Protein AF-0000000085021730 (afdb_homodimer)

Nearest PDB structures (foldseek):
  1s4d-assembly3_F  TM=9.368E-01  e=5.624E-22  Pseudomonas denitrificans (nom. rej.)
  6pr2-assembly1_A  TM=9.419E-01  e=3.718E-21  Salmonella enterica subsp. enterica serovar Typhimurium
  1s4d-assembly6_L  TM=8.995E-01  e=7.705E-22  Pseudomonas denitrificans (nom. rej.)
  2ybq-assembly1_A-2  TM=9.389E-01  e=2.167E-20  Pseudomonas aeruginosa PAO1
  3nei-assembly1_B  TM=9.062E-01  e=4.612E-20  Rhodobacter capsulatus SB 1003

Radius of gyration: 21.39 Å; Cα contacts (8 Å, |Δi|>4): 1195; chains: 2; bounding box: 52×66×51 Å

InterPro domains:
  IPR000878 Tetrapyrrole methylase [PF00590] (2-212)
  IPR006366 Uroporphyrin-III C-methyltransferase [TIGR01469] (1-234)
  IPR006366 Uroporphyrin-III C-methyltransferase [cd11642] (6-224)
  IPR014776 Tetrapyrrole methylase, subdomain 2 [G3DSA:3.30.950.10] (120-235)
  IPR014777 Tetrapyrrole methylase, subdomain 1 [G3DSA:3.40.1010.10] (1-119)
  IPR035996 Tetrapyrrole methylase superfamily [SSF53790] (1-234)
  IPR050161 Siroheme/cobalamin biosynthesis enzyme [PTHR45790] (1-235)

Sequence (470 aa):
GKVFLIGAGPGGIDHVTVRALRLLRACDVVVHDDLGASDAALLDEAPPSAERVHVGKRGGDARSWTQPDIDNLLVSLCAKGKIVARLKGGCPSVFSRARSEMNALRANGFSYELVPGISSALAAPLRAGFPLTDVEIGKHFLVCSAHDPSSIDFPAFKGVDTCVFLMAGKSMDALCEGLAHGAGKDGSTPVALVRDACGANEAIWRGTLDSIRASIPKSEKLSPCVVVVGGVCALGKVFLIGAGPGGIDHVTVRALRLLRACDVVVHDDLGASDAALLDEAPPSAERVHVGKRGGDARSWTQPDIDNLLVSLCAKGKIVARLKGGCPSVFSRARSEMNALRANGFSYELVPGISSALAAPLRAGFPLTDVEIGKHFLVCSAHDPSSIDFPAFKGVDTCVFLMAGKSMDALCEGLAHGAGKDGSTPVALVRDACGANEAIWRGTLDSIRASIPKSEKLSPCVVVVGGVCAL

Solvent-accessible surface area (backbone atoms only — not comparable to full-atom values): 22950 Å² total; per-residue (Å²): 63,35,38,35,40,28,10,25,1,45,21,43,55,53,36,19,21,43,42,48,51,54,50,38,45,68,25,45,29,39,39,22,31,48,71,17,27,54,29,62,76,44,60,64,52,31,40,89,83,31,46,80,43,80,53,36,70,82,74,72,59,85,82,63,57,44,70,69,54,52,28,50,47,54,42,54,43,25,73,71,53,32,39,32,28,36,29,33,41,12,13,45,25,56,80,48,67,48,63,62,44,52,50,47,28,50,77,70,72,40,54,69,45,68,37,66,25,30,34,50,84,52,37,28,42,33,74,73,62,25,38,57,32,37,96,84,58,12,67,28,35,33,45,33,65,23,75,54,57,88,74,55,66,35,52,33,48,24,81,54,42,20,42,34,28,37,51,26,47,92,27,51,68,60,48,41,50,32,37,40,67,45,23,58,44,60,53,78,36,22,26,32,38,29,23,33,43,78,38,97,69,51,45,76,46,66,38,20,55,71,42,36,71,78,62,45,65,85,83,61,78,40,67,56,22,37,37,38,40,18,55,37,59,71,92,64,34,38,35,43,27,9,25,1,45,22,44,55,52,36,18,20,42,41,48,52,54,48,37,43,68,24,46,30,38,39,23,31,49,70,18,27,53,28,62,76,43,61,63,52,32,39,90,84,32,47,80,45,79,54,35,69,81,73,73,60,86,83,62,57,46,71,69,53,51,30,50,48,55,42,52,42,25,73,72,54,33,37,32,28,35,29,33,41,11,14,45,26,55,80,49,67,46,63,62,44,50,50,46,28,51,77,69,72,41,53,70,44,69,36,67,24,30,34,50,86,49,38,27,43,32,76,74,61,24,39,57,32,37,96,84,58,12,67,28,36,33,44,33,65,24,72,54,56,89,76,55,66,35,51,34,46,26,80,53,42,20,42,34,28,37,51,26,46,90,27,51,67,57,49,40,50,33,36,39,68,46,23,58,45,59,53,78,37,23,25,33,39,28,22,33,42,78,38,96,68,50,44,76,46,67,39,19,55,70,42,36,71,77,63,46,64,85,85,60,79,41,69,57,22,39,37,36,39,17,56,36,59,71,93

Foldseek 3Di:
DEEEAAALEQADPVFGDPVLLVLQQPWQEEEAEDGRRPHPVSNVSHDPNHHYHYQYQPPPDDPRRDLVNVLVVVCVCVVVVTYYYYYFYAFCVPPGPVVSNVVSCVVSPHYYHGHTTHHCQQQQLVLLPFGQADPPWAPDEEEEEVCPLVPDQLCVCAPHAKYKYWQCQVPLVVVLVSNCPRNVDDQQWKKKKWASRVHPPTDIFIGGSNCRVVRDDPPDRRPGMMMMTHPRSVD/DEEEAAALEQADPVFGDPVLLVLQQPWQEEEAEDGRRPHPVSNVSHDPNHHYHYQYQPPPDDPRRDLVNVLVVVCVCVVVVTYYYYYFYAFCVPPGVVVSNVVSCVVSPHYYHGHTTHHCQQQQLVLLPFGQADPPQAPDEEEEEVCPLVPDQLCVCAPHAKYKYWQCQVPLVVVLCSNCPRNVDDQQWKKKKWASRVDPPTDIFIGGSNCRVVRDDPPDRRPGMMMMTHPRSVD

Structure (mmCIF, N/CA/C/O backbone):
data_AF-0000000085021730-model_v1
#
loop_
_entity.id
_entity.type
_entity.pdbx_description
1 polymer 'uroporphyrinogen-III C-methyltransferase'
#
loop_
_atom_site.group_PDB
_atom_site.id
_atom_site.type_symbol
_atom_site.label_atom_id
_atom_site.label_alt_id
_atom_site.label_comp_id
_atom_site.label_asym_id
_atom_site.label_entity_id
_atom_site.label_seq_id
_atom_site.pdbx_PDB_ins_code
_atom_site.Cartn_x
_atom_site.Cartn_y
_atom_site.Cartn_z
_atom_site.occupancy
_atom_site.B_iso_or_equiv
_atom_site.auth_seq_id
_atom_site.auth_comp_id
_atom_site.auth_asym_id
_atom_site.auth_atom_id
_atom_site.pdbx_PDB_model_num
ATOM 1 N N . GLY A 1 1 ? -11.359 16.609 21.5 1 97.88 1 GLY A N 1
ATOM 2 C CA . GLY A 1 1 ? -11.539 16.125 20.141 1 97.88 1 GLY A CA 1
ATOM 3 C C . GLY A 1 1 ? -10.492 15.117 19.719 1 97.88 1 GLY A C 1
ATOM 4 O O . GLY A 1 1 ? -9.656 14.711 20.531 1 97.88 1 GLY A O 1
ATOM 5 N N . LYS A 1 2 ? -10.648 14.602 18.469 1 98.44 2 LYS A N 1
ATOM 6 C CA . LYS A 1 2 ? -9.75 13.57 17.938 1 98.44 2 LYS A CA 1
ATOM 7 C C . LYS A 1 2 ? -9.617 13.664 16.422 1 98.44 2 LYS A C 1
ATOM 9 O O . LYS A 1 2 ? -10.57 14.039 15.742 1 98.44 2 LYS A O 1
ATOM 14 N N . VAL A 1 3 ? -8.406 13.391 16 1 98.81 3 VAL A N 1
ATOM 15 C CA . VAL A 1 3 ? -8.172 13.422 14.562 1 98.81 3 VAL A CA 1
ATOM 16 C C . VAL A 1 3 ? -7.863 12.008 14.062 1 98.81 3 VAL A C 1
ATOM 18 O O . VAL A 1 3 ? -7.051 11.297 14.656 1 98.81 3 VAL A O 1
ATOM 21 N N . PHE A 1 4 ? -8.516 11.625 13.008 1 98.81 4 PHE A N 1
ATOM 22 C CA . PHE A 1 4 ? -8.141 10.438 12.258 1 98.81 4 PHE A CA 1
ATOM 23 C C . PHE A 1 4 ? -7.438 10.82 10.961 1 98.81 4 PHE A C 1
ATOM 25 O O . PHE A 1 4 ? -8.031 11.461 10.086 1 98.81 4 PHE A O 1
ATOM 32 N N . LEU A 1 5 ? -6.172 10.539 10.867 1 98.62 5 LEU A N 1
ATOM 33 C CA . LEU A 1 5 ? -5.43 10.703 9.617 1 98.62 5 LEU A CA 1
ATOM 34 C C . LEU A 1 5 ? -5.672 9.523 8.68 1 98.62 5 LEU A C 1
ATOM 36 O O . LEU A 1 5 ? -5.055 8.469 8.836 1 98.62 5 LEU A O 1
ATOM 40 N N . ILE A 1 6 ? -6.527 9.766 7.668 1 98.19 6 ILE A N 1
ATOM 41 C CA . ILE A 1 6 ? -7.133 8.664 6.926 1 98.19 6 ILE A CA 1
ATOM 42 C C . ILE A 1 6 ? -6.566 8.625 5.508 1 98.19 6 ILE A C 1
ATOM 44 O O . ILE A 1 6 ? -6.555 9.641 4.809 1 98.19 6 ILE A O 1
ATOM 48 N N . GLY A 1 7 ? -6.082 7.43 5.117 1 97.94 7 GLY A N 1
ATOM 49 C CA . GLY A 1 7 ? -5.773 7.227 3.709 1 97.94 7 GLY A CA 1
ATOM 50 C C . GLY A 1 7 ? -7.008 7.074 2.842 1 97.94 7 GLY A C 1
ATOM 51 O O . GLY A 1 7 ? -7.762 6.109 2.99 1 97.94 7 GLY A O 1
ATOM 52 N N . ALA A 1 8 ? -7.156 7.965 1.87 1 96.75 8 ALA A N 1
ATOM 53 C CA . ALA A 1 8 ? -8.336 7.988 1.01 1 96.75 8 ALA A CA 1
ATOM 54 C C . ALA A 1 8 ? -8.125 7.141 -0.242 1 96.75 8 ALA A C 1
ATOM 56 O O . ALA A 1 8 ? -9.047 6.934 -1.026 1 96.75 8 ALA A O 1
ATOM 57 N N . GLY A 1 9 ? -6.91 6.621 -0.423 1 96.31 9 GLY A N 1
ATOM 58 C CA . GLY A 1 9 ? -6.602 5.898 -1.646 1 96.31 9 GLY A CA 1
ATOM 59 C C . GLY A 1 9 ? -6.383 6.809 -2.84 1 96.31 9 GLY A C 1
ATOM 60 O O . GLY A 1 9 ? -6.301 8.031 -2.689 1 96.31 9 GLY A O 1
ATOM 61 N N . PRO A 1 10 ? -6.211 6.223 -3.977 1 94 10 PRO A N 1
ATOM 62 C CA . PRO A 1 10 ? -5.875 7.016 -5.164 1 94 10 PRO A CA 1
ATOM 63 C C . PRO A 1 10 ? -7.094 7.715 -5.766 1 94 10 PRO A C 1
ATOM 65 O O . PRO A 1 10 ? -6.941 8.648 -6.559 1 94 10 PRO A O 1
ATOM 68 N N . GLY A 1 11 ? -8.305 7.223 -5.453 1 84.94 11 GLY A N 1
ATOM 69 C CA . GLY A 1 11 ? -9.484 7.891 -5.98 1 84.94 11 GLY A CA 1
ATOM 70 C C . GLY A 1 11 ? -10.742 7.051 -5.871 1 84.94 11 GLY A C 1
ATOM 71 O O . GLY A 1 11 ? -10.688 5.824 -5.961 1 84.94 11 GLY A O 1
ATOM 72 N N . GLY A 1 12 ? -11.797 7.766 -5.59 1 88.31 12 GLY A N 1
ATOM 73 C CA . GLY A 1 12 ? -13.102 7.129 -5.625 1 88.31 12 GLY A CA 1
ATOM 74 C C . GLY A 1 12 ? -13.414 6.34 -4.367 1 88.31 12 GLY A C 1
ATOM 75 O O . GLY A 1 12 ? -12.508 5.922 -3.646 1 88.31 12 GLY A O 1
ATOM 76 N N . ILE A 1 13 ? -14.633 6.039 -4.184 1 93.38 13 ILE A N 1
ATOM 77 C CA . ILE A 1 13 ? -15.125 5.336 -3.004 1 93.38 13 ILE A CA 1
ATOM 78 C C . ILE A 1 13 ? -14.672 3.879 -3.043 1 93.38 13 ILE A C 1
ATOM 80 O O . ILE A 1 13 ? -14.438 3.266 -1.998 1 93.38 13 ILE A O 1
ATOM 84 N N . ASP A 1 14 ? -14.398 3.434 -4.23 1 94.81 14 ASP A N 1
ATOM 85 C CA . ASP A 1 14 ? -14.031 2.033 -4.418 1 94.81 14 ASP A CA 1
ATOM 86 C C . ASP A 1 14 ? -12.719 1.709 -3.709 1 94.81 14 ASP A C 1
ATOM 88 O O . ASP A 1 14 ? -12.484 0.563 -3.322 1 94.81 14 ASP A O 1
ATOM 92 N N . HIS A 1 15 ? -11.898 2.703 -3.457 1 95.75 15 HIS A N 1
ATOM 93 C CA . HIS A 1 15 ? -10.539 2.426 -3.012 1 95.75 15 HIS A CA 1
ATOM 94 C C . HIS A 1 15 ? -10.32 2.896 -1.578 1 95.75 15 HIS A C 1
ATOM 96 O O . HIS A 1 15 ? -9.18 2.945 -1.103 1 95.75 15 HIS A O 1
ATOM 102 N N . VAL A 1 16 ? -11.398 3.273 -0.889 1 97.19 16 VAL A N 1
ATOM 103 C CA . VAL A 1 16 ? -11.297 3.561 0.538 1 97.19 16 VAL A CA 1
ATOM 104 C C . VAL A 1 16 ? -11.617 2.303 1.343 1 97.19 16 VAL A C 1
ATOM 106 O O . VAL A 1 16 ? -12.359 1.434 0.879 1 97.19 16 VAL A O 1
ATOM 109 N N . THR A 1 17 ? -11.047 2.168 2.512 1 97.94 17 THR A N 1
ATOM 110 C CA . THR A 1 17 ? -11.312 1.012 3.361 1 97.94 17 THR A CA 1
ATOM 111 C C . THR A 1 17 ? -12.672 1.142 4.043 1 97.94 17 THR A C 1
ATOM 113 O O . THR A 1 17 ? -13.211 2.242 4.152 1 97.94 17 THR A O 1
ATOM 116 N N . VAL A 1 18 ? -13.156 0.056 4.5 1 97.75 18 VAL A N 1
ATOM 117 C CA . VAL A 1 18 ? -14.406 0.036 5.25 1 97.75 18 VAL A CA 1
ATOM 118 C C . VAL A 1 18 ? -14.273 0.906 6.496 1 97.75 18 VAL A C 1
ATOM 120 O O . VAL A 1 18 ? -15.172 1.687 6.816 1 97.75 18 VAL A O 1
ATOM 123 N N . ARG A 1 19 ? -13.148 0.813 7.129 1 97.69 19 ARG A N 1
ATOM 124 C CA . ARG A 1 19 ? -12.93 1.626 8.32 1 97.69 19 ARG A CA 1
ATOM 125 C C . ARG A 1 19 ? -12.891 3.109 7.973 1 97.69 19 ARG A C 1
ATOM 127 O O . ARG A 1 19 ? -13.469 3.936 8.688 1 97.69 19 ARG A O 1
ATOM 134 N N . ALA A 1 20 ? -12.164 3.436 6.934 1 98.06 20 ALA A N 1
ATOM 135 C CA . ALA A 1 20 ? -12.094 4.828 6.508 1 98.06 20 ALA A CA 1
ATOM 136 C C . ALA A 1 20 ? -13.484 5.395 6.25 1 98.06 20 ALA A C 1
ATOM 138 O O . ALA A 1 20 ? -13.797 6.516 6.672 1 98.06 20 ALA A O 1
ATOM 139 N N . LEU A 1 21 ? -14.289 4.633 5.566 1 97.94 21 LEU A N 1
ATOM 140 C CA . LEU A 1 21 ? -15.641 5.066 5.25 1 97.94 21 LEU A CA 1
ATOM 141 C C . LEU A 1 21 ? -16.469 5.258 6.523 1 97.94 21 LEU A C 1
ATOM 143 O O . LEU A 1 21 ? -17.188 6.242 6.656 1 97.94 21 LEU A O 1
ATOM 147 N N . ARG A 1 22 ? -16.359 4.332 7.469 1 98.12 22 ARG A N 1
ATOM 148 C CA . ARG A 1 22 ? -17.062 4.434 8.742 1 98.12 22 ARG A CA 1
ATOM 149 C C . ARG A 1 22 ? -16.672 5.699 9.492 1 98.12 22 ARG A C 1
ATOM 151 O O . ARG A 1 22 ? -17.516 6.41 10.016 1 98.12 22 ARG A O 1
ATOM 158 N N . LEU A 1 23 ? -15.375 5.973 9.57 1 98.56 23 LEU A N 1
ATOM 159 C CA . LEU A 1 23 ? -14.867 7.152 10.266 1 98.56 23 LEU A CA 1
ATOM 160 C C . LEU A 1 23 ? -15.344 8.43 9.578 1 98.56 23 LEU A C 1
ATOM 162 O O . LEU A 1 23 ? -15.688 9.406 10.25 1 98.56 23 LEU A O 1
ATOM 166 N N . LEU A 1 24 ? -15.32 8.391 8.227 1 98.12 24 LEU A N 1
ATOM 167 C CA . LEU A 1 24 ? -15.781 9.547 7.457 1 98.12 24 LEU A CA 1
ATOM 168 C C . LEU A 1 24 ? -17.25 9.836 7.746 1 98.12 24 LEU A C 1
ATOM 170 O O . LEU A 1 24 ? -17.641 10.992 7.945 1 98.12 24 LEU A O 1
ATOM 174 N N . ARG A 1 25 ? -18.047 8.852 7.855 1 98.38 25 ARG A N 1
ATOM 175 C CA . ARG A 1 25 ? -19.484 8.984 8.047 1 98.38 25 ARG A CA 1
ATOM 176 C C . ARG A 1 25 ? -19.812 9.453 9.453 1 98.38 25 ARG A C 1
ATOM 178 O O . ARG A 1 25 ? -20.938 9.875 9.727 1 98.38 25 ARG A O 1
ATOM 185 N N . ALA A 1 26 ? -18.891 9.414 10.336 1 98.38 26 ALA A N 1
ATOM 186 C CA . ALA A 1 26 ? -19.156 9.719 11.742 1 98.38 26 ALA A CA 1
ATOM 187 C C . ALA A 1 26 ? -18.484 11.031 12.148 1 98.38 26 ALA A C 1
ATOM 189 O O . ALA A 1 26 ? -18.625 11.477 13.289 1 98.38 26 ALA A O 1
ATOM 190 N N . CYS A 1 27 ? -17.812 11.711 11.25 1 98.56 27 CYS A N 1
ATOM 191 C CA . CYS A 1 27 ? -16.984 12.844 11.633 1 98.56 27 CYS A CA 1
ATOM 192 C C . CYS A 1 27 ? -17.812 14.125 11.711 1 98.56 27 CYS A C 1
ATOM 194 O O . CYS A 1 27 ? -18.906 14.195 11.141 1 98.56 27 CYS A O 1
ATOM 196 N N . ASP A 1 28 ? -17.25 15.078 12.477 1 98.62 28 ASP A N 1
ATOM 197 C CA . ASP A 1 28 ? -17.828 16.422 12.547 1 98.62 28 ASP A CA 1
ATOM 198 C C . ASP A 1 28 ? -17.266 17.312 11.445 1 98.62 28 ASP A C 1
ATOM 200 O O . ASP A 1 28 ? -17.938 18.25 11 1 98.62 28 ASP A O 1
ATOM 204 N N . VAL A 1 29 ? -15.984 17.094 11.07 1 98.69 29 VAL A N 1
ATOM 205 C CA . VAL A 1 29 ? -15.281 17.906 10.086 1 98.69 29 VAL A CA 1
ATOM 206 C C . VAL A 1 29 ? -14.453 17 9.172 1 98.69 29 VAL A C 1
ATOM 208 O O . VAL A 1 29 ? -13.797 16.078 9.633 1 98.69 29 VAL A O 1
ATOM 211 N N . VAL A 1 30 ? -14.547 17.297 7.891 1 98.12 30 VAL A N 1
ATOM 212 C CA . VAL A 1 30 ? -13.664 16.672 6.91 1 98.12 30 VAL A CA 1
ATOM 213 C C . VAL A 1 30 ? -12.625 17.688 6.434 1 98.12 30 VAL A C 1
ATOM 215 O O . VAL A 1 30 ? -12.977 18.75 5.91 1 98.12 30 VAL A O 1
ATOM 218 N N . VAL A 1 31 ? -11.383 17.391 6.727 1 97.62 31 VAL A N 1
ATOM 219 C CA . VAL A 1 31 ? -10.266 18.141 6.172 1 97.62 31 VAL A CA 1
ATOM 220 C C . VAL A 1 31 ? -9.578 17.328 5.082 1 97.62 31 VAL A C 1
ATOM 222 O O . VAL A 1 31 ? -9.047 16.25 5.348 1 97.62 31 VAL A O 1
ATOM 225 N N . HIS A 1 32 ? -9.609 17.781 3.797 1 95.44 32 HIS A N 1
ATOM 226 C CA . HIS A 1 32 ? -9.133 16.922 2.711 1 95.44 32 HIS A CA 1
ATOM 227 C C . HIS A 1 32 ? -8.188 17.688 1.79 1 95.44 32 HIS A C 1
ATOM 229 O O . HIS A 1 32 ? -8.305 18.906 1.633 1 95.44 32 HIS A O 1
ATOM 235 N N . ASP A 1 33 ? -7.273 16.859 1.247 1 89.62 33 ASP A N 1
ATOM 236 C CA . ASP A 1 33 ? -6.309 17.359 0.274 1 89.62 33 ASP A CA 1
ATOM 237 C C . ASP A 1 33 ? -6.844 17.219 -1.149 1 89.62 33 ASP A C 1
ATOM 239 O O . ASP A 1 33 ? -8.055 17.156 -1.358 1 89.62 33 ASP A O 1
ATOM 243 N N . ASP A 1 34 ? -5.871 17.344 -2.016 1 83.75 34 ASP A N 1
ATOM 244 C CA . ASP A 1 34 ? -6.168 17.125 -3.43 1 83.75 34 ASP A CA 1
ATOM 245 C C . ASP A 1 34 ? -6.145 15.648 -3.787 1 83.75 34 ASP A C 1
ATOM 247 O O . ASP A 1 34 ? -6.164 14.789 -2.902 1 83.75 34 ASP A O 1
ATOM 251 N N . LEU A 1 35 ? -6.363 15.398 -5.047 1 77.94 35 LEU A N 1
ATOM 252 C CA . LEU A 1 35 ? -6.266 14.062 -5.629 1 77.94 35 LEU A CA 1
ATOM 253 C C . LEU A 1 35 ? -7.309 13.133 -5.023 1 77.94 35 LEU A C 1
ATOM 255 O O . LEU A 1 35 ? -8.508 13.43 -5.055 1 77.94 35 LEU A O 1
ATOM 259 N N . GLY A 1 36 ? -6.988 11.984 -4.684 1 74.44 36 GLY A N 1
ATOM 260 C CA . GLY A 1 36 ? -7.926 10.977 -4.238 1 74.44 36 GLY A CA 1
ATOM 261 C C . GLY A 1 36 ? -8.781 11.43 -3.07 1 74.44 36 GLY A C 1
ATOM 262 O O . GLY A 1 36 ? -9.906 10.945 -2.895 1 74.44 36 GLY A O 1
ATOM 263 N N . ALA A 1 37 ? -8.336 12.398 -2.342 1 82.38 37 ALA A N 1
ATOM 264 C CA . ALA A 1 37 ? -9.039 12.875 -1.151 1 82.38 37 ALA A CA 1
ATOM 265 C C . ALA A 1 37 ? -10.102 13.906 -1.517 1 82.38 37 ALA A C 1
ATOM 267 O O . ALA A 1 37 ? -10.906 14.297 -0.671 1 82.38 37 ALA A O 1
ATOM 268 N N . SER A 1 38 ? -10.156 14.242 -2.764 1 82.81 38 SER A N 1
ATOM 269 C CA . SER A 1 38 ? -11.094 15.289 -3.158 1 82.81 38 SER A CA 1
ATOM 270 C C . SER A 1 38 ? -12.227 14.727 -4.008 1 82.81 38 SER A C 1
ATOM 272 O O . SER A 1 38 ? -13 15.484 -4.598 1 82.81 38 SER A O 1
ATOM 274 N N . ASP A 1 39 ? -12.344 13.438 -4.047 1 88.31 39 ASP A N 1
ATOM 275 C CA . ASP A 1 39 ? -13.43 12.812 -4.797 1 88.31 39 ASP A CA 1
ATOM 276 C C . ASP A 1 39 ? -14.789 13.211 -4.227 1 88.31 39 ASP A C 1
ATOM 278 O O . ASP A 1 39 ? -15.047 13.008 -3.037 1 88.31 39 ASP A O 1
ATOM 282 N N . ALA A 1 40 ? -15.633 13.688 -5.07 1 89.62 40 ALA A N 1
ATOM 283 C CA . ALA A 1 40 ? -16.906 14.242 -4.613 1 89.62 40 ALA A CA 1
ATOM 284 C C . ALA A 1 40 ? -17.781 13.164 -3.982 1 89.62 40 ALA A C 1
ATOM 286 O O . ALA A 1 40 ? -18.391 13.391 -2.938 1 89.62 40 ALA A O 1
ATOM 287 N N . ALA A 1 41 ? -17.797 12.055 -4.633 1 91.12 41 ALA A N 1
ATOM 288 C CA . ALA A 1 41 ? -18.625 10.969 -4.125 1 91.12 41 ALA A CA 1
ATOM 289 C C . ALA A 1 41 ? -18.141 10.508 -2.748 1 91.12 41 ALA A C 1
ATOM 291 O O . ALA A 1 41 ? -18.953 10.141 -1.896 1 91.12 41 ALA A O 1
ATOM 292 N N . LEU A 1 42 ? -16.875 10.562 -2.586 1 93.31 42 LEU A N 1
ATOM 293 C CA . LEU A 1 42 ? -16.297 10.203 -1.292 1 93.31 42 LEU A CA 1
ATOM 294 C C . LEU A 1 42 ? -16.641 11.25 -0.236 1 93.31 42 LEU A C 1
ATOM 296 O O . LEU A 1 42 ? -17.094 10.906 0.859 1 93.31 42 LEU A O 1
ATOM 300 N N . LEU A 1 43 ? -16.484 12.477 -0.564 1 94.88 43 LEU A N 1
ATOM 301 C CA . LEU A 1 43 ? -16.734 13.562 0.379 1 94.88 43 LEU A CA 1
ATOM 302 C C . LEU A 1 43 ? -18.203 13.609 0.777 1 94.88 43 LEU A C 1
ATOM 304 O O . LEU A 1 43 ? -18.547 13.961 1.912 1 94.88 43 LEU A O 1
ATOM 308 N N . ASP A 1 44 ? -19.047 13.164 -0.128 1 95.56 44 ASP A N 1
ATOM 309 C CA . ASP A 1 44 ? -20.5 13.188 0.103 1 95.56 44 ASP A CA 1
ATOM 310 C C . ASP A 1 44 ? -20.906 12.109 1.107 1 95.56 44 ASP A C 1
ATOM 312 O O . ASP A 1 44 ? -22.031 12.102 1.59 1 95.56 44 ASP A O 1
ATOM 316 N N . GLU A 1 45 ? -20 11.242 1.431 1 96.62 45 GLU A N 1
ATOM 317 C CA . GLU A 1 45 ? -20.281 10.219 2.432 1 96.62 45 GLU A CA 1
ATOM 318 C C . GLU A 1 45 ? -20.25 10.797 3.842 1 96.62 45 GLU A C 1
ATOM 320 O O . GLU A 1 45 ? -20.734 10.18 4.785 1 96.62 45 GLU A O 1
ATOM 325 N N . ALA A 1 46 ? -19.641 11.977 4.004 1 97.44 46 ALA A N 1
ATOM 326 C CA . ALA A 1 46 ? -19.672 12.641 5.301 1 97.44 46 ALA A CA 1
ATOM 327 C C . ALA A 1 46 ? -21.078 13.141 5.633 1 97.44 46 ALA A C 1
ATOM 329 O O . ALA A 1 46 ? -21.859 13.43 4.73 1 97.44 46 ALA A O 1
ATOM 330 N N . PRO A 1 47 ? -21.391 13.234 6.91 1 98.06 47 PRO A N 1
ATOM 331 C CA . PRO A 1 47 ? -22.703 13.781 7.27 1 98.06 47 PRO A CA 1
ATOM 332 C C . PRO A 1 47 ? -22.953 15.156 6.66 1 98.06 47 PRO A C 1
ATOM 334 O O . PRO A 1 47 ? -22.031 15.969 6.555 1 98.06 47 PRO A O 1
ATOM 337 N N . PRO A 1 48 ? -24.188 15.359 6.32 1 97.12 48 PRO A N 1
ATOM 338 C CA . PRO A 1 48 ? -24.516 16.672 5.773 1 97.12 48 PRO A CA 1
ATOM 339 C C . PRO A 1 48 ? -24.141 17.812 6.707 1 97.12 48 PRO A C 1
ATOM 341 O O . PRO A 1 48 ? -23.812 18.922 6.246 1 97.12 48 PRO A O 1
ATOM 344 N N . SER A 1 49 ? -24.125 17.578 7.918 1 97.75 49 SER A N 1
ATOM 345 C CA . SER A 1 49 ? -23.844 18.594 8.914 1 97.75 49 SER A CA 1
ATOM 346 C C . SER A 1 49 ? -22.328 18.781 9.094 1 97.75 49 SER A C 1
ATOM 348 O O . SER A 1 49 ? -21.891 19.75 9.727 1 97.75 49 SER A O 1
ATOM 350 N N . ALA A 1 50 ? -21.578 17.859 8.531 1 98 50 ALA A N 1
ATOM 351 C CA . ALA A 1 50 ? -20.125 17.938 8.703 1 98 50 ALA A CA 1
ATOM 352 C C . ALA A 1 50 ? -19.547 19.125 7.938 1 98 50 ALA A C 1
ATOM 354 O O . ALA A 1 50 ? -19.922 19.375 6.789 1 98 50 ALA A O 1
ATOM 355 N N . GLU A 1 51 ? -18.641 19.844 8.602 1 97.69 51 GLU A N 1
ATOM 356 C CA . GLU A 1 51 ? -17.891 20.891 7.914 1 97.69 51 GLU A CA 1
ATOM 357 C C . GLU A 1 51 ? -16.875 20.281 6.938 1 97.69 51 GLU A C 1
ATOM 359 O O . GLU A 1 51 ? -16.219 19.297 7.246 1 97.69 51 GLU A O 1
ATOM 364 N N . ARG A 1 52 ? -16.781 20.891 5.746 1 96.5 52 ARG A N 1
ATOM 365 C CA . ARG A 1 52 ? -15.805 20.469 4.738 1 96.5 52 ARG A CA 1
ATOM 366 C C . ARG A 1 52 ? -14.75 21.547 4.508 1 96.5 52 ARG A C 1
ATOM 368 O O . ARG A 1 52 ? -15.078 22.672 4.141 1 96.5 52 ARG A O 1
ATOM 375 N N . VAL A 1 53 ? -13.477 21.156 4.723 1 95.69 53 VAL A N 1
ATOM 376 C CA . VAL A 1 53 ? -12.375 22.094 4.559 1 95.69 53 VAL A CA 1
ATOM 377 C C . VAL A 1 53 ? -11.367 21.547 3.549 1 95.69 53 VAL A C 1
ATOM 379 O O . VAL A 1 53 ? -10.75 20.516 3.785 1 95.69 53 VAL A O 1
ATOM 382 N N . HIS A 1 54 ? -11.195 22.234 2.461 1 93.81 54 HIS A N 1
ATOM 383 C CA . HIS A 1 54 ? -10.219 21.875 1.439 1 93.81 54 HIS A CA 1
ATOM 384 C C . HIS A 1 54 ? -8.875 22.531 1.706 1 93.81 54 HIS A C 1
ATOM 386 O O . HIS A 1 54 ? -8.773 23.766 1.72 1 93.81 54 HIS A O 1
ATOM 392 N N . VAL A 1 55 ? -7.844 21.75 1.845 1 90.88 55 VAL A N 1
ATOM 393 C CA . VAL A 1 55 ? -6.547 22.312 2.189 1 90.88 55 VAL A CA 1
ATOM 394 C C . VAL A 1 55 ? -5.535 22 1.092 1 90.88 55 VAL A C 1
ATOM 396 O O . VAL A 1 55 ? -4.324 22.125 1.305 1 90.88 55 VAL A O 1
ATOM 399 N N . GLY A 1 56 ? -6.023 21.562 -0.044 1 79.75 56 GLY A N 1
ATOM 400 C CA . GLY A 1 56 ? -5.129 21.281 -1.155 1 79.75 56 GLY A CA 1
ATOM 401 C C . GLY A 1 56 ? -4.578 22.531 -1.813 1 79.75 56 GLY A C 1
ATOM 402 O O . GLY A 1 56 ? -5.094 23.625 -1.595 1 79.75 56 GLY A O 1
ATOM 403 N N . LYS A 1 57 ? -3.373 22.422 -2.371 1 64.88 57 LYS A N 1
ATOM 404 C CA . LYS A 1 57 ? -2.697 23.531 -3.029 1 64.88 57 LYS A CA 1
ATOM 405 C C . LYS A 1 57 ? -3.24 23.75 -4.438 1 64.88 57 LYS A C 1
ATOM 407 O O . LYS A 1 57 ? -3.072 24.828 -5.016 1 64.88 57 LYS A O 1
ATOM 412 N N . ARG A 1 58 ? -3.807 22.719 -5.062 1 54.75 58 ARG A N 1
ATOM 413 C CA . ARG A 1 58 ? -4.121 22.75 -6.488 1 54.75 58 ARG A CA 1
ATOM 414 C C . ARG A 1 58 ? -5.379 23.578 -6.754 1 54.75 58 ARG A C 1
ATOM 416 O O . ARG A 1 58 ? -5.723 23.844 -7.906 1 54.75 58 ARG A O 1
ATOM 423 N N . GLY A 1 59 ? -6.258 23.906 -5.836 1 45.34 59 GLY A N 1
ATOM 424 C CA . GLY A 1 59 ? -7.559 24.484 -6.113 1 45.34 59 GLY A CA 1
ATOM 425 C C . GLY A 1 59 ? -7.492 25.984 -6.379 1 45.34 59 GLY A C 1
ATOM 426 O O . GLY A 1 59 ? -8.523 26.656 -6.422 1 45.34 59 GLY A O 1
ATOM 427 N N . GLY A 1 60 ? -6.383 26.5 -6.836 1 44.88 60 GLY A N 1
ATOM 428 C CA . GLY A 1 60 ? -6.375 27.875 -7.324 1 44.88 60 GLY A CA 1
ATOM 429 C C . GLY A 1 60 ? -6.621 28.891 -6.23 1 44.88 60 GLY A C 1
ATOM 430 O O . GLY A 1 60 ? -6.723 30.094 -6.504 1 44.88 60 GLY A O 1
ATOM 431 N N . ASP A 1 61 ? -7.262 28.547 -5.176 1 48.03 61 ASP A N 1
ATOM 432 C CA . ASP A 1 61 ? -7.629 29.609 -4.242 1 48.03 61 ASP A CA 1
ATOM 433 C C . ASP A 1 61 ? -6.391 30.312 -3.691 1 48.03 61 ASP A C 1
ATOM 435 O O . ASP A 1 61 ? -5.316 29.703 -3.607 1 48.03 61 ASP A O 1
ATOM 439 N N . ALA A 1 62 ? -6.445 31.641 -3.594 1 49.88 62 ALA A N 1
ATOM 440 C CA . ALA A 1 62 ? -5.48 32.688 -3.232 1 49.88 62 ALA A CA 1
ATOM 441 C C . ALA A 1 62 ? -4.609 32.219 -2.062 1 49.88 62 ALA A C 1
ATOM 443 O O . ALA A 1 62 ? -3.418 32.531 -2.008 1 49.88 62 ALA A O 1
ATOM 444 N N . ARG A 1 63 ? -5.188 31.969 -0.841 1 55.88 63 ARG A N 1
ATOM 445 C CA . ARG A 1 63 ? -4.344 31.766 0.329 1 55.88 63 ARG A CA 1
ATOM 446 C C . ARG A 1 63 ? -3.879 30.312 0.409 1 55.88 63 ARG A C 1
ATOM 448 O O . ARG A 1 63 ? -4.699 29.391 0.483 1 55.88 63 ARG A O 1
ATOM 455 N N . SER A 1 64 ? -2.832 29.719 -0.244 1 70.5 64 SER A N 1
ATOM 456 C CA . SER A 1 64 ? -2.217 28.391 -0.27 1 70.5 64 SER A CA 1
ATOM 457 C C . SER A 1 64 ? -1.897 27.906 1.14 1 70.5 64 SER A C 1
ATOM 459 O O . SER A 1 64 ? -1.249 28.609 1.914 1 70.5 64 SER A O 1
ATOM 461 N N . TRP A 1 65 ? -2.707 26.891 1.647 1 86.06 65 TRP A N 1
ATOM 462 C CA . TRP A 1 65 ? -2.461 26.266 2.938 1 86.06 65 TRP A CA 1
ATOM 463 C C . TRP A 1 65 ? -1.03 25.734 3.025 1 86.06 65 TRP A C 1
ATOM 465 O O . TRP A 1 65 ? -0.566 25.031 2.129 1 86.06 65 TRP A O 1
ATOM 475 N N . THR A 1 66 ? -0.336 26.359 3.986 1 90.88 66 THR A N 1
ATOM 476 C CA . THR A 1 66 ? 0.955 25.75 4.301 1 90.88 66 THR A CA 1
ATOM 477 C C . THR A 1 66 ? 0.792 24.625 5.309 1 90.88 66 THR A C 1
ATOM 479 O O . THR A 1 66 ? -0.276 24.453 5.902 1 90.88 66 THR A O 1
ATOM 482 N N . GLN A 1 67 ? 1.746 23.828 5.469 1 92.44 67 GLN A N 1
ATOM 483 C CA . GLN A 1 67 ? 1.68 22.734 6.43 1 92.44 67 GLN A CA 1
ATOM 484 C C . GLN A 1 67 ? 1.406 23.25 7.84 1 92.44 67 GLN A C 1
ATOM 486 O O . GLN A 1 67 ? 0.551 22.719 8.547 1 92.44 67 GLN A O 1
ATOM 491 N N . PRO A 1 68 ? 2.072 24.359 8.281 1 94.44 68 PRO A N 1
ATOM 492 C CA . PRO A 1 68 ? 1.754 24.906 9.602 1 94.44 68 PRO A CA 1
ATOM 493 C C . PRO A 1 68 ? 0.301 25.375 9.719 1 94.44 68 PRO A C 1
ATOM 495 O O . PRO A 1 68 ? -0.316 25.219 10.781 1 94.44 68 PRO A O 1
ATOM 498 N N . ASP A 1 69 ? -0.201 25.797 8.641 1 95.38 69 ASP A N 1
ATOM 499 C CA . ASP A 1 69 ? -1.609 26.188 8.633 1 95.38 69 ASP A CA 1
ATOM 500 C C . ASP A 1 69 ? -2.51 24.984 8.891 1 95.38 69 ASP A C 1
ATOM 502 O O . ASP A 1 69 ? -3.451 25.062 9.68 1 95.38 69 ASP A O 1
ATOM 506 N N . ILE A 1 70 ? -2.182 23.953 8.227 1 96.44 70 ILE A N 1
ATOM 507 C CA . ILE A 1 70 ? -2.975 22.734 8.359 1 96.44 70 ILE A CA 1
ATOM 508 C C . ILE A 1 70 ? -2.848 22.172 9.773 1 96.44 70 ILE A C 1
ATOM 510 O O . ILE A 1 70 ? -3.844 21.781 10.391 1 96.44 70 ILE A O 1
ATOM 514 N N . ASP A 1 71 ? -1.651 22.234 10.281 1 97.75 71 ASP A N 1
ATOM 515 C CA . ASP A 1 71 ? -1.404 21.766 11.648 1 97.75 71 ASP A CA 1
ATOM 516 C C . ASP A 1 71 ? -2.252 22.547 12.648 1 97.75 71 ASP A C 1
ATOM 518 O O . ASP A 1 71 ? -2.926 21.953 13.492 1 97.75 71 ASP A O 1
ATOM 522 N N . ASN A 1 72 ? -2.227 23.844 12.492 1 97.94 72 ASN A N 1
ATOM 523 C CA . ASN A 1 72 ? -2.977 24.703 13.398 1 97.94 72 ASN A CA 1
ATOM 524 C C . ASN A 1 72 ? -4.48 24.469 13.273 1 97.94 72 ASN A C 1
ATOM 526 O O . ASN A 1 72 ? -5.199 24.516 14.273 1 97.94 72 ASN A O 1
ATOM 530 N N . LEU A 1 73 ? -4.879 24.266 12.078 1 98.06 73 LEU A N 1
ATOM 531 C CA . LEU A 1 73 ? -6.289 23.984 11.852 1 98.06 73 LEU A CA 1
ATOM 532 C C . LEU A 1 73 ? -6.727 22.734 12.609 1 98.06 73 LEU A C 1
ATOM 534 O O . LEU A 1 73 ? -7.734 22.75 13.312 1 98.06 73 LEU A O 1
ATOM 538 N N . LEU A 1 74 ? -5.996 21.641 12.508 1 98.56 74 LEU A N 1
ATOM 539 C CA . LEU A 1 74 ? -6.332 20.375 13.156 1 98.56 74 LEU A CA 1
ATOM 540 C C . LEU A 1 74 ? -6.371 20.547 14.672 1 98.56 74 LEU A C 1
ATOM 542 O O . LEU A 1 74 ? -7.289 20.047 15.336 1 98.56 74 LEU A O 1
ATOM 546 N N . VAL A 1 75 ? -5.406 21.297 15.195 1 98.75 75 VAL A N 1
ATOM 547 C CA . VAL A 1 75 ? -5.344 21.547 16.641 1 98.75 75 VAL A CA 1
ATOM 548 C C . VAL A 1 75 ? -6.566 22.344 17.078 1 98.75 75 VAL A C 1
ATOM 550 O O . VAL A 1 75 ? -7.211 22 18.078 1 98.75 75 VAL A O 1
ATOM 553 N N . SER A 1 76 ? -6.848 23.344 16.312 1 98.69 76 SER A N 1
ATOM 554 C CA . SER A 1 76 ? -7.977 24.203 16.641 1 98.69 76 SER A CA 1
ATOM 555 C C . SER A 1 76 ? -9.289 23.438 16.641 1 98.69 76 SER A C 1
ATOM 557 O O . SER A 1 76 ? -10.141 23.641 17.5 1 98.69 76 SER A O 1
ATOM 559 N N . LEU A 1 77 ? -9.445 22.562 15.68 1 98.69 77 LEU A N 1
ATOM 560 C CA . LEU A 1 77 ? -10.664 21.766 15.578 1 98.69 77 LEU A CA 1
ATOM 561 C C . LEU A 1 77 ? -10.773 20.812 16.75 1 98.69 77 LEU A C 1
ATOM 563 O O . LEU A 1 77 ? -11.852 20.641 17.328 1 98.69 77 LEU A O 1
ATOM 567 N N . CYS A 1 78 ? -9.727 20.234 17.125 1 98.38 78 CYS A N 1
ATOM 568 C CA . CYS A 1 78 ? -9.711 19.328 18.266 1 98.38 78 CYS A CA 1
ATOM 569 C C . CYS A 1 78 ? -10.031 20.078 19.562 1 98.38 78 CYS A C 1
ATOM 571 O O . CYS A 1 78 ? -10.75 19.562 20.422 1 98.38 78 CYS A O 1
ATOM 573 N N . ALA A 1 79 ? -9.469 21.266 19.656 1 98.5 79 ALA A N 1
ATOM 574 C CA . ALA A 1 79 ? -9.703 22.094 20.828 1 98.5 79 ALA A CA 1
ATOM 575 C C . ALA A 1 79 ? -11.195 22.406 21 1 98.5 79 ALA A C 1
ATOM 577 O O . ALA A 1 79 ? -11.672 22.578 22.109 1 98.5 79 ALA A O 1
ATOM 578 N N . LYS A 1 80 ? -11.875 22.391 19.953 1 98.5 80 LYS A N 1
ATOM 579 C CA . LYS A 1 80 ? -13.312 22.641 19.969 1 98.5 80 LYS A CA 1
ATOM 580 C C . LYS A 1 80 ? -14.094 21.359 20.219 1 98.5 80 LYS A C 1
ATOM 582 O O . LYS A 1 80 ? -15.328 21.344 20.141 1 98.5 80 LYS A O 1
ATOM 587 N N . GLY A 1 81 ? -13.406 20.266 20.359 1 98.5 81 GLY A N 1
ATOM 588 C CA . GLY A 1 81 ? -14.031 19 20.703 1 98.5 81 GLY A CA 1
ATOM 589 C C . GLY A 1 81 ? -14.531 18.234 19.484 1 98.5 81 GLY A C 1
ATOM 590 O O . GLY A 1 81 ? -15.352 17.328 19.609 1 98.5 81 GLY A O 1
ATOM 591 N N . LYS A 1 82 ? -14.039 18.531 18.328 1 98.75 82 LYS A N 1
ATOM 592 C CA . LYS A 1 82 ? -14.547 17.953 17.094 1 98.75 82 LYS A CA 1
ATOM 593 C C . LYS A 1 82 ? -13.867 16.609 16.797 1 98.75 82 LYS A C 1
ATOM 595 O O . LYS A 1 82 ? -12.703 16.406 17.156 1 98.75 82 LYS A O 1
ATOM 600 N N . ILE A 1 83 ? -14.625 15.719 16.156 1 98.75 83 ILE A N 1
ATOM 601 C CA . ILE A 1 83 ? -14.07 14.531 15.516 1 98.75 83 ILE A CA 1
ATOM 602 C C . ILE A 1 83 ? -13.734 14.844 14.055 1 98.75 83 ILE A C 1
ATOM 604 O O . ILE A 1 83 ? -14.625 15.133 13.258 1 98.75 83 ILE A O 1
ATOM 608 N N . VAL A 1 84 ? -12.422 14.75 13.766 1 98.88 84 VAL A N 1
ATOM 609 C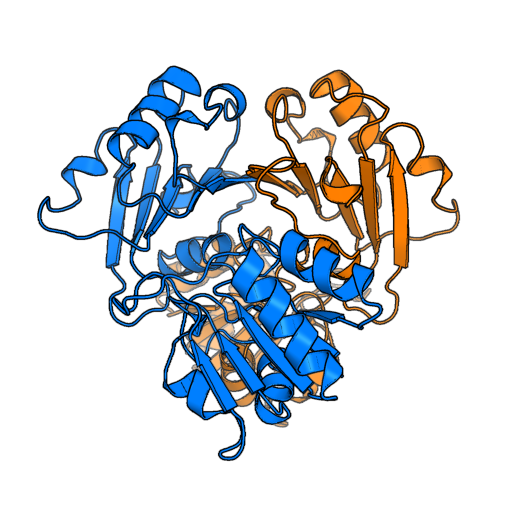 CA . VAL A 1 84 ? -11.945 15.234 12.469 1 98.88 84 VAL A CA 1
ATOM 610 C C . VAL A 1 84 ? -11.492 14.055 11.609 1 98.88 84 VAL A C 1
ATOM 612 O O . VAL A 1 84 ? -10.664 13.25 12.047 1 98.88 84 VAL A O 1
ATOM 615 N N . ALA A 1 85 ? -12.055 13.953 10.414 1 98.69 85 ALA A N 1
ATOM 616 C CA . ALA A 1 85 ? -11.508 13.094 9.367 1 98.69 85 ALA A CA 1
ATOM 617 C C . ALA A 1 85 ? -10.531 13.867 8.477 1 98.69 85 ALA A C 1
ATOM 619 O O . ALA A 1 85 ? -10.945 14.688 7.66 1 98.69 85 ALA A O 1
ATOM 620 N N . ARG A 1 86 ? -9.266 13.688 8.688 1 98.44 86 ARG A N 1
ATOM 621 C CA . ARG A 1 86 ? -8.219 14.266 7.844 1 98.44 86 ARG A CA 1
ATOM 622 C C . ARG A 1 86 ? -7.879 13.336 6.684 1 98.44 86 ARG A C 1
ATOM 624 O O . ARG A 1 86 ? -7.027 12.453 6.82 1 98.44 86 ARG A O 1
ATOM 631 N N . LEU A 1 87 ? -8.508 13.602 5.477 1 97.19 87 LEU A N 1
ATOM 632 C CA . LEU A 1 87 ? -8.352 12.734 4.312 1 97.19 87 LEU A CA 1
ATOM 633 C C . LEU A 1 87 ? -7.09 13.094 3.537 1 97.19 87 LEU A C 1
ATOM 635 O O . LEU A 1 87 ? -6.93 14.234 3.096 1 97.19 87 LEU A O 1
ATOM 639 N N . LYS A 1 88 ? -6.277 12.117 3.467 1 95.94 88 LYS A N 1
ATOM 640 C CA . LYS A 1 88 ? -5.055 12.258 2.682 1 95.94 88 LYS A CA 1
ATOM 641 C C . LYS A 1 88 ? -5.059 11.305 1.487 1 95.94 88 LYS A C 1
ATOM 643 O O . LYS A 1 88 ? -5.434 10.141 1.616 1 95.94 88 LYS A O 1
ATOM 648 N N . GLY A 1 89 ? -4.684 11.789 0.331 1 94.44 89 GLY A N 1
ATOM 649 C CA . GLY A 1 89 ? -4.582 10.922 -0.829 1 94.44 89 GLY A CA 1
ATOM 650 C C . GLY A 1 89 ? -3.625 9.758 -0.623 1 94.44 89 GLY A C 1
ATOM 651 O O . GLY A 1 89 ? -2.549 9.93 -0.047 1 94.44 89 GLY A O 1
ATOM 652 N N . GLY A 1 90 ? -4.09 8.633 -1.084 1 96.19 90 GLY A N 1
ATOM 653 C CA . GLY A 1 90 ? -3.252 7.449 -0.964 1 96.19 90 GLY A CA 1
ATOM 654 C C . GLY A 1 90 ? -3.232 6.867 0.438 1 96.19 90 GLY A C 1
ATOM 655 O O . GLY A 1 90 ? -4.285 6.578 1.01 1 96.19 90 GLY A O 1
ATOM 656 N N . CYS A 1 91 ? -2.059 6.695 0.949 1 97.81 91 CYS A N 1
ATOM 657 C CA . CYS A 1 91 ? -1.82 6.148 2.279 1 97.81 91 CYS A CA 1
ATOM 658 C C . CYS A 1 91 ? -0.946 7.082 3.105 1 97.81 91 CYS A C 1
ATOM 660 O O . CYS A 1 91 ? 0.089 7.555 2.631 1 97.81 91 CYS A O 1
ATOM 662 N N . PRO A 1 92 ? -1.323 7.281 4.418 1 97.88 92 PRO A N 1
ATOM 663 C CA . PRO A 1 92 ? -0.53 8.164 5.273 1 97.88 92 PRO A CA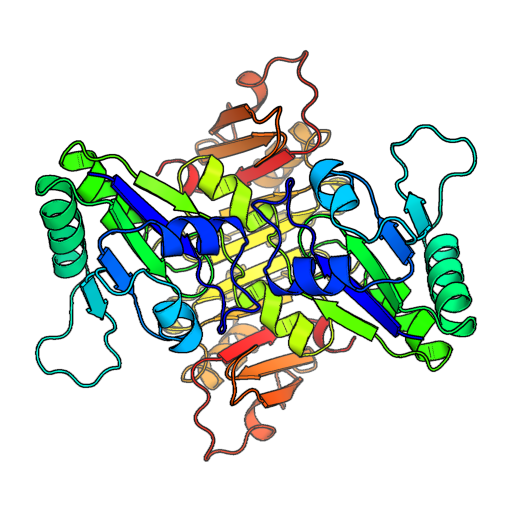 1
ATOM 664 C C . PRO A 1 92 ? 0.907 7.684 5.453 1 97.88 92 PRO A C 1
ATOM 666 O O . PRO A 1 92 ? 1.775 8.453 5.867 1 97.88 92 PRO A O 1
ATOM 669 N N . SER A 1 93 ? 1.198 6.477 5.133 1 98.06 93 SER A N 1
ATOM 670 C CA . SER A 1 93 ? 2.537 5.914 5.277 1 98.06 93 SER A CA 1
ATOM 671 C C . SER A 1 93 ? 3.473 6.422 4.188 1 98.06 93 SER A C 1
ATOM 673 O O . SER A 1 93 ? 4.695 6.316 4.309 1 98.06 93 SER A O 1
ATOM 675 N N . VAL A 1 94 ? 2.934 6.93 3.076 1 97.75 94 VAL A N 1
ATOM 676 C CA . VAL A 1 94 ? 3.727 7.152 1.871 1 97.75 94 VAL A CA 1
ATOM 677 C C . VAL A 1 94 ? 3.605 8.609 1.435 1 97.75 94 VAL A C 1
ATOM 679 O O . VAL A 1 94 ? 2.57 9.023 0.906 1 97.75 94 VAL A O 1
ATOM 682 N N . PHE A 1 95 ? 4.59 9.414 1.667 1 94.94 95 PHE A N 1
ATOM 683 C CA . PHE A 1 95 ? 4.734 10.797 1.231 1 94.94 95 PHE A CA 1
ATOM 684 C C . PHE A 1 95 ? 3.516 11.625 1.626 1 94.94 95 PHE A C 1
ATOM 686 O O . PHE A 1 95 ? 2.961 12.352 0.803 1 94.94 95 PHE A O 1
ATOM 693 N N . SER A 1 96 ? 3.113 11.523 2.859 1 92.44 96 SER A N 1
ATOM 694 C CA . SER A 1 96 ? 1.857 12.117 3.307 1 92.44 96 SER A CA 1
ATOM 695 C C . SER A 1 96 ? 2.104 13.367 4.145 1 92.44 96 SER A C 1
ATOM 697 O O . SER A 1 96 ? 1.165 14.102 4.465 1 92.44 96 SER A O 1
ATOM 699 N N . ARG A 1 97 ? 3.301 13.617 4.621 1 91.75 97 ARG A N 1
ATOM 700 C CA . ARG A 1 97 ? 3.635 14.688 5.551 1 91.75 97 ARG A CA 1
ATOM 701 C C . ARG A 1 97 ? 2.865 14.539 6.859 1 91.75 97 ARG A C 1
ATOM 703 O O . ARG A 1 97 ? 2.504 15.531 7.488 1 91.75 97 ARG A O 1
ATOM 710 N N . ALA A 1 98 ? 2.561 13.328 7.219 1 95.56 98 ALA A N 1
ATOM 711 C CA . ALA A 1 98 ? 1.751 13.031 8.398 1 95.56 98 ALA A CA 1
ATOM 712 C C . ALA A 1 98 ? 2.482 13.43 9.68 1 95.56 98 ALA A C 1
ATOM 714 O O . ALA A 1 98 ? 1.851 13.781 10.68 1 95.56 98 ALA A O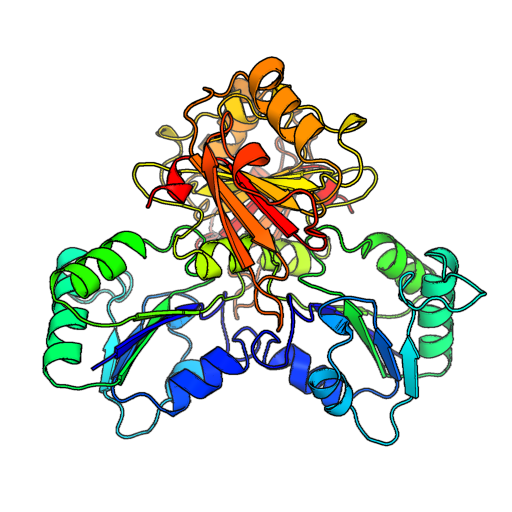 1
ATOM 715 N N . ARG A 1 99 ? 3.816 13.445 9.617 1 96.19 99 ARG A N 1
ATOM 716 C CA . ARG A 1 99 ? 4.598 13.68 10.828 1 96.19 99 ARG A CA 1
ATOM 717 C C . ARG A 1 99 ? 4.285 15.055 11.414 1 96.19 99 ARG A C 1
ATOM 719 O O . ARG A 1 99 ? 4.133 15.188 12.633 1 96.19 99 ARG A O 1
ATOM 726 N N . SER A 1 100 ? 4.23 16.031 10.547 1 96.75 100 SER A N 1
ATOM 727 C CA . SER A 1 100 ? 3.967 17.391 11.016 1 96.75 100 SER A CA 1
ATOM 728 C C . SER A 1 100 ? 2.637 17.484 11.75 1 96.75 100 SER A C 1
ATOM 730 O O . SER A 1 100 ? 2.561 18.062 12.836 1 96.75 100 SER A O 1
ATOM 732 N N . GLU A 1 101 ? 1.648 16.875 11.227 1 97.88 101 GLU A N 1
ATOM 733 C CA . GLU A 1 101 ? 0.318 16.859 11.828 1 97.88 101 GLU A CA 1
ATOM 734 C C . GLU A 1 101 ? 0.306 16.094 13.141 1 97.88 101 GLU A C 1
ATOM 736 O O . GLU A 1 101 ? -0.275 16.547 14.125 1 97.88 101 GLU A O 1
ATOM 741 N N . MET A 1 102 ? 0.964 14.961 13.164 1 98 102 MET A N 1
ATOM 742 C CA . MET A 1 102 ? 1.097 14.141 14.367 1 98 102 MET A CA 1
ATOM 743 C C . MET A 1 102 ? 1.741 14.938 15.5 1 98 102 MET A C 1
ATOM 745 O O . MET A 1 102 ? 1.222 14.969 16.609 1 98 102 MET A O 1
ATOM 749 N N . ASN A 1 103 ? 2.85 15.578 15.156 1 97.5 103 ASN A N 1
ATOM 750 C CA . ASN A 1 103 ? 3.605 16.344 16.156 1 97.5 103 ASN A CA 1
ATOM 751 C C . ASN A 1 103 ? 2.779 17.484 16.734 1 97.5 103 ASN A C 1
ATOM 753 O O . ASN A 1 103 ? 2.795 17.719 17.938 1 97.5 103 ASN A O 1
ATOM 757 N N . ALA A 1 104 ? 2.092 18.172 15.844 1 98.31 104 ALA A N 1
ATOM 758 C CA . ALA A 1 104 ? 1.276 19.297 16.281 1 98.31 104 ALA A CA 1
ATOM 759 C C . ALA A 1 104 ? 0.183 18.844 17.25 1 98.31 104 ALA A C 1
ATOM 761 O O . ALA A 1 104 ? -0.033 19.469 18.281 1 98.31 104 ALA A O 1
ATOM 762 N N . LEU A 1 105 ? -0.481 17.75 16.922 1 98.62 105 LEU A N 1
ATOM 763 C CA . LEU A 1 105 ? -1.552 17.234 17.766 1 98.62 105 LEU A CA 1
ATOM 764 C C . LEU A 1 105 ? -1.002 16.734 19.109 1 98.62 105 LEU A C 1
ATOM 766 O O . LEU A 1 105 ? -1.534 17.078 20.172 1 98.62 105 LEU A O 1
ATOM 770 N N . ARG A 1 106 ? 0.075 16 19.047 1 97.88 106 ARG A N 1
ATOM 771 C CA . ARG A 1 106 ? 0.701 15.477 20.25 1 97.88 106 ARG A CA 1
ATOM 772 C C . ARG A 1 106 ? 1.151 16.609 21.172 1 97.88 106 ARG A C 1
ATOM 774 O O . ARG A 1 106 ? 0.915 16.562 22.375 1 97.88 106 ARG A O 1
ATOM 781 N N . ALA A 1 107 ? 1.812 17.594 20.609 1 98.12 107 ALA A N 1
ATOM 782 C CA . ALA A 1 107 ? 2.348 18.719 21.375 1 98.12 107 ALA A CA 1
ATOM 783 C C . ALA A 1 107 ? 1.233 19.469 22.094 1 98.12 107 ALA A C 1
ATOM 785 O O . ALA A 1 107 ? 1.479 20.125 23.109 1 98.12 107 ALA A O 1
ATOM 786 N N . ASN A 1 108 ? 0.076 19.328 21.625 1 98.38 108 ASN A N 1
ATOM 787 C CA . ASN A 1 108 ? -1.044 20.047 22.219 1 98.38 108 ASN A CA 1
ATOM 788 C C . ASN A 1 108 ? -1.959 19.109 23.016 1 98.38 108 ASN A C 1
ATOM 790 O O . ASN A 1 108 ? -3.059 19.5 23.406 1 98.38 108 ASN A O 1
ATOM 794 N N . GLY A 1 109 ? -1.553 17.828 23.109 1 98.19 109 GLY A N 1
ATOM 795 C CA . GLY A 1 109 ? -2.23 16.875 23.969 1 98.19 109 GLY A CA 1
ATOM 796 C C . GLY A 1 109 ? -3.459 16.266 23.328 1 98.19 109 GLY A C 1
ATOM 797 O O . GLY A 1 109 ? -4.352 15.773 24.031 1 98.19 109 GLY A O 1
ATOM 798 N N . PHE A 1 110 ? -3.578 16.328 22.047 1 98.44 110 PHE A N 1
ATOM 799 C CA . PHE A 1 110 ? -4.738 15.758 21.375 1 98.44 110 PHE A CA 1
ATOM 800 C C . PHE A 1 110 ? -4.414 14.375 20.812 1 98.44 110 PHE A C 1
ATOM 802 O O . PHE A 1 110 ? -3.283 14.117 20.391 1 98.44 110 PHE A O 1
ATOM 809 N N . SER A 1 111 ? -5.41 13.562 20.781 1 97.44 111 SER A N 1
ATOM 810 C CA . SER A 1 111 ? -5.262 12.203 20.281 1 97.44 111 SER A CA 1
ATOM 811 C C . SER A 1 111 ? -5.461 12.148 18.766 1 97.44 111 SER A C 1
ATOM 813 O O . SER A 1 111 ? -6.184 12.969 18.203 1 97.44 111 SER A O 1
ATOM 815 N N . TYR A 1 112 ? -4.773 11.188 18.172 1 98.5 112 TYR A N 1
ATOM 816 C CA . TYR A 1 112 ? -4.961 10.898 16.766 1 98.5 112 TYR A CA 1
ATOM 817 C C . TYR A 1 112 ? -4.758 9.414 16.469 1 98.5 112 TYR A C 1
ATOM 819 O O . TYR A 1 112 ? -4.223 8.688 17.312 1 98.5 112 TYR A O 1
ATOM 827 N N . GLU A 1 113 ? -5.227 9.023 15.328 1 98.12 113 GLU A N 1
ATOM 828 C CA . GLU A 1 113 ? -5.02 7.676 14.82 1 98.12 113 GLU A CA 1
ATOM 829 C C . GLU A 1 113 ? -4.629 7.691 13.344 1 98.12 113 GLU A C 1
ATOM 831 O O . GLU A 1 113 ? -5.125 8.516 12.578 1 98.12 113 GLU A O 1
ATOM 836 N N . LEU A 1 114 ? -3.727 6.84 13.031 1 98.31 114 LEU A N 1
ATOM 837 C CA . LEU A 1 114 ? -3.332 6.656 11.641 1 98.31 114 LEU A CA 1
ATOM 838 C C . LEU A 1 114 ? -4.117 5.516 11 1 98.31 114 LEU A C 1
ATOM 840 O O . LEU A 1 114 ? -4.109 4.391 11.508 1 98.31 114 LEU A O 1
ATOM 844 N N . VAL A 1 115 ? -4.789 5.789 9.898 1 98.19 115 VAL A N 1
ATOM 845 C CA . VAL A 1 115 ? -5.621 4.812 9.211 1 98.19 115 VAL A CA 1
ATOM 846 C C . VAL A 1 115 ? -5.047 4.535 7.82 1 98.19 115 VAL A C 1
ATOM 848 O O . VAL A 1 115 ? -5.012 5.426 6.969 1 98.19 115 VAL A O 1
ATOM 851 N N . PRO A 1 116 ? -4.609 3.322 7.543 1 98.25 116 PRO A N 1
ATOM 852 C CA . PRO A 1 116 ? -3.977 3.016 6.258 1 98.25 116 PRO A CA 1
ATOM 853 C C . PRO A 1 116 ? -4.93 3.176 5.074 1 98.25 116 PRO A C 1
ATOM 855 O O . PRO A 1 116 ? -6.152 3.115 5.25 1 98.25 116 PRO A O 1
ATOM 858 N N . GLY A 1 117 ? -4.406 3.463 3.922 1 97.94 117 GLY A N 1
ATOM 859 C CA . GLY A 1 117 ? -5.113 3.52 2.654 1 97.94 117 GLY A CA 1
ATOM 860 C C . GLY A 1 117 ? -4.355 2.863 1.517 1 97.94 117 GLY A C 1
ATOM 861 O O . GLY A 1 117 ? -3.213 2.434 1.692 1 97.94 117 GLY A O 1
ATOM 862 N N . ILE A 1 118 ? -4.996 2.799 0.369 1 98.06 118 ILE A N 1
ATOM 863 C CA . ILE A 1 118 ? -4.383 2.232 -0.827 1 98.06 118 ILE A CA 1
ATOM 864 C C . ILE A 1 118 ? -3.436 3.252 -1.453 1 98.06 118 ILE A C 1
ATOM 866 O O . ILE A 1 118 ? -3.867 4.324 -1.888 1 98.06 118 ILE A O 1
ATOM 870 N N . SER A 1 119 ? -2.184 2.955 -1.451 1 97.94 119 SER A N 1
ATOM 871 C CA . SER A 1 119 ? -1.227 3.814 -2.139 1 97.94 119 SER A CA 1
ATOM 872 C C . SER A 1 119 ? -1.23 3.559 -3.641 1 97.94 119 SER A C 1
ATOM 874 O O . SER A 1 119 ? -1.311 2.408 -4.078 1 97.94 119 SER A O 1
ATOM 876 N N . SER A 1 120 ? -1.06 4.637 -4.41 1 97.31 120 SER A N 1
ATOM 877 C CA . SER A 1 120 ? -0.936 4.473 -5.855 1 97.31 120 SER A CA 1
ATOM 878 C C . SER A 1 120 ? 0.322 3.689 -6.219 1 97.31 120 SER A C 1
ATOM 880 O O . SER A 1 120 ? 0.39 3.07 -7.281 1 97.31 120 SER A O 1
ATOM 882 N N . ALA A 1 121 ? 1.312 3.664 -5.332 1 98.25 121 ALA A N 1
ATOM 883 C CA . ALA A 1 121 ? 2.527 2.889 -5.57 1 98.25 121 ALA A CA 1
ATOM 884 C C . ALA A 1 121 ? 2.203 1.408 -5.762 1 98.25 121 ALA A C 1
ATOM 886 O O . ALA A 1 121 ? 2.902 0.704 -6.492 1 98.25 121 ALA A O 1
ATOM 887 N N . LEU A 1 122 ? 1.171 0.966 -5.102 1 98.5 122 LEU A N 1
ATOM 888 C CA . LEU A 1 122 ? 0.82 -0.448 -5.16 1 98.5 122 LEU A CA 1
ATOM 889 C C . LEU A 1 122 ? -0.341 -0.681 -6.121 1 98.5 122 LEU A C 1
ATOM 891 O O . LEU A 1 122 ? -0.415 -1.728 -6.77 1 98.5 122 LEU A O 1
ATOM 895 N N . ALA A 1 123 ? -1.232 0.315 -6.254 1 98.19 123 ALA A N 1
ATOM 896 C CA . ALA A 1 123 ? -2.443 0.156 -7.055 1 98.19 123 ALA A CA 1
ATOM 897 C C . ALA A 1 123 ? -2.154 0.366 -8.539 1 98.19 123 ALA A C 1
ATOM 899 O O . ALA A 1 123 ? -2.732 -0.311 -9.391 1 98.19 123 ALA A O 1
ATOM 900 N N . ALA A 1 124 ? -1.264 1.302 -8.859 1 98.12 124 ALA A N 1
ATOM 901 C CA . ALA A 1 124 ? -1.012 1.673 -10.25 1 98.12 124 ALA A CA 1
ATOM 902 C C . ALA A 1 124 ? -0.482 0.484 -11.047 1 98.12 124 ALA A C 1
ATOM 904 O O . ALA A 1 124 ? -0.976 0.19 -12.141 1 98.12 124 ALA A O 1
ATOM 905 N N . PRO A 1 125 ? 0.479 -0.268 -10.523 1 98.56 125 PRO A N 1
ATOM 906 C CA . PRO A 1 125 ? 0.937 -1.44 -11.273 1 98.56 125 PRO A CA 1
ATOM 907 C C . PRO A 1 125 ? -0.185 -2.438 -11.547 1 98.56 125 PRO A C 1
ATOM 909 O O . PRO A 1 125 ? -0.236 -3.031 -12.633 1 98.56 125 PRO A O 1
ATOM 912 N N . LEU A 1 126 ? -1.062 -2.631 -10.609 1 98.38 126 LEU A N 1
ATOM 913 C CA . LEU A 1 126 ? -2.18 -3.545 -10.812 1 98.38 126 LEU A CA 1
ATOM 914 C C . LEU A 1 126 ? -3.088 -3.053 -11.938 1 98.38 126 LEU A C 1
ATOM 916 O O . LEU A 1 126 ? -3.57 -3.85 -12.742 1 98.38 126 LEU A O 1
ATOM 920 N N . ARG A 1 127 ? -3.326 -1.716 -11.969 1 97.38 127 ARG A N 1
ATOM 921 C CA . ARG A 1 127 ? -4.109 -1.132 -13.047 1 97.38 127 ARG A CA 1
ATOM 922 C C . ARG A 1 127 ? -3.445 -1.374 -14.398 1 97.38 127 ARG A C 1
ATOM 924 O O . ARG A 1 127 ? -4.129 -1.518 -15.414 1 97.38 127 ARG A O 1
ATOM 931 N N . ALA A 1 128 ? -2.166 -1.43 -14.375 1 98 128 ALA A N 1
ATOM 932 C CA . ALA A 1 128 ? -1.402 -1.683 -15.594 1 98 128 ALA A CA 1
ATOM 933 C C . ALA A 1 128 ? -1.344 -3.176 -15.906 1 98 128 ALA A C 1
ATOM 935 O O . ALA A 1 128 ? -0.786 -3.582 -16.922 1 98 128 ALA A O 1
ATOM 936 N N . GLY A 1 129 ? -1.769 -3.992 -14.977 1 97.62 129 GLY A N 1
ATOM 937 C CA . GLY A 1 129 ? -1.971 -5.398 -15.297 1 97.62 129 GLY A CA 1
ATOM 938 C C . GLY A 1 129 ? -0.898 -6.301 -14.719 1 97.62 129 GLY A C 1
ATOM 939 O O . GLY A 1 129 ? -0.769 -7.457 -15.117 1 97.62 129 GLY A O 1
ATOM 940 N N . PHE A 1 130 ? -0.063 -5.793 -13.812 1 97.44 130 PHE A N 1
ATOM 941 C CA . PHE A 1 130 ? 0.987 -6.641 -13.258 1 97.44 130 PHE A CA 1
ATOM 942 C C . PHE A 1 130 ? 1.213 -6.328 -11.781 1 97.44 130 PHE A C 1
ATOM 944 O O . PHE A 1 130 ? 0.973 -5.207 -11.336 1 97.44 130 PHE A O 1
ATOM 951 N N . PRO A 1 131 ? 1.657 -7.352 -10.977 1 98 131 PRO A N 1
ATOM 952 C CA . PRO A 1 131 ? 2.105 -7.109 -9.602 1 98 131 PRO A CA 1
ATOM 953 C C . PRO A 1 131 ? 3.502 -6.496 -9.539 1 98 131 PRO A C 1
ATOM 955 O O . PRO A 1 131 ? 4.273 -6.602 -10.492 1 98 131 PRO A O 1
ATOM 958 N N . LEU A 1 132 ? 3.857 -5.926 -8.406 1 97.88 132 LEU A N 1
ATOM 959 C CA . LEU A 1 132 ? 5.164 -5.305 -8.219 1 97.88 132 LEU A CA 1
ATOM 960 C C . LEU A 1 132 ? 6.234 -6.355 -7.941 1 97.88 132 LEU A C 1
ATOM 962 O O . LEU A 1 132 ? 7.426 -6.102 -8.133 1 97.88 132 LEU A O 1
ATOM 966 N N . THR A 1 133 ? 5.762 -7.465 -7.375 1 96.69 133 THR A N 1
ATOM 967 C CA . THR A 1 133 ? 6.723 -8.508 -7.031 1 96.69 133 THR A CA 1
ATOM 968 C C . THR A 1 133 ? 6.375 -9.812 -7.738 1 96.69 133 THR A C 1
ATOM 970 O O . THR A 1 133 ? 5.215 -10.047 -8.086 1 96.69 133 THR A O 1
ATOM 973 N N . ASP A 1 134 ? 7.344 -10.562 -7.98 1 95 134 ASP A N 1
ATOM 974 C CA . ASP A 1 134 ? 7.289 -11.867 -8.625 1 95 134 ASP A CA 1
ATOM 975 C C . ASP A 1 134 ? 8.422 -12.766 -8.141 1 95 134 ASP A C 1
ATOM 977 O O . ASP A 1 134 ? 9.516 -12.289 -7.828 1 95 134 ASP A O 1
ATOM 981 N N . VAL A 1 135 ? 8.125 -13.961 -8.109 1 88.62 135 VAL A N 1
ATOM 982 C CA . VAL A 1 135 ? 9.055 -14.922 -7.527 1 88.62 135 VAL A CA 1
ATOM 983 C C . VAL A 1 135 ? 10.336 -14.961 -8.359 1 88.62 135 VAL A C 1
ATOM 985 O O . VAL A 1 135 ? 11.422 -15.219 -7.828 1 88.62 135 VAL A O 1
ATOM 988 N N . GLU A 1 136 ? 10.266 -14.656 -9.609 1 89.06 136 GLU A N 1
ATOM 989 C CA . GLU A 1 136 ? 11.414 -14.812 -10.5 1 89.06 136 GLU A CA 1
ATOM 990 C C . GLU A 1 136 ? 11.992 -13.461 -10.898 1 89.06 136 GLU A C 1
ATOM 992 O O . GLU A 1 136 ? 13.211 -13.273 -10.914 1 89.06 136 GLU A O 1
ATOM 997 N N . ILE A 1 137 ? 11.219 -12.477 -11.133 1 90.25 137 ILE A N 1
ATOM 998 C CA . ILE A 1 137 ? 11.695 -11.32 -11.891 1 90.25 137 ILE A CA 1
ATOM 999 C C . ILE A 1 137 ? 11.609 -10.062 -11.031 1 90.25 137 ILE A C 1
ATOM 1001 O O . ILE A 1 137 ? 12.078 -9 -11.43 1 90.25 137 ILE A O 1
ATOM 1005 N N . GLY A 1 138 ? 11.125 -10.094 -9.852 1 92.19 138 GLY A N 1
ATOM 1006 C CA . GLY A 1 138 ? 10.953 -8.945 -8.969 1 92.19 138 GLY A CA 1
ATOM 1007 C C . GLY A 1 138 ? 10.883 -9.328 -7.5 1 92.19 138 GLY A C 1
ATOM 1008 O O . GLY A 1 138 ? 9.797 -9.414 -6.93 1 92.19 138 GLY A O 1
ATOM 1009 N N . LYS A 1 139 ? 12.008 -9.359 -6.91 1 92.94 139 LYS A N 1
ATOM 1010 C CA . LYS A 1 139 ? 12.078 -9.875 -5.547 1 92.94 139 LYS A CA 1
ATOM 1011 C C . LYS A 1 139 ? 11.945 -8.75 -4.523 1 92.94 139 LYS A C 1
ATOM 1013 O O . LYS A 1 139 ? 11.75 -9.008 -3.334 1 92.94 139 LYS A O 1
ATOM 1018 N N . HIS A 1 140 ? 12.125 -7.559 -4.93 1 95.94 140 HIS A N 1
ATOM 1019 C CA . HIS A 1 140 ? 11.906 -6.395 -4.078 1 95.94 140 HIS A CA 1
ATOM 1020 C C . HIS A 1 140 ? 11.602 -5.152 -4.914 1 95.94 140 HIS A C 1
ATOM 1022 O O . HIS A 1 140 ? 11.805 -5.152 -6.129 1 95.94 140 HIS A O 1
ATOM 1028 N N . PHE A 1 141 ? 11 -4.141 -4.309 1 97.94 141 PHE A N 1
ATOM 1029 C CA . PHE A 1 141 ? 10.734 -2.875 -4.984 1 97.94 141 PHE A CA 1
ATOM 1030 C C . PHE A 1 141 ? 11.023 -1.699 -4.059 1 97.94 141 PHE A C 1
ATOM 1032 O O . PHE A 1 141 ? 11.031 -1.853 -2.834 1 97.94 141 PHE A O 1
ATOM 1039 N N . LEU A 1 142 ? 11.328 -0.612 -4.703 1 98.12 142 LEU A N 1
ATOM 1040 C CA . LEU A 1 142 ? 11.609 0.645 -4.02 1 98.12 142 LEU A CA 1
ATOM 1041 C C . LEU A 1 142 ? 10.609 1.722 -4.43 1 98.12 142 LEU A C 1
ATOM 1043 O O . LEU A 1 142 ? 10.273 1.841 -5.609 1 98.12 142 LEU A O 1
ATOM 1047 N N . VAL A 1 143 ? 10.133 2.484 -3.477 1 98.25 143 VAL A N 1
ATOM 1048 C CA . VAL A 1 143 ? 9.234 3.602 -3.738 1 98.25 143 VAL A CA 1
ATOM 1049 C C . VAL A 1 143 ? 9.922 4.918 -3.393 1 98.25 143 VAL A C 1
ATOM 1051 O O . VAL A 1 143 ? 10.477 5.066 -2.301 1 98.25 143 VAL A O 1
ATOM 1054 N N . CYS A 1 144 ? 9.906 5.832 -4.344 1 97 144 CYS A N 1
ATOM 1055 C CA . CYS A 1 144 ? 10.562 7.125 -4.207 1 97 144 CYS A CA 1
ATOM 1056 C C . CYS A 1 144 ? 9.727 8.234 -4.832 1 97 144 CYS A C 1
ATOM 1058 O O . CYS A 1 144 ? 8.992 7.996 -5.797 1 97 144 CYS A O 1
ATOM 1060 N N . SER A 1 145 ? 9.766 9.414 -4.227 1 93.69 145 SER A N 1
ATOM 1061 C CA . SER A 1 145 ? 9.156 10.57 -4.867 1 93.69 145 SER A CA 1
ATOM 1062 C C . SER A 1 145 ? 10.062 11.148 -5.949 1 93.69 145 SER A C 1
ATOM 1064 O O . SER A 1 145 ? 11.273 11.234 -5.762 1 93.69 145 SER A O 1
ATOM 1066 N N . ALA A 1 146 ? 9.453 11.477 -6.992 1 89.19 146 ALA A N 1
ATOM 1067 C CA . ALA A 1 146 ? 10.227 12.102 -8.062 1 89.19 146 ALA A CA 1
ATOM 1068 C C . ALA A 1 146 ? 9.859 13.578 -8.211 1 89.19 146 ALA A C 1
ATOM 1070 O O . ALA A 1 146 ? 10.055 14.164 -9.273 1 89.19 146 ALA A O 1
ATOM 1071 N N . HIS A 1 147 ? 9.336 14.07 -7.184 1 88.12 147 HIS A N 1
ATOM 1072 C CA . HIS A 1 147 ? 8.945 15.477 -7.207 1 88.12 147 HIS A CA 1
ATOM 1073 C C . HIS A 1 147 ? 10.148 16.375 -7.453 1 88.12 147 HIS A C 1
ATOM 1075 O O . HIS A 1 147 ? 10.055 17.375 -8.18 1 88.12 147 HIS A O 1
ATOM 1081 N N . ASP A 1 148 ? 11.305 16.047 -6.828 1 89.19 148 ASP A N 1
ATOM 1082 C CA . ASP A 1 148 ? 12.594 16.719 -7.027 1 89.19 148 ASP A CA 1
ATOM 1083 C C . ASP A 1 148 ? 13.68 15.703 -7.363 1 89.19 148 ASP A C 1
ATOM 1085 O O . ASP A 1 148 ? 14.414 15.25 -6.477 1 89.19 148 ASP A O 1
ATOM 1089 N N . PRO A 1 149 ? 13.836 15.461 -8.57 1 87.88 149 PRO A N 1
ATOM 1090 C CA . PRO A 1 149 ? 14.773 14.422 -8.992 1 87.88 149 PRO A CA 1
ATOM 1091 C C . PRO A 1 149 ? 16.219 14.734 -8.578 1 87.88 149 PRO A C 1
ATOM 1093 O O . PRO A 1 149 ? 17.031 13.82 -8.438 1 87.88 149 PRO A O 1
ATOM 1096 N N . SER A 1 150 ? 16.5 15.984 -8.414 1 88.06 150 SER A N 1
ATOM 1097 C CA . SER A 1 150 ? 17.859 16.359 -8.031 1 88.06 150 SER A CA 1
ATOM 1098 C C . SER A 1 150 ? 18.188 15.867 -6.629 1 88.06 150 SER A C 1
ATOM 1100 O O . SER A 1 150 ? 19.359 15.734 -6.27 1 88.06 150 SER A O 1
ATOM 1102 N N . SER A 1 151 ? 17.172 15.516 -5.898 1 88.75 151 SER A N 1
ATOM 1103 C CA . SER A 1 151 ? 17.359 15.07 -4.523 1 88.75 151 SER A CA 1
ATOM 1104 C C . SER A 1 151 ? 17.469 13.547 -4.441 1 88.75 151 SER A C 1
ATOM 1106 O O . SER A 1 151 ? 17.734 12.992 -3.373 1 88.75 151 SER A O 1
ATOM 1108 N N . ILE A 1 152 ? 17.344 12.906 -5.562 1 92.31 152 ILE A N 1
ATOM 1109 C CA . ILE A 1 152 ? 17.328 11.445 -5.57 1 92.31 152 ILE A CA 1
ATOM 1110 C C . ILE A 1 152 ? 18.75 10.914 -5.715 1 92.31 152 ILE A C 1
ATOM 1112 O O . ILE A 1 152 ? 19.5 11.375 -6.574 1 92.31 152 ILE A O 1
ATOM 1116 N N . ASP A 1 153 ? 19.125 10.008 -4.859 1 93 153 ASP A N 1
ATOM 1117 C CA . ASP A 1 153 ? 20.391 9.289 -4.957 1 93 153 ASP A CA 1
ATOM 1118 C C . ASP A 1 153 ? 20.25 8.047 -5.836 1 93 153 ASP A C 1
ATOM 1120 O O . ASP A 1 153 ? 20.266 6.922 -5.332 1 93 153 ASP A O 1
ATOM 1124 N N . PHE A 1 154 ? 20.281 8.211 -7.105 1 94.81 154 PHE A N 1
ATOM 1125 C CA . PHE A 1 154 ? 20.016 7.152 -8.07 1 94.81 154 PHE A CA 1
ATOM 1126 C C . PHE A 1 154 ? 21.016 6.004 -7.902 1 94.81 154 PHE A C 1
ATOM 1128 O O . PHE A 1 154 ? 20.641 4.836 -8.039 1 94.81 154 PHE A O 1
ATOM 1135 N N . PRO A 1 155 ? 22.297 6.27 -7.602 1 94.25 155 PRO A N 1
ATOM 1136 C CA . PRO A 1 155 ? 23.25 5.16 -7.41 1 94.25 155 PRO A CA 1
ATOM 1137 C C . PRO A 1 155 ? 22.781 4.172 -6.344 1 94.25 155 PRO A C 1
ATOM 1139 O O . PRO A 1 155 ? 23.078 2.98 -6.43 1 94.25 155 PRO A O 1
ATOM 1142 N N . ALA A 1 156 ? 22.016 4.625 -5.441 1 93.25 156 ALA A N 1
ATOM 1143 C CA . ALA A 1 156 ? 21.516 3.771 -4.371 1 93.25 156 ALA A CA 1
ATOM 1144 C C . ALA A 1 156 ? 20.5 2.762 -4.906 1 93.25 156 ALA A C 1
ATOM 1146 O O . ALA A 1 156 ? 20.141 1.8 -4.219 1 93.25 156 ALA A O 1
ATOM 1147 N N . PHE A 1 157 ? 20.031 2.971 -6.082 1 95.56 157 PHE A N 1
ATOM 1148 C CA . PHE A 1 157 ? 19.016 2.105 -6.648 1 95.56 157 PHE A CA 1
ATOM 1149 C C . PHE A 1 157 ? 19.641 1.029 -7.527 1 95.56 157 PHE A C 1
ATOM 1151 O O . PHE A 1 157 ? 18.922 0.222 -8.133 1 95.56 157 PHE A O 1
ATOM 1158 N N . LYS A 1 158 ? 21 1.125 -7.402 1 92.31 158 LYS A N 1
ATOM 1159 C CA . LYS A 1 158 ? 21.688 0.078 -8.148 1 92.31 158 LYS A CA 1
ATOM 1160 C C . LYS A 1 158 ? 21.312 -1.307 -7.621 1 92.31 158 LYS A C 1
ATOM 1162 O O . LYS A 1 158 ? 21.328 -1.543 -6.414 1 92.31 158 LYS A O 1
ATOM 1167 N N . GLY A 1 159 ? 20.891 -2.24 -8.328 1 91.5 159 GLY A N 1
ATOM 1168 C CA . GLY A 1 159 ? 20.594 -3.605 -7.93 1 91.5 159 GLY A CA 1
ATOM 1169 C C . GLY A 1 159 ? 19.141 -3.793 -7.508 1 91.5 159 GLY A C 1
ATOM 1170 O O . GLY A 1 159 ? 18.734 -4.902 -7.156 1 91.5 159 GLY A O 1
ATOM 1171 N N . VAL A 1 160 ? 18.438 -2.664 -7.387 1 94.31 160 VAL A N 1
ATOM 1172 C CA . VAL A 1 160 ? 17.016 -2.764 -7.043 1 94.31 160 VAL A CA 1
ATOM 1173 C C . VAL A 1 160 ? 16.234 -3.314 -8.234 1 94.31 160 VAL A C 1
ATOM 1175 O O . VAL A 1 160 ? 16.359 -2.805 -9.352 1 94.31 160 VAL A O 1
ATOM 1178 N N . ASP A 1 161 ? 15.438 -4.355 -8.016 1 95.62 161 ASP A N 1
ATOM 1179 C CA . ASP A 1 161 ? 14.719 -5.031 -9.094 1 95.62 161 ASP A CA 1
ATOM 1180 C C . ASP A 1 161 ? 13.672 -4.105 -9.711 1 95.62 161 ASP A C 1
ATOM 1182 O O . ASP A 1 161 ? 13.586 -3.99 -10.938 1 95.62 161 ASP A O 1
ATOM 1186 N N . THR A 1 162 ? 12.883 -3.502 -8.891 1 97.69 162 THR A N 1
ATOM 1187 C CA . THR A 1 162 ? 11.789 -2.666 -9.367 1 97.69 162 THR A CA 1
ATOM 1188 C C . THR A 1 162 ? 11.773 -1.327 -8.633 1 97.69 162 THR A C 1
ATOM 1190 O O . THR A 1 162 ? 11.828 -1.287 -7.402 1 97.69 162 THR A O 1
ATOM 1193 N N . CYS A 1 163 ? 11.781 -0.206 -9.375 1 97.88 163 CYS A N 1
ATOM 1194 C CA . CYS A 1 163 ? 11.672 1.137 -8.82 1 97.88 163 CYS A CA 1
ATOM 1195 C C . CYS A 1 163 ? 10.32 1.758 -9.148 1 97.88 163 CYS A C 1
ATOM 1197 O O . CYS A 1 163 ? 9.891 1.739 -10.297 1 97.88 163 CYS A O 1
ATOM 1199 N N . VAL A 1 164 ? 9.672 2.238 -8.156 1 98.56 164 VAL A N 1
ATOM 1200 C CA . VAL A 1 164 ? 8.398 2.938 -8.312 1 98.56 164 VAL A CA 1
ATOM 1201 C C . VAL A 1 164 ? 8.57 4.414 -7.969 1 98.56 164 VAL A C 1
ATOM 1203 O O . VAL A 1 164 ? 9 4.754 -6.863 1 98.56 164 VAL A O 1
ATOM 1206 N N . PHE A 1 165 ? 8.25 5.301 -8.906 1 97.81 165 PHE A N 1
ATOM 1207 C CA . PHE A 1 165 ? 8.375 6.742 -8.703 1 97.81 165 PHE A CA 1
ATOM 1208 C C . PHE A 1 165 ? 7.008 7.41 -8.688 1 97.81 165 PHE A C 1
ATOM 1210 O O . PHE A 1 165 ? 6.242 7.289 -9.648 1 97.81 165 PHE A O 1
ATOM 1217 N N . LEU A 1 166 ? 6.734 8.062 -7.562 1 95.75 166 LEU A N 1
ATOM 1218 C CA . LEU A 1 166 ? 5.539 8.898 -7.469 1 95.75 166 LEU A CA 1
ATOM 1219 C C . LEU A 1 166 ? 5.852 10.344 -7.836 1 95.75 166 LEU A C 1
ATOM 1221 O O . LEU A 1 166 ? 7.004 10.773 -7.762 1 95.75 166 LEU A O 1
ATOM 1225 N N . MET A 1 167 ? 4.844 11.141 -8.328 1 90.06 167 MET A N 1
ATOM 1226 C CA . MET A 1 167 ? 4.961 12.547 -8.688 1 90.06 167 MET A CA 1
ATOM 1227 C C . MET A 1 167 ? 6.023 12.75 -9.758 1 90.06 167 MET A C 1
ATOM 1229 O O . MET A 1 167 ? 6.852 13.656 -9.656 1 90.06 167 MET A O 1
ATOM 1233 N N . ALA A 1 168 ? 5.988 11.891 -10.781 1 85.19 168 ALA A N 1
ATOM 1234 C CA . ALA A 1 168 ? 7.07 11.836 -11.766 1 85.19 168 ALA A CA 1
ATOM 1235 C C . ALA A 1 168 ? 6.703 12.617 -13.023 1 85.19 168 ALA A C 1
ATOM 1237 O O . ALA A 1 168 ? 7.465 12.633 -13.992 1 85.19 168 ALA A O 1
ATOM 1238 N N . GLY A 1 169 ? 5.645 13.203 -13.062 1 83 169 GLY A N 1
ATOM 1239 C CA . GLY A 1 169 ? 5.125 13.781 -14.289 1 83 169 GLY A CA 1
ATOM 1240 C C . GLY A 1 169 ? 6.094 14.75 -14.953 1 83 169 GLY A C 1
ATOM 1241 O O . GLY A 1 169 ? 6.359 14.641 -16.156 1 83 169 GLY A O 1
ATOM 1242 N N . LYS A 1 170 ? 6.723 15.578 -14.188 1 83.56 170 LYS A N 1
ATOM 1243 C CA . LYS A 1 170 ? 7.602 16.609 -14.734 1 83.56 170 LYS A CA 1
ATOM 1244 C C . LYS A 1 170 ? 9.062 16.156 -14.695 1 83.56 170 LYS A C 1
ATOM 1246 O O . LYS A 1 170 ? 9.953 16.906 -15.102 1 83.56 170 LYS A O 1
ATOM 1251 N N . SER A 1 171 ? 9.227 14.953 -14.281 1 89.25 171 SER A N 1
ATOM 1252 C CA . SER A 1 171 ? 10.594 14.539 -13.992 1 89.25 171 SER A CA 1
ATOM 1253 C C . SER A 1 171 ? 11.008 13.352 -14.852 1 89.25 171 SER A C 1
ATOM 1255 O O . SER A 1 171 ? 12.039 12.719 -14.594 1 89.25 171 SER A O 1
ATOM 1257 N N . MET A 1 172 ? 10.336 13.125 -15.891 1 90.62 172 MET A N 1
ATOM 1258 C CA . MET A 1 172 ? 10.516 11.891 -16.656 1 90.62 172 MET A CA 1
ATOM 1259 C C . MET A 1 172 ? 11.922 11.82 -17.234 1 90.62 172 MET A C 1
ATOM 1261 O O . MET A 1 172 ? 12.602 10.797 -17.125 1 90.62 172 MET A O 1
ATOM 1265 N N . ASP A 1 173 ? 12.367 12.898 -17.812 1 91 173 ASP A N 1
ATOM 1266 C CA . ASP A 1 173 ? 13.695 12.906 -18.422 1 91 173 ASP A CA 1
ATOM 1267 C C . ASP A 1 173 ? 14.781 12.68 -17.375 1 91 173 ASP A C 1
ATOM 1269 O O . ASP A 1 173 ? 15.672 11.844 -17.547 1 91 173 ASP A O 1
ATOM 1273 N N . ALA A 1 174 ? 14.656 13.406 -16.297 1 93.56 174 ALA A N 1
ATOM 1274 C CA . ALA A 1 174 ? 15.633 13.289 -15.203 1 93.56 174 ALA A CA 1
ATOM 1275 C C . ALA A 1 174 ? 15.625 11.883 -14.617 1 93.56 174 ALA A C 1
ATOM 1277 O O . ALA A 1 174 ? 16.688 11.344 -14.273 1 93.56 174 ALA A O 1
ATOM 1278 N N . LEU A 1 175 ? 14.492 11.289 -14.539 1 94.31 175 LEU A N 1
ATOM 1279 C CA . LEU A 1 175 ? 14.352 9.938 -14 1 94.31 175 LEU A CA 1
ATOM 1280 C C . LEU A 1 175 ? 15.031 8.922 -14.898 1 94.31 175 LEU A C 1
ATOM 1282 O O . LEU A 1 175 ? 15.805 8.078 -14.43 1 94.31 175 LEU A O 1
ATOM 1286 N N . CYS A 1 176 ? 14.758 9 -16.172 1 94.31 176 CYS A N 1
ATOM 1287 C CA . CYS A 1 176 ? 15.352 8.055 -17.125 1 94.31 176 CYS A CA 1
ATOM 1288 C C . CYS A 1 176 ? 16.875 8.172 -17.141 1 94.31 176 CYS A C 1
ATOM 1290 O O . CYS A 1 176 ? 17.578 7.164 -17.078 1 94.31 176 CYS A O 1
ATOM 1292 N N . GLU A 1 177 ? 17.328 9.367 -17.141 1 94.19 177 GLU A N 1
ATOM 1293 C CA . GLU A 1 177 ? 18.766 9.602 -17.141 1 94.19 177 GLU A CA 1
ATOM 1294 C C . GLU A 1 177 ? 19.406 9.125 -15.844 1 94.19 177 GLU A C 1
ATOM 1296 O O . GLU A 1 177 ? 20.469 8.484 -15.867 1 94.19 177 GLU A O 1
ATOM 1301 N N . GLY A 1 178 ? 18.734 9.453 -14.711 1 95.19 178 GLY A N 1
ATOM 1302 C CA . GLY A 1 178 ? 19.25 9.047 -13.414 1 95.19 178 GLY A CA 1
ATOM 1303 C C . GLY A 1 178 ? 19.328 7.543 -13.25 1 95.19 178 GLY A C 1
ATOM 1304 O O . GLY A 1 178 ? 20.281 7.023 -12.688 1 95.19 178 GLY A O 1
ATOM 1305 N N . LEU A 1 179 ? 18.359 6.848 -13.773 1 96.12 179 LEU A N 1
ATOM 1306 C CA . LEU A 1 179 ? 18.344 5.395 -13.656 1 96.12 179 LEU A CA 1
ATOM 1307 C C . LEU A 1 179 ? 19.375 4.766 -14.602 1 96.12 179 LEU A C 1
ATOM 1309 O O . LEU A 1 179 ? 20.047 3.809 -14.227 1 96.12 179 LEU A O 1
ATOM 1313 N N . ALA A 1 180 ? 19.469 5.324 -15.789 1 94.5 180 ALA A N 1
ATOM 1314 C CA . ALA A 1 180 ? 20.406 4.793 -16.781 1 94.5 180 ALA A CA 1
ATOM 1315 C C . ALA A 1 180 ? 21.844 5.02 -16.328 1 94.5 180 ALA A C 1
ATOM 1317 O O . ALA A 1 180 ? 22.641 4.078 -16.297 1 94.5 180 ALA A O 1
ATOM 1318 N N . HIS A 1 181 ? 22.188 6.172 -15.898 1 93.94 181 HIS A N 1
ATOM 1319 C CA . HIS A 1 181 ? 23.578 6.527 -15.633 1 93.94 181 HIS A CA 1
ATOM 1320 C C . HIS A 1 181 ? 23.906 6.406 -14.148 1 93.94 181 HIS A C 1
ATOM 1322 O O . HIS A 1 181 ? 24.984 5.957 -13.781 1 93.94 181 HIS A O 1
ATOM 1328 N N . GLY A 1 182 ? 23 6.828 -13.328 1 93.19 182 GLY A N 1
ATOM 1329 C CA . GLY A 1 182 ? 23.25 6.801 -11.898 1 93.19 182 GLY A CA 1
ATOM 1330 C C . GLY A 1 182 ? 23.141 5.414 -11.297 1 93.19 182 GLY A C 1
ATOM 1331 O O . GLY A 1 182 ? 24.031 4.965 -10.578 1 93.19 182 GLY A O 1
ATOM 1332 N N . ALA A 1 183 ? 22.078 4.762 -11.617 1 94.25 183 ALA A N 1
ATOM 1333 C CA . ALA A 1 183 ? 21.828 3.441 -11.039 1 94.25 183 ALA A CA 1
ATOM 1334 C C . ALA A 1 183 ? 22.391 2.342 -11.938 1 94.25 183 ALA A C 1
ATOM 1336 O O . ALA A 1 183 ? 22.484 1.183 -11.523 1 94.25 183 ALA A O 1
ATOM 1337 N N . GLY A 1 184 ? 22.703 2.686 -13.219 1 96 184 GLY A N 1
ATOM 1338 C CA . GLY A 1 184 ? 23.281 1.722 -14.133 1 96 184 GLY A CA 1
ATOM 1339 C C . GLY A 1 184 ? 22.266 0.754 -14.711 1 96 184 GLY A C 1
ATOM 1340 O O . GLY A 1 184 ? 22.609 -0.378 -15.062 1 96 184 GLY A O 1
ATOM 1341 N N . LYS A 1 185 ? 21.047 1.104 -14.734 1 96.62 185 LYS A N 1
ATOM 1342 C CA . LYS A 1 185 ? 20.016 0.238 -15.305 1 96.62 185 LYS A CA 1
ATOM 1343 C C . LYS A 1 185 ? 20.125 0.176 -16.828 1 96.62 185 LYS A C 1
ATOM 1345 O O . LYS A 1 185 ? 20.406 1.185 -17.469 1 96.62 185 LYS A O 1
ATOM 1350 N N . ASP A 1 186 ? 19.844 -0.985 -17.375 1 97.12 186 ASP A N 1
ATOM 1351 C CA . ASP A 1 186 ? 19.906 -1.188 -18.812 1 97.12 186 ASP A CA 1
ATOM 1352 C C . ASP A 1 186 ? 18.797 -0.422 -19.531 1 97.12 186 ASP A C 1
ATOM 1354 O O . ASP A 1 186 ? 17.672 -0.355 -19.031 1 97.12 186 ASP A O 1
ATOM 1358 N N . GLY A 1 187 ? 19.141 0.126 -20.672 1 96.88 187 GLY A N 1
ATOM 1359 C CA . GLY A 1 187 ? 18.172 0.874 -21.469 1 96.88 187 GLY A CA 1
ATOM 1360 C C . GLY A 1 187 ? 16.969 0.053 -21.859 1 96.88 187 GLY A C 1
ATOM 1361 O O . GLY A 1 187 ? 15.891 0.602 -22.094 1 96.88 187 GLY A O 1
ATOM 1362 N N . SER A 1 188 ? 17.078 -1.241 -21.922 1 97.69 188 SER A N 1
ATOM 1363 C CA . SER A 1 188 ? 16 -2.137 -22.328 1 97.69 188 SER A CA 1
ATOM 1364 C C . SER A 1 188 ? 15.109 -2.508 -21.156 1 97.69 188 SER A C 1
ATOM 1366 O O . SER A 1 188 ? 14.117 -3.223 -21.312 1 97.69 188 SER A O 1
ATOM 1368 N N . THR A 1 189 ? 15.422 -1.935 -19.969 1 97.44 189 THR A N 1
ATOM 1369 C CA . THR A 1 189 ? 14.602 -2.227 -18.797 1 97.44 189 THR A CA 1
ATOM 1370 C C . THR A 1 189 ? 13.156 -1.769 -19.016 1 97.44 189 THR A C 1
ATOM 1372 O O . THR A 1 189 ? 12.922 -0.612 -19.375 1 97.44 189 THR A O 1
ATOM 1375 N N . PRO A 1 190 ? 12.188 -2.648 -18.828 1 98.25 190 PRO A N 1
ATOM 1376 C CA . PRO A 1 190 ? 10.789 -2.291 -19.031 1 98.25 190 PRO A CA 1
ATOM 1377 C C . PRO A 1 190 ? 10.312 -1.183 -18.094 1 98.25 190 PRO A C 1
ATOM 1379 O O . PRO A 1 190 ? 10.742 -1.121 -16.938 1 98.25 190 PRO A O 1
ATOM 1382 N N . VAL A 1 191 ? 9.461 -0.27 -18.656 1 98 191 VAL A N 1
ATOM 1383 C CA . VAL A 1 191 ? 8.883 0.845 -17.906 1 98 191 VAL A CA 1
ATOM 1384 C C . VAL A 1 191 ? 7.387 0.929 -18.172 1 98 191 VAL A C 1
ATOM 1386 O O . VAL A 1 191 ? 6.934 0.729 -19.297 1 98 191 VAL A O 1
ATOM 1389 N N . ALA A 1 192 ? 6.629 1.153 -17.141 1 98.12 192 ALA A N 1
ATOM 1390 C CA . ALA A 1 192 ? 5.207 1.465 -17.25 1 98.12 192 ALA A CA 1
ATOM 1391 C C . ALA A 1 192 ? 4.879 2.783 -16.562 1 98.12 192 ALA A C 1
ATOM 1393 O O . ALA A 1 192 ? 5.348 3.041 -15.445 1 98.12 192 ALA A O 1
ATOM 1394 N N . LEU A 1 193 ? 4.199 3.654 -17.234 1 97.62 193 LEU A N 1
ATOM 1395 C CA . LEU A 1 193 ? 3.68 4.898 -16.672 1 97.62 193 LEU A CA 1
ATOM 1396 C C . LEU A 1 193 ? 2.16 4.852 -16.562 1 97.62 193 LEU A C 1
ATOM 1398 O O . LEU A 1 193 ? 1.473 4.543 -17.547 1 97.62 193 LEU A O 1
ATOM 1402 N N . VAL A 1 194 ? 1.651 5.078 -15.422 1 97.44 194 VAL A N 1
ATOM 1403 C CA . VAL A 1 194 ? 0.212 5.102 -15.18 1 97.44 194 VAL A CA 1
ATOM 1404 C C . VAL A 1 194 ? -0.207 6.492 -14.711 1 97.44 194 VAL A C 1
ATOM 1406 O O . VAL A 1 194 ? 0.188 6.934 -13.625 1 97.44 194 VAL A O 1
ATOM 1409 N N . ARG A 1 195 ? -0.947 7.191 -15.5 1 96.19 195 ARG A N 1
ATOM 1410 C CA . ARG A 1 195 ? -1.509 8.484 -15.117 1 96.19 195 ARG A CA 1
ATOM 1411 C C . ARG A 1 195 ? -2.873 8.312 -14.453 1 96.19 195 ARG A C 1
ATOM 1413 O O . ARG A 1 195 ? -3.689 7.508 -14.906 1 96.19 195 ARG A O 1
ATOM 1420 N N . ASP A 1 196 ? -3.068 9.008 -13.398 1 94.19 196 ASP A N 1
ATOM 1421 C CA . ASP A 1 196 ? -4.359 9.062 -12.719 1 94.19 196 ASP A CA 1
ATOM 1422 C C . ASP A 1 196 ? -4.883 7.656 -12.43 1 94.19 196 ASP A C 1
ATOM 1424 O O . ASP A 1 196 ? -6.008 7.316 -12.805 1 94.19 196 ASP A O 1
ATOM 1428 N N . ALA A 1 197 ? -3.982 6.824 -11.797 1 94.88 197 ALA A N 1
ATOM 1429 C CA . ALA A 1 197 ? -4.336 5.445 -11.477 1 94.88 197 ALA A CA 1
ATOM 1430 C C . ALA A 1 197 ? -5.633 5.387 -10.672 1 94.88 197 ALA A C 1
ATOM 1432 O O . ALA A 1 197 ? -5.777 6.082 -9.664 1 94.88 197 ALA A O 1
ATOM 1433 N N . CYS A 1 198 ? -6.66 4.57 -11.102 1 93.31 198 CYS A N 1
ATOM 1434 C CA . CYS A 1 198 ? -7.949 4.344 -10.453 1 93.31 198 CYS A CA 1
ATOM 1435 C C . CYS A 1 198 ? -8.875 5.543 -10.641 1 93.31 198 CYS A C 1
ATOM 1437 O O . CYS A 1 198 ? -10 5.551 -10.141 1 93.31 198 CYS A O 1
ATOM 1439 N N . GLY A 1 199 ? -8.352 6.574 -11.344 1 90.75 199 GLY A N 1
ATOM 1440 C CA . GLY A 1 199 ? -9.156 7.762 -11.562 1 90.75 199 GLY A CA 1
ATOM 1441 C C . GLY A 1 199 ? -9.875 7.762 -12.906 1 90.75 199 GLY A C 1
ATOM 1442 O O . GLY A 1 199 ? -9.773 6.801 -13.664 1 90.75 199 GLY A O 1
ATOM 1443 N N . ALA A 1 200 ? -10.641 8.805 -13.164 1 88.62 200 ALA A N 1
ATOM 1444 C CA . ALA A 1 200 ? -11.484 8.906 -14.352 1 88.62 200 ALA A CA 1
ATOM 1445 C C . ALA A 1 200 ? -10.641 9.125 -15.602 1 88.62 200 ALA A C 1
ATOM 1447 O O . ALA A 1 200 ? -11.078 8.805 -16.719 1 88.62 200 ALA A O 1
ATOM 1448 N N . ASN A 1 201 ? -9.398 9.609 -15.461 1 91.88 201 ASN A N 1
ATOM 1449 C CA . ASN A 1 201 ? -8.539 9.914 -16.594 1 91.88 201 ASN A CA 1
ATOM 1450 C C . ASN A 1 201 ? -7.332 8.977 -16.656 1 91.88 201 ASN A C 1
ATOM 1452 O O . ASN A 1 201 ? -6.234 9.391 -17.031 1 91.88 201 ASN A O 1
ATOM 1456 N N . GLU A 1 202 ? -7.562 7.867 -16.266 1 95.19 202 GLU A N 1
ATOM 1457 C CA . GLU A 1 202 ? -6.484 6.883 -16.25 1 95.19 202 GLU A CA 1
ATOM 1458 C C . GLU A 1 202 ? -5.938 6.625 -17.641 1 95.19 202 GLU A C 1
ATOM 1460 O O . GLU A 1 202 ? -6.699 6.52 -18.609 1 95.19 202 GLU A O 1
ATOM 1465 N N . ALA A 1 203 ? -4.668 6.629 -17.766 1 96.44 203 ALA A N 1
ATOM 1466 C CA . ALA A 1 203 ? -3.955 6.254 -18.984 1 96.44 203 ALA A CA 1
ATOM 1467 C C . ALA A 1 203 ? -2.668 5.5 -18.656 1 96.44 203 ALA A C 1
ATOM 1469 O O . ALA A 1 203 ? -2.014 5.785 -17.656 1 96.44 203 ALA A O 1
ATOM 1470 N N . ILE A 1 204 ? -2.357 4.574 -19.531 1 97.12 204 ILE A N 1
ATOM 1471 C CA . ILE A 1 204 ? -1.186 3.734 -19.297 1 97.12 204 ILE A CA 1
ATOM 1472 C C . ILE A 1 204 ? -0.304 3.732 -20.547 1 97.12 204 ILE A C 1
ATOM 1474 O O . ILE A 1 204 ? -0.794 3.539 -21.656 1 97.12 204 ILE A O 1
ATOM 1478 N N . TRP A 1 205 ? 0.929 3.994 -20.359 1 97 205 TRP A N 1
ATOM 1479 C CA . TRP A 1 205 ? 1.938 3.889 -21.406 1 97 205 TRP A CA 1
ATOM 1480 C C . TRP A 1 205 ? 3.031 2.898 -21.016 1 97 205 TRP A C 1
ATOM 1482 O O . TRP A 1 205 ? 3.404 2.812 -19.844 1 97 205 TRP A O 1
ATOM 1492 N N . ARG A 1 206 ? 3.52 2.178 -22 1 97.31 206 ARG A N 1
ATOM 1493 C CA . ARG A 1 206 ? 4.566 1.184 -21.766 1 97.31 206 ARG A CA 1
ATOM 1494 C C . ARG A 1 206 ? 5.73 1.392 -22.734 1 97.31 206 ARG A C 1
ATOM 1496 O O . ARG A 1 206 ? 5.547 1.908 -23.828 1 97.31 206 ARG A O 1
ATOM 1503 N N . GLY A 1 207 ? 6.852 0.987 -22.297 1 97.25 207 GLY A N 1
ATOM 1504 C CA . GLY A 1 207 ? 8.094 1.031 -23.062 1 97.25 207 GLY A CA 1
ATOM 1505 C C . GLY A 1 207 ? 9.297 0.56 -22.266 1 97.25 207 GLY A C 1
ATOM 1506 O O . GLY A 1 207 ? 9.188 -0.363 -21.453 1 97.25 207 GLY A O 1
ATOM 1507 N N . THR A 1 208 ? 10.43 1.059 -22.656 1 97.75 208 THR A N 1
ATOM 1508 C CA . THR A 1 208 ? 11.688 0.836 -21.938 1 97.75 208 THR A CA 1
ATOM 1509 C C . THR A 1 208 ? 12.281 2.158 -21.453 1 97.75 208 THR A C 1
ATOM 1511 O O . THR A 1 208 ? 11.75 3.229 -21.766 1 97.75 208 THR A O 1
ATOM 1514 N N . LEU A 1 209 ? 13.32 2.002 -20.641 1 96.94 209 LEU A N 1
ATOM 1515 C CA . LEU A 1 209 ? 14.008 3.211 -20.203 1 96.94 209 LEU A CA 1
ATOM 1516 C C . LEU A 1 209 ? 14.422 4.07 -21.391 1 96.94 209 LEU A C 1
ATOM 1518 O O . LEU A 1 209 ? 14.391 5.301 -21.312 1 96.94 209 LEU A O 1
ATOM 1522 N N . ASP A 1 210 ? 14.648 3.453 -22.5 1 96.38 210 ASP A N 1
ATOM 1523 C CA . ASP A 1 210 ? 15.094 4.145 -23.703 1 96.38 210 ASP A CA 1
ATOM 1524 C C . ASP A 1 210 ? 13.914 4.715 -24.484 1 96.38 210 ASP A C 1
ATOM 1526 O O . ASP A 1 210 ? 14.047 5.734 -25.156 1 96.38 210 ASP A O 1
ATOM 1530 N N . SER A 1 211 ? 12.742 4.125 -24.312 1 96.5 211 SER A N 1
ATOM 1531 C CA . SER A 1 211 ? 11.711 4.426 -25.297 1 96.5 211 SER A CA 1
ATOM 1532 C C . SER A 1 211 ? 10.492 5.062 -24.656 1 96.5 211 SER A C 1
ATOM 1534 O O . SER A 1 211 ? 9.633 5.613 -25.344 1 96.5 211 SER A O 1
ATOM 1536 N N . ILE A 1 212 ? 10.375 5.051 -23.375 1 95.75 212 ILE A N 1
ATOM 1537 C CA . ILE A 1 212 ? 9.133 5.43 -22.719 1 95.75 212 ILE A CA 1
ATOM 1538 C C . ILE A 1 212 ? 8.797 6.887 -23.031 1 95.75 212 ILE A C 1
ATOM 1540 O O . ILE A 1 212 ? 7.629 7.246 -23.188 1 95.75 212 ILE A O 1
ATOM 1544 N N . ARG A 1 213 ? 9.766 7.766 -23.109 1 91.88 213 ARG A N 1
ATOM 1545 C CA . ARG A 1 213 ? 9.523 9.18 -23.359 1 91.88 213 ARG A CA 1
ATOM 1546 C C . ARG A 1 213 ? 8.883 9.391 -24.734 1 91.88 213 ARG A C 1
ATOM 1548 O O . ARG A 1 213 ? 8 10.234 -24.891 1 91.88 213 ARG A O 1
ATOM 1555 N N . ALA A 1 214 ? 9.312 8.656 -25.641 1 92.62 214 ALA A N 1
ATOM 1556 C CA . ALA A 1 214 ? 8.805 8.766 -27 1 92.62 214 ALA A CA 1
ATOM 1557 C C . ALA A 1 214 ? 7.391 8.211 -27.109 1 92.62 214 ALA A C 1
ATOM 1559 O O . ALA A 1 214 ? 6.641 8.562 -28.031 1 92.62 214 ALA A O 1
ATOM 1560 N N . SER A 1 215 ? 7.074 7.344 -26.172 1 92.31 215 SER A N 1
ATOM 1561 C CA . SER A 1 215 ? 5.773 6.684 -26.203 1 92.31 215 SER A CA 1
ATOM 1562 C C . SER A 1 215 ? 4.676 7.598 -25.672 1 92.31 215 SER A C 1
ATOM 1564 O O . SER A 1 215 ? 3.488 7.316 -25.859 1 92.31 215 SER A O 1
ATOM 1566 N N . ILE A 1 216 ? 5.035 8.672 -25.047 1 91.25 216 ILE A N 1
ATOM 1567 C CA . ILE A 1 216 ? 4.074 9.578 -24.438 1 91.25 216 ILE A CA 1
ATOM 1568 C C . ILE A 1 216 ? 3.912 10.828 -25.297 1 91.25 216 ILE A C 1
ATOM 1570 O O . ILE A 1 216 ? 4.883 11.547 -25.547 1 91.25 216 ILE A O 1
ATOM 1574 N N . PRO A 1 217 ? 2.771 11.07 -25.688 1 89.94 217 PRO A N 1
ATOM 1575 C CA . PRO A 1 217 ? 2.574 12.305 -26.453 1 89.94 217 PRO A CA 1
ATOM 1576 C C . PRO A 1 217 ? 2.98 13.555 -25.672 1 89.94 217 PRO A C 1
ATOM 1578 O O . PRO A 1 217 ? 2.693 13.664 -24.469 1 89.94 217 PRO A O 1
ATOM 1581 N N . LYS A 1 218 ? 3.615 14.469 -26.328 1 83.75 218 LYS A N 1
ATOM 1582 C CA . LYS A 1 218 ? 4.148 15.672 -25.719 1 83.75 218 LYS A CA 1
ATOM 1583 C C . LYS A 1 218 ? 3.029 16.547 -25.141 1 83.75 218 LYS A C 1
ATOM 1585 O O . LYS A 1 218 ? 3.246 17.297 -24.188 1 83.75 218 LYS A O 1
ATOM 1590 N N . SER A 1 219 ? 1.941 16.406 -25.594 1 85 219 SER A N 1
ATOM 1591 C CA . SER A 1 219 ? 0.812 17.234 -25.188 1 85 219 SER A CA 1
ATOM 1592 C C . SER A 1 219 ? 0.186 16.734 -23.891 1 85 219 SER A C 1
ATOM 1594 O O . SER A 1 219 ? -0.609 17.438 -23.266 1 85 219 SER A O 1
ATOM 1596 N N . GLU A 1 220 ? 0.627 15.586 -23.516 1 86.12 220 GLU A N 1
ATOM 1597 C CA . GLU A 1 220 ? -0.04 14.961 -22.375 1 86.12 220 GLU A CA 1
ATOM 1598 C C . GLU A 1 220 ? 0.477 15.523 -21.047 1 86.12 220 GLU A C 1
ATOM 1600 O O . GLU A 1 220 ? 1.688 15.656 -20.859 1 86.12 220 GLU A O 1
ATOM 1605 N N . LYS A 1 221 ? -0.508 15.992 -20.25 1 87.69 221 LYS A N 1
ATOM 1606 C CA . LYS A 1 221 ? -0.183 16.266 -18.844 1 87.69 221 LYS A CA 1
ATOM 1607 C C . LYS A 1 221 ? -0.127 14.969 -18.031 1 87.69 221 LYS A C 1
ATOM 1609 O O . LYS A 1 221 ? -1.12 14.242 -17.938 1 87.69 221 LYS A O 1
ATOM 1614 N N . LEU A 1 222 ? 0.926 14.742 -17.422 1 89.69 222 LEU A N 1
ATOM 1615 C CA . LEU A 1 222 ? 1.17 13.406 -16.875 1 89.69 222 LEU A CA 1
ATOM 1616 C C . LEU A 1 222 ? 0.814 13.352 -15.391 1 89.69 222 LEU A C 1
ATOM 1618 O O . LEU A 1 222 ? 0.615 12.273 -14.836 1 89.69 222 LEU A O 1
ATOM 1622 N N . SER A 1 223 ? 0.625 14.492 -14.797 1 88.81 223 SER A N 1
ATOM 1623 C CA . SER A 1 223 ? 0.376 14.484 -13.359 1 88.81 223 SER A CA 1
ATOM 1624 C C . SER A 1 223 ? -1.112 14.352 -13.055 1 88.81 223 SER A C 1
ATOM 1626 O O . SER A 1 223 ? -1.947 14.938 -13.75 1 88.81 223 SER A O 1
ATOM 1628 N N . PRO A 1 224 ? -1.401 13.594 -12.07 1 91.81 224 PRO A N 1
ATOM 1629 C CA . PRO A 1 224 ? -0.515 12.742 -11.273 1 91.81 224 PRO A CA 1
ATOM 1630 C C . PRO A 1 224 ? -0.146 11.445 -11.984 1 91.81 224 PRO A C 1
ATOM 1632 O O . PRO A 1 224 ? -0.947 10.906 -12.75 1 91.81 224 PRO A O 1
ATOM 1635 N N . CYS A 1 225 ? 1.098 10.961 -11.797 1 94.75 225 CYS A N 1
ATOM 1636 C CA . CYS A 1 225 ? 1.459 9.695 -12.43 1 94.75 225 CYS A CA 1
ATOM 1637 C C . CYS A 1 225 ? 2.414 8.898 -11.555 1 94.75 225 CYS A C 1
ATOM 1639 O O . CYS A 1 225 ? 3.051 9.453 -10.656 1 94.75 225 CYS A O 1
ATOM 1641 N N . VAL A 1 226 ? 2.398 7.652 -11.766 1 97.25 226 VAL A N 1
ATOM 1642 C CA . VAL A 1 226 ? 3.312 6.676 -11.188 1 97.25 226 VAL A CA 1
ATOM 1643 C C . VAL A 1 226 ? 4.152 6.031 -12.289 1 97.25 226 VAL A C 1
ATOM 1645 O O . VAL A 1 226 ? 3.619 5.617 -13.32 1 97.25 226 VAL A O 1
ATOM 1648 N N . VAL A 1 227 ? 5.426 6.035 -12.109 1 97.75 227 VAL A N 1
ATOM 1649 C CA . VAL A 1 227 ? 6.324 5.371 -13.055 1 97.75 227 VAL A CA 1
ATOM 1650 C C . VAL A 1 227 ? 6.945 4.141 -12.398 1 97.75 227 VAL A C 1
ATOM 1652 O O . VAL A 1 227 ? 7.523 4.234 -11.312 1 97.75 227 VAL A O 1
ATOM 1655 N N . VAL A 1 228 ? 6.77 3.02 -13.031 1 98.38 228 VAL A N 1
ATOM 1656 C CA . VAL A 1 228 ? 7.371 1.775 -12.562 1 98.38 228 VAL A CA 1
ATOM 1657 C C . VAL A 1 228 ? 8.477 1.342 -13.523 1 98.38 228 VAL A C 1
ATOM 1659 O O . VAL A 1 228 ? 8.273 1.318 -14.742 1 98.38 228 VAL A O 1
ATOM 1662 N N . VAL A 1 229 ? 9.625 1.048 -12.961 1 98.19 229 VAL A N 1
ATOM 1663 C CA . VAL A 1 229 ? 10.766 0.619 -13.75 1 98.19 229 VAL A CA 1
ATOM 1664 C C . VAL A 1 229 ? 11.281 -0.726 -13.242 1 98.19 229 VAL A C 1
ATOM 1666 O O . VAL A 1 229 ? 11.703 -0.838 -12.086 1 98.19 229 VAL A O 1
ATOM 1669 N N . GLY A 1 230 ? 11.266 -1.727 -14.07 1 97.88 230 GLY A N 1
ATOM 1670 C CA . GLY A 1 230 ? 11.727 -3.059 -13.711 1 97.88 230 GLY A CA 1
ATOM 1671 C C . GLY A 1 230 ? 11.125 -4.152 -14.57 1 97.88 230 GLY A C 1
ATOM 1672 O O . GLY A 1 230 ? 10.148 -3.92 -15.289 1 97.88 230 GLY A O 1
ATOM 1673 N N . GLY A 1 231 ? 11.648 -5.348 -14.453 1 97.38 231 GLY A N 1
ATOM 1674 C CA . GLY A 1 231 ? 11.25 -6.477 -15.273 1 97.38 231 GLY A CA 1
ATOM 1675 C C . GLY A 1 231 ? 9.773 -6.812 -15.148 1 97.38 231 GLY A C 1
ATOM 1676 O O . GLY A 1 231 ? 9.156 -7.301 -16.094 1 97.38 231 GLY A O 1
ATOM 1677 N N . VAL A 1 232 ? 9.172 -6.492 -14.086 1 97.56 232 VAL A N 1
ATOM 1678 C CA . VAL A 1 232 ? 7.785 -6.855 -13.812 1 97.56 232 VAL A CA 1
ATOM 1679 C C . VAL A 1 232 ? 6.859 -6.098 -14.758 1 97.56 232 VAL A C 1
ATOM 1681 O O . VAL A 1 232 ? 5.723 -6.52 -14.992 1 97.56 232 VAL A O 1
ATOM 1684 N N . CYS A 1 233 ? 7.293 -5.004 -15.289 1 97.75 233 CYS A N 1
ATOM 1685 C CA . CYS A 1 233 ? 6.473 -4.211 -16.203 1 97.75 233 CYS A CA 1
ATOM 1686 C C . CYS A 1 233 ? 6.188 -4.977 -17.484 1 97.75 233 CYS A C 1
ATOM 1688 O O . CYS A 1 233 ? 5.301 -4.602 -18.25 1 97.75 233 CYS A O 1
ATOM 1690 N N . ALA A 1 234 ? 6.934 -6.039 -17.703 1 95 234 ALA A N 1
ATOM 1691 C CA . ALA A 1 234 ? 6.797 -6.805 -18.938 1 95 234 ALA A CA 1
ATOM 1692 C C . ALA A 1 234 ? 5.902 -8.023 -18.719 1 95 234 ALA A C 1
ATOM 1694 O O . ALA A 1 234 ? 5.715 -8.828 -19.641 1 95 234 ALA A O 1
ATOM 1695 N N . LEU A 1 235 ? 5.414 -8.164 -17.531 1 90.69 235 LEU A N 1
ATOM 1696 C CA . LEU A 1 235 ? 4.543 -9.297 -17.25 1 90.69 235 LEU A CA 1
ATOM 1697 C C . LEU A 1 235 ? 3.188 -9.125 -17.922 1 90.69 235 LEU A C 1
ATOM 1699 O O . LEU A 1 235 ? 2.73 -7.996 -18.125 1 90.69 235 LEU A O 1
ATOM 1703 N N . GLY B 1 1 ? -17.297 -17.453 -16.719 1 97.88 1 GLY B N 1
ATOM 1704 C CA . GLY B 1 1 ? -17.031 -16.969 -15.375 1 97.88 1 GLY B CA 1
ATOM 1705 C C . GLY B 1 1 ? -15.93 -15.922 -15.312 1 97.88 1 GLY B C 1
ATOM 1706 O O . GLY B 1 1 ? -15.414 -15.5 -16.359 1 97.88 1 GLY B O 1
ATOM 1707 N N . LYS B 1 2 ? -15.688 -15.398 -14.078 1 98.44 2 LYS B N 1
ATOM 1708 C CA . LYS B 1 2 ? -14.695 -14.336 -13.883 1 98.44 2 LYS B CA 1
ATOM 1709 C C . LYS B 1 2 ? -14.078 -14.422 -12.492 1 98.44 2 LYS B C 1
ATOM 1711 O O . LYS B 1 2 ? -14.742 -14.812 -11.531 1 98.44 2 LYS B O 1
ATOM 1716 N N . VAL B 1 3 ? -12.805 -14.117 -12.477 1 98.81 3 VAL B N 1
ATOM 1717 C CA . VAL B 1 3 ? -12.109 -14.133 -11.188 1 98.81 3 VAL B CA 1
ATOM 1718 C C . VAL B 1 3 ? -11.688 -12.711 -10.812 1 98.81 3 VAL B C 1
ATOM 1720 O O . VAL B 1 3 ? -11.133 -11.977 -11.633 1 98.81 3 VAL B O 1
ATOM 1723 N N . PHE B 1 4 ? -11.992 -12.344 -9.609 1 98.81 4 PHE B N 1
ATOM 1724 C CA . PHE B 1 4 ? -11.422 -11.141 -9.008 1 98.81 4 PHE B CA 1
ATOM 1725 C C . PHE B 1 4 ? -10.32 -11.492 -8.023 1 98.81 4 PHE B C 1
ATOM 1727 O O . PHE B 1 4 ? -10.578 -12.148 -7.004 1 98.81 4 PHE B O 1
ATOM 1734 N N . LEU B 1 5 ? -9.094 -11.188 -8.352 1 98.62 5 LEU B N 1
ATOM 1735 C CA . LEU B 1 5 ? -7.984 -11.32 -7.414 1 98.62 5 LEU B CA 1
ATOM 1736 C C . LEU B 1 5 ? -7.941 -10.148 -6.445 1 98.62 5 LEU B C 1
ATOM 1738 O O . LEU B 1 5 ? -7.434 -9.078 -6.785 1 98.62 5 LEU B O 1
ATOM 1742 N N . ILE B 1 6 ? -8.406 -10.398 -5.203 1 98.25 6 ILE B N 1
ATOM 1743 C CA . ILE B 1 6 ? -8.773 -9.312 -4.297 1 98.25 6 ILE B CA 1
ATOM 1744 C C . ILE B 1 6 ? -7.773 -9.25 -3.145 1 98.25 6 ILE B C 1
ATOM 1746 O O . ILE B 1 6 ? -7.508 -10.258 -2.488 1 98.25 6 ILE B O 1
ATOM 1750 N N . GLY B 1 7 ? -7.223 -8.039 -2.924 1 98 7 GLY B N 1
ATOM 1751 C CA . GLY B 1 7 ? -6.477 -7.824 -1.696 1 98 7 GLY B CA 1
ATOM 1752 C C . GLY B 1 7 ? -7.363 -7.703 -0.471 1 98 7 GLY B C 1
ATOM 1753 O O . GLY B 1 7 ? -8.156 -6.766 -0.364 1 98 7 GLY B O 1
ATOM 1754 N N . ALA B 1 8 ? -7.152 -8.578 0.494 1 96.88 8 ALA B N 1
ATOM 1755 C CA . ALA B 1 8 ? -7.98 -8.633 1.694 1 96.88 8 ALA B CA 1
ATOM 1756 C C . ALA B 1 8 ? -7.387 -7.781 2.811 1 96.88 8 ALA B C 1
ATOM 1758 O O . ALA B 1 8 ? -8.016 -7.594 3.857 1 96.88 8 ALA B O 1
ATOM 1759 N N . GLY B 1 9 ? -6.203 -7.223 2.582 1 96.44 9 GLY B N 1
ATOM 1760 C CA . GLY B 1 9 ? -5.531 -6.484 3.641 1 96.44 9 GLY B CA 1
ATOM 1761 C C . GLY B 1 9 ? -4.914 -7.387 4.691 1 96.44 9 GLY B C 1
ATOM 1762 O O . GLY B 1 9 ? -4.84 -8.602 4.516 1 96.44 9 GLY B O 1
ATOM 1763 N N . PRO B 1 10 ? -4.406 -6.781 5.711 1 94.25 10 PRO B N 1
ATOM 1764 C CA . PRO B 1 10 ? -3.686 -7.559 6.719 1 94.25 10 PRO B CA 1
ATOM 1765 C C . PRO B 1 10 ? -4.617 -8.289 7.68 1 94.25 10 PRO B C 1
ATOM 1767 O O . PRO B 1 10 ? -4.188 -9.203 8.391 1 94.25 10 PRO B O 1
ATOM 1770 N N . GLY B 1 11 ? -5.887 -7.855 7.766 1 85.19 11 GLY B N 1
ATOM 1771 C CA . GLY B 1 11 ? -6.812 -8.555 8.648 1 85.19 11 GLY B CA 1
ATOM 1772 C C . GLY B 1 11 ? -8.055 -7.746 8.969 1 85.19 11 GLY B C 1
ATOM 1773 O O . GLY B 1 11 ? -8 -6.516 9.031 1 85.19 11 GLY B O 1
ATOM 1774 N N . GLY B 1 12 ? -9.125 -8.484 9.055 1 88.62 12 GLY B N 1
ATOM 1775 C CA . GLY B 1 12 ? -10.359 -7.871 9.516 1 88.62 12 GLY B CA 1
ATOM 1776 C C . GLY B 1 12 ? -11.086 -7.102 8.43 1 88.62 12 GLY B C 1
ATOM 1777 O O . GLY B 1 12 ? -10.477 -6.656 7.461 1 88.62 12 GLY B O 1
ATOM 1778 N N . ILE B 1 13 ? -12.297 -6.832 8.656 1 93.5 13 ILE B N 1
ATOM 1779 C CA . ILE B 1 13 ? -13.164 -6.152 7.699 1 93.5 13 ILE B CA 1
ATOM 1780 C C . ILE B 1 13 ? -12.766 -4.684 7.598 1 93.5 13 ILE B C 1
ATOM 1782 O O . ILE B 1 13 ? -12.898 -4.07 6.531 1 93.5 13 ILE B O 1
ATOM 1786 N N . ASP B 1 14 ? -12.133 -4.227 8.641 1 94.88 14 ASP B N 1
ATOM 1787 C CA . ASP B 1 14 ? -11.766 -2.816 8.703 1 94.88 14 ASP B CA 1
ATOM 1788 C C . ASP B 1 14 ? -10.766 -2.459 7.609 1 94.88 14 ASP B C 1
ATOM 1790 O O . ASP B 1 14 ? -10.703 -1.31 7.168 1 94.88 14 ASP B O 1
ATOM 1794 N N . HIS B 1 15 ? -10.039 -3.428 7.094 1 95.88 15 HIS B N 1
ATOM 1795 C CA . HIS B 1 15 ? -8.906 -3.115 6.234 1 95.88 15 HIS B CA 1
ATOM 1796 C C . HIS B 1 15 ? -9.148 -3.584 4.801 1 95.88 15 HIS B C 1
ATOM 1798 O O . HIS B 1 15 ? -8.227 -3.605 3.984 1 95.88 15 HIS B O 1
ATOM 1804 N N . VAL B 1 16 ? -10.391 -3.988 4.5 1 97.25 16 VAL B N 1
ATOM 1805 C CA . VAL B 1 16 ? -10.742 -4.281 3.113 1 97.25 16 VAL B CA 1
ATOM 1806 C C . VAL B 1 16 ? -11.352 -3.041 2.463 1 97.25 16 VAL B C 1
ATOM 1808 O O . VAL B 1 16 ? -11.93 -2.195 3.146 1 97.25 16 VAL B O 1
ATOM 1811 N N . THR B 1 17 ? -11.195 -2.895 1.171 1 98 17 THR B N 1
ATOM 1812 C CA . THR B 1 17 ? -11.758 -1.75 0.461 1 98 17 THR B CA 1
ATOM 1813 C C . THR B 1 17 ? -13.258 -1.923 0.262 1 98 17 THR B C 1
ATOM 1815 O O . THR B 1 17 ? -13.773 -3.039 0.333 1 98 17 THR B O 1
ATOM 1818 N N . VAL B 1 18 ? -13.898 -0.847 0.002 1 97.75 18 VAL B N 1
ATOM 1819 C CA . VAL B 1 18 ? -15.328 -0.866 -0.297 1 97.75 18 VAL B CA 1
ATOM 1820 C C . VAL B 1 18 ? -15.586 -1.738 -1.523 1 97.75 18 VAL B C 1
ATOM 1822 O O . VAL B 1 18 ? -16.516 -2.545 -1.532 1 97.75 18 VAL B O 1
ATOM 1825 N N . ARG B 1 19 ? -14.734 -1.616 -2.498 1 97.69 19 ARG B N 1
ATOM 1826 C CA . ARG B 1 19 ? -14.898 -2.428 -3.701 1 97.69 19 ARG B CA 1
ATOM 1827 C C . ARG B 1 19 ? -14.711 -3.91 -3.391 1 97.69 19 ARG B C 1
ATOM 1829 O O . ARG B 1 19 ? -15.461 -4.754 -3.879 1 97.69 19 ARG B O 1
ATOM 1836 N N . ALA B 1 20 ? -13.672 -4.219 -2.648 1 98.06 20 ALA B N 1
ATOM 1837 C CA . ALA B 1 20 ? -13.43 -5.609 -2.275 1 98.06 20 ALA B CA 1
ATOM 1838 C C . ALA B 1 20 ? -14.648 -6.211 -1.58 1 98.06 20 ALA B C 1
ATOM 1840 O O . ALA B 1 20 ? -15.047 -7.34 -1.88 1 98.06 20 ALA B O 1
ATOM 1841 N N . LEU B 1 21 ? -15.195 -5.453 -0.656 1 98 21 LEU B N 1
ATOM 1842 C CA . LEU B 1 21 ? -16.359 -5.922 0.081 1 98 21 LEU B CA 1
ATOM 1843 C C . LEU B 1 21 ? -17.547 -6.141 -0.857 1 98 21 LEU B C 1
ATOM 1845 O O . LEU B 1 21 ? -18.25 -7.145 -0.749 1 98 21 LEU B O 1
ATOM 1849 N N . ARG B 1 22 ? -17.781 -5.227 -1.782 1 98.12 22 ARG B N 1
ATOM 1850 C CA . ARG B 1 22 ? -18.859 -5.352 -2.756 1 98.12 22 ARG B CA 1
ATOM 1851 C C . ARG B 1 22 ? -18.703 -6.609 -3.602 1 98.12 22 ARG B C 1
ATOM 1853 O O . ARG B 1 22 ? -19.656 -7.348 -3.822 1 98.12 22 ARG B O 1
ATOM 1860 N N . LEU B 1 23 ? -17.5 -6.855 -4.102 1 98.56 23 LEU B N 1
ATOM 1861 C CA . LEU B 1 23 ? -17.219 -8.023 -4.93 1 98.56 23 LEU B CA 1
ATOM 1862 C C . LEU B 1 23 ? -17.406 -9.312 -4.137 1 98.56 23 LEU B C 1
ATOM 1864 O O . LEU B 1 23 ? -17.922 -10.297 -4.66 1 98.56 23 LEU B O 1
ATOM 1868 N N . LEU B 1 24 ? -16.953 -9.258 -2.863 1 98.19 24 LEU B N 1
ATOM 1869 C CA . LEU B 1 24 ? -17.094 -10.422 -1.991 1 98.19 24 LEU B CA 1
ATOM 1870 C C . LEU B 1 24 ? -18.578 -10.758 -1.785 1 98.19 24 LEU B C 1
ATOM 1872 O O . LEU B 1 24 ? -18.969 -11.922 -1.852 1 98.19 24 LEU B O 1
ATOM 1876 N N . ARG B 1 25 ? -19.375 -9.789 -1.619 1 98.38 25 ARG B N 1
ATOM 1877 C CA . ARG B 1 25 ? -20.797 -9.953 -1.33 1 98.38 25 ARG B CA 1
ATOM 1878 C C . ARG B 1 25 ? -21.547 -10.445 -2.562 1 98.38 25 ARG B C 1
ATOM 1880 O O . ARG B 1 25 ? -22.688 -10.906 -2.457 1 98.38 25 ARG B O 1
ATOM 1887 N N . ALA B 1 26 ? -20.969 -10.375 -3.697 1 98.38 26 ALA B N 1
ATOM 1888 C CA . ALA B 1 26 ? -21.672 -10.703 -4.941 1 98.38 26 ALA B CA 1
ATOM 1889 C C . ALA B 1 26 ? -21.125 -11.992 -5.551 1 98.38 26 ALA B C 1
ATOM 1891 O O . ALA B 1 26 ? -21.609 -12.438 -6.594 1 98.38 26 ALA B O 1
ATOM 1892 N N . CYS B 1 27 ? -20.188 -12.656 -4.926 1 98.56 27 CYS B N 1
ATOM 1893 C CA . CYS B 1 27 ? -19.5 -13.773 -5.562 1 98.56 27 CYS B CA 1
ATOM 1894 C C . CYS B 1 27 ? -20.266 -15.07 -5.367 1 98.56 27 CYS B C 1
ATOM 1896 O O . CYS B 1 27 ? -21.125 -15.164 -4.48 1 98.56 27 CYS B O 1
ATOM 1898 N N . ASP B 1 28 ? -19.953 -16.016 -6.273 1 98.62 28 ASP B N 1
ATOM 1899 C CA . ASP B 1 28 ? -20.484 -17.375 -6.156 1 98.62 28 ASP B CA 1
ATOM 1900 C C . ASP B 1 28 ? -19.578 -18.25 -5.301 1 98.62 28 ASP B C 1
ATOM 1902 O O . ASP B 1 28 ? -20.047 -19.188 -4.66 1 98.62 28 ASP B O 1
ATOM 1906 N N . VAL B 1 29 ? -18.25 -18 -5.363 1 98.69 29 VAL B N 1
ATOM 1907 C CA . VAL B 1 29 ? -17.234 -18.781 -4.664 1 98.69 29 VAL B CA 1
ATOM 1908 C C . VAL B 1 29 ? -16.188 -17.859 -4.066 1 98.69 29 VAL B C 1
ATOM 1910 O O . VAL B 1 29 ? -15.742 -16.906 -4.719 1 98.69 29 VAL B O 1
ATOM 1913 N N . VAL B 1 30 ? -15.852 -18.141 -2.832 1 98.19 30 VAL B N 1
ATOM 1914 C CA . VAL B 1 30 ? -14.711 -17.484 -2.189 1 98.19 30 VAL B CA 1
ATOM 1915 C C . VAL B 1 30 ? -13.547 -18.469 -2.08 1 98.19 30 VAL B C 1
ATOM 1917 O O . VAL B 1 30 ? -13.68 -19.531 -1.464 1 98.19 30 VAL B O 1
ATOM 1920 N N . VAL B 1 31 ? -12.484 -18.141 -2.76 1 97.75 31 VAL B N 1
ATOM 1921 C CA . VAL B 1 31 ? -11.227 -18.875 -2.602 1 97.75 31 VAL B CA 1
ATOM 1922 C C . VAL B 1 31 ? -10.25 -18.031 -1.793 1 97.75 31 VAL B C 1
ATOM 1924 O O . VAL B 1 31 ? -9.867 -16.922 -2.213 1 97.75 31 VAL B O 1
ATOM 1927 N N . HIS B 1 32 ? -9.844 -18.469 -0.572 1 95.56 32 HIS B N 1
ATOM 1928 C CA . HIS B 1 32 ? -9.07 -17.609 0.304 1 95.56 32 HIS B CA 1
ATOM 1929 C C . HIS B 1 32 ? -7.844 -18.328 0.858 1 95.56 32 HIS B C 1
ATOM 1931 O O . HIS B 1 32 ? -7.867 -19.547 1.035 1 95.56 32 HIS B O 1
ATOM 1937 N N . ASP B 1 33 ? -6.832 -17.469 1.076 1 89.75 33 ASP B N 1
ATOM 1938 C CA . ASP B 1 33 ? -5.586 -17.938 1.674 1 89.75 33 ASP B CA 1
ATOM 1939 C C . ASP B 1 33 ? -5.621 -17.797 3.193 1 89.75 33 ASP B C 1
ATOM 1941 O O . ASP B 1 33 ? -6.695 -17.75 3.795 1 89.75 33 ASP B O 1
ATOM 1945 N N . ASP B 1 34 ? -4.398 -17.875 3.697 1 84.25 34 ASP B N 1
ATOM 1946 C CA . ASP B 1 34 ? -4.215 -17.672 5.129 1 84.25 34 ASP B CA 1
ATOM 1947 C C . ASP B 1 34 ? -4.129 -16.188 5.469 1 84.25 34 ASP B C 1
ATOM 1949 O O . ASP B 1 34 ? -4.465 -15.336 4.645 1 84.25 34 ASP B O 1
ATOM 1953 N N . LEU B 1 35 ? -3.938 -15.93 6.73 1 79.44 35 LEU B N 1
ATOM 1954 C CA . LEU B 1 35 ? -3.695 -14.594 7.25 1 79.44 35 LEU B CA 1
ATOM 1955 C C . LEU B 1 35 ? -4.906 -13.695 7.027 1 79.44 35 LEU B C 1
ATOM 1957 O O . LEU B 1 35 ? -6.016 -14.023 7.453 1 79.44 35 LEU B O 1
ATOM 1961 N N . GLY B 1 36 ? -4.738 -12.539 6.59 1 75.25 36 GLY B N 1
ATOM 1962 C CA . GLY B 1 36 ? -5.805 -11.562 6.48 1 75.25 36 GLY B CA 1
ATOM 1963 C C . GLY B 1 36 ? -6.98 -12.047 5.656 1 75.25 36 GLY B C 1
ATOM 1964 O O . GLY B 1 36 ? -8.117 -11.602 5.852 1 75.25 36 GLY B O 1
ATOM 1965 N N . ALA B 1 37 ? -6.766 -13.016 4.824 1 82.69 37 ALA B N 1
ATOM 1966 C CA . ALA B 1 37 ? -7.805 -13.523 3.93 1 82.69 37 ALA B CA 1
ATOM 1967 C C . ALA B 1 37 ? -8.656 -14.586 4.617 1 82.69 37 ALA B C 1
ATOM 1969 O O . ALA B 1 37 ? -9.672 -15.016 4.074 1 82.69 37 ALA B O 1
ATOM 1970 N N . SER B 1 38 ? -8.297 -14.906 5.816 1 83.62 38 SER B N 1
ATOM 1971 C CA . SER B 1 38 ? -9.023 -15.984 6.488 1 83.62 38 SER B CA 1
ATOM 1972 C C . SER B 1 38 ? -9.836 -15.445 7.664 1 83.62 38 SER B C 1
ATOM 1974 O O . SER B 1 38 ? -10.359 -16.219 8.469 1 83.62 38 SER B O 1
ATOM 1976 N N . ASP B 1 39 ? -9.977 -14.164 7.75 1 88.69 39 ASP B N 1
ATOM 1977 C CA . ASP B 1 39 ? -10.773 -13.57 8.812 1 88.69 39 ASP B CA 1
ATOM 1978 C C . ASP B 1 39 ? -12.234 -14.008 8.719 1 88.69 39 ASP B C 1
ATOM 1980 O O . ASP B 1 39 ? -12.875 -13.828 7.68 1 88.69 39 ASP B O 1
ATOM 1984 N N . ALA B 1 40 ? -12.75 -14.508 9.797 1 90.12 40 ALA B N 1
ATOM 1985 C CA . ALA B 1 40 ? -14.086 -15.094 9.773 1 90.12 40 ALA B CA 1
ATOM 1986 C C . ALA B 1 40 ? -15.148 -14.039 9.469 1 90.12 40 ALA B C 1
ATOM 1988 O O . ALA B 1 40 ? -16.062 -14.289 8.68 1 90.12 40 ALA B O 1
ATOM 1989 N N . ALA B 1 41 ? -14.969 -12.938 10.094 1 91.44 41 ALA B N 1
ATOM 1990 C CA . ALA B 1 41 ? -15.953 -11.867 9.891 1 91.44 41 ALA B CA 1
ATOM 1991 C C . ALA B 1 41 ? -15.961 -11.406 8.438 1 91.44 41 ALA B C 1
ATOM 1993 O O . ALA B 1 41 ? -17.016 -11.062 7.902 1 91.44 41 ALA B O 1
ATOM 1994 N N . LEU B 1 42 ? -14.812 -11.43 7.867 1 93.5 42 LEU B N 1
ATOM 1995 C CA . LEU B 1 42 ? -14.703 -11.055 6.461 1 93.5 42 LEU B CA 1
ATOM 1996 C C . LEU B 1 42 ? -15.344 -12.117 5.57 1 93.5 42 LEU B C 1
ATOM 1998 O O . LEU B 1 42 ? -16.141 -11.789 4.684 1 93.5 42 LEU B O 1
ATOM 2002 N N . LEU B 1 43 ? -15.062 -13.336 5.82 1 95.06 43 LEU B N 1
ATOM 2003 C CA . LEU B 1 43 ? -15.578 -14.438 5.004 1 95.06 43 LEU B CA 1
ATOM 2004 C C . LEU B 1 43 ? -17.094 -14.523 5.109 1 95.06 43 LEU B C 1
ATOM 2006 O O . LEU B 1 43 ? -17.766 -14.891 4.141 1 95.06 43 LEU B O 1
ATOM 2010 N N . ASP B 1 44 ? -17.609 -14.102 6.242 1 95.62 44 ASP B N 1
ATOM 2011 C CA . ASP B 1 44 ? -19.047 -14.156 6.496 1 95.62 44 ASP B CA 1
ATOM 2012 C C . ASP B 1 44 ? -19.781 -13.094 5.684 1 95.62 44 ASP B C 1
ATOM 2014 O O . ASP B 1 44 ? -21.016 -13.125 5.594 1 95.62 44 ASP B O 1
ATOM 2018 N N . GLU B 1 45 ? -19.062 -12.195 5.078 1 96.69 45 GLU B N 1
ATOM 2019 C CA . GLU B 1 45 ? -19.672 -11.188 4.23 1 96.69 45 GLU B CA 1
ATOM 2020 C C . GLU B 1 45 ? -20.094 -11.773 2.885 1 96.69 45 GLU B C 1
ATOM 2022 O O . GLU B 1 45 ? -20.891 -11.172 2.154 1 96.69 45 GLU B O 1
ATOM 2027 N N . ALA B 1 46 ? -19.531 -12.93 2.521 1 97.5 46 ALA B N 1
ATOM 2028 C CA . ALA B 1 46 ? -19.969 -13.602 1.301 1 97.5 46 ALA B CA 1
ATOM 2029 C C . ALA B 1 46 ? -21.391 -14.141 1.449 1 97.5 46 ALA B C 1
ATOM 2031 O O . ALA B 1 46 ? -21.844 -14.438 2.561 1 97.5 46 ALA B O 1
ATOM 2032 N N . PRO B 1 47 ? -22.109 -14.25 0.343 1 98.06 47 PRO B N 1
ATOM 2033 C CA . PRO B 1 47 ? -23.453 -14.828 0.432 1 98.06 47 PRO B CA 1
ATOM 2034 C C . PRO B 1 47 ? -23.453 -16.203 1.09 1 98.06 47 PRO B C 1
ATOM 2036 O O . PRO B 1 47 ? -22.531 -17 0.888 1 98.06 47 PRO B O 1
ATOM 2039 N N . PRO B 1 48 ? -24.516 -16.438 1.808 1 97.12 48 PRO B N 1
ATOM 2040 C CA . PRO B 1 48 ? -24.609 -17.766 2.436 1 97.12 48 PRO B CA 1
ATOM 2041 C C . PRO B 1 48 ? -24.531 -18.906 1.424 1 97.12 48 PRO B C 1
ATOM 2043 O O . PRO B 1 48 ? -24.031 -19.984 1.752 1 97.12 48 PRO B O 1
ATOM 2046 N N . SER B 1 49 ? -24.906 -18.672 0.272 1 97.75 49 SER B N 1
ATOM 2047 C CA . SER B 1 49 ? -24.938 -19.703 -0.767 1 97.75 49 SER B CA 1
ATOM 2048 C C . SER B 1 49 ? -23.562 -19.844 -1.425 1 97.75 49 SER B C 1
ATOM 2050 O O . SER B 1 49 ? -23.328 -20.797 -2.166 1 97.75 49 SER B O 1
ATOM 2052 N N . ALA B 1 50 ? -22.688 -18.891 -1.136 1 98.06 50 ALA B N 1
ATOM 2053 C CA . ALA B 1 50 ? -21.375 -18.938 -1.771 1 98.06 50 ALA B C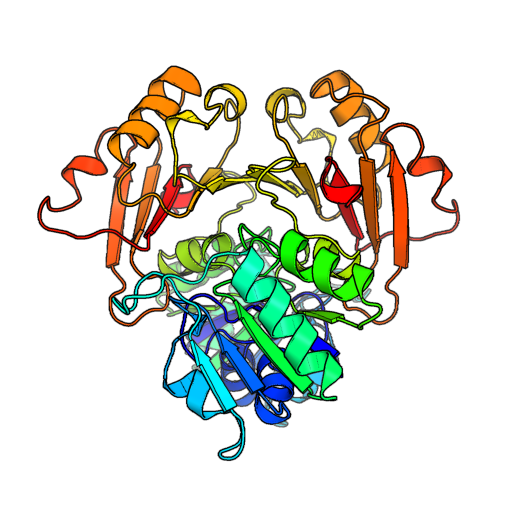A 1
ATOM 2054 C C . ALA B 1 50 ? -20.547 -20.109 -1.233 1 98.06 50 ALA B C 1
ATOM 2056 O O . ALA B 1 50 ? -20.531 -20.359 -0.026 1 98.06 50 ALA B O 1
ATOM 2057 N N . GLU B 1 51 ? -19.875 -20.797 -2.16 1 97.69 51 GLU B N 1
ATOM 2058 C CA . GLU B 1 51 ? -18.906 -21.812 -1.762 1 97.69 51 GLU B CA 1
ATOM 2059 C C . GLU B 1 51 ? -17.656 -21.188 -1.172 1 97.69 51 GLU B C 1
ATOM 2061 O O . GLU B 1 51 ? -17.172 -20.172 -1.678 1 97.69 51 GLU B O 1
ATOM 2066 N N . ARG B 1 52 ? -17.156 -21.781 -0.076 1 96.56 52 ARG B N 1
ATOM 2067 C CA . ARG B 1 52 ? -15.922 -21.312 0.557 1 96.56 52 ARG B CA 1
ATOM 2068 C C . ARG B 1 52 ? -14.82 -22.375 0.431 1 96.56 52 ARG B C 1
ATOM 2070 O O . ARG B 1 52 ? -14.984 -23.5 0.885 1 96.56 52 ARG B O 1
ATOM 2077 N N . VAL B 1 53 ? -13.703 -21.938 -0.19 1 95.88 53 VAL B N 1
ATOM 2078 C CA . VAL B 1 53 ? -12.586 -22.859 -0.402 1 95.88 53 VAL B CA 1
ATOM 2079 C C . VAL B 1 53 ? -11.312 -22.281 0.223 1 95.88 53 VAL B C 1
ATOM 2081 O O . VAL B 1 53 ? -10.828 -21.234 -0.201 1 95.88 53 VAL B O 1
ATOM 2084 N N . HIS B 1 54 ? -10.773 -22.95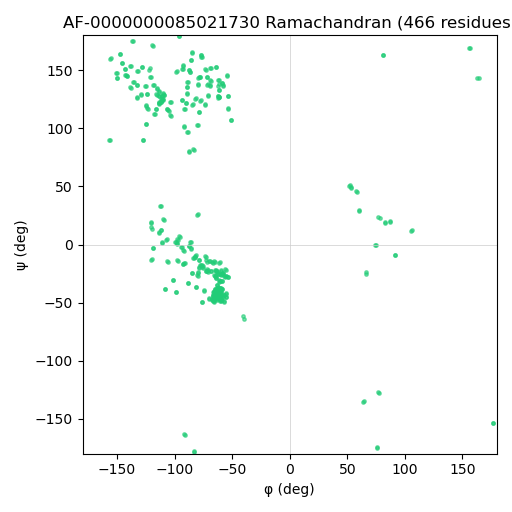3 1.19 1 94.06 54 HIS B N 1
ATOM 2085 C CA . HIS B 1 54 ? -9.531 -22.562 1.835 1 94.06 54 HIS B CA 1
ATOM 2086 C C . HIS B 1 54 ? -8.328 -23.188 1.139 1 94.06 54 HIS B C 1
ATOM 2088 O O . HIS B 1 54 ? -8.203 -24.422 1.085 1 94.06 54 HIS B O 1
ATOM 2094 N N . VAL B 1 55 ? -7.418 -22.375 0.673 1 91.19 55 VAL B N 1
ATOM 2095 C CA . VAL B 1 55 ? -6.289 -22.922 -0.08 1 91.19 55 VAL B CA 1
ATOM 2096 C C . VAL B 1 55 ? -4.98 -22.562 0.625 1 91.19 55 VAL B C 1
ATOM 2098 O O . VAL B 1 55 ? -3.906 -22.641 0.023 1 91.19 55 VAL B O 1
ATOM 2101 N N . GLY B 1 56 ? -5.074 -22.141 1.862 1 80 56 GLY B N 1
ATOM 2102 C CA . GLY B 1 56 ? -3.873 -21.828 2.619 1 80 56 GLY B CA 1
ATOM 2103 C C . GLY B 1 56 ? -3.1 -23.062 3.049 1 80 56 GLY B C 1
ATOM 2104 O O . GLY B 1 56 ? -3.625 -24.172 3.004 1 80 56 GLY B O 1
ATOM 2105 N N . LYS B 1 57 ? -1.789 -22.906 3.178 1 65.62 57 LYS B N 1
ATOM 2106 C CA . LYS B 1 57 ? -0.901 -24 3.572 1 65.62 57 LYS B CA 1
ATOM 2107 C C . LYS B 1 57 ? -0.943 -24.219 5.082 1 65.62 57 LYS B C 1
ATOM 2109 O O . LYS B 1 57 ? -0.551 -25.281 5.566 1 65.62 57 LYS B O 1
ATOM 2114 N N . ARG B 1 58 ? -1.305 -23.219 5.871 1 55.28 58 ARG B N 1
ATOM 2115 C CA . ARG B 1 58 ? -1.126 -23.25 7.316 1 55.28 58 ARG B CA 1
ATOM 2116 C C . ARG B 1 58 ? -2.197 -24.109 7.984 1 55.28 58 ARG B C 1
ATOM 2118 O O . ARG B 1 58 ? -2.123 -24.391 9.18 1 55.28 58 ARG B O 1
ATOM 2125 N N . GLY B 1 59 ? -3.326 -24.469 7.422 1 45.22 59 GLY B N 1
ATOM 2126 C CA . GLY B 1 59 ? -4.445 -25.094 8.109 1 45.22 59 GLY B CA 1
ATOM 2127 C C . GLY B 1 59 ? -4.25 -26.578 8.328 1 45.22 59 GLY B C 1
ATOM 2128 O O . GLY B 1 59 ? -5.195 -27.281 8.688 1 45.22 59 GLY B O 1
ATOM 2129 N N . GLY B 1 60 ? -3.025 -27.062 8.398 1 45.28 60 GLY B N 1
ATOM 2130 C CA . GLY B 1 60 ? -2.828 -28.422 8.852 1 45.28 60 GLY B CA 1
ATOM 2131 C C . GLY B 1 60 ? -3.395 -29.469 7.895 1 45.28 60 GLY B C 1
ATOM 2132 O O . GLY B 1 60 ? -3.393 -30.656 8.195 1 45.28 60 GLY B O 1
ATOM 2133 N N . ASP B 1 61 ? -4.34 -29.109 7.094 1 48.53 61 ASP B N 1
ATOM 2134 C CA . ASP B 1 61 ? -4.961 -30.188 6.32 1 48.53 61 ASP B CA 1
ATOM 2135 C C . ASP B 1 61 ? -3.947 -30.859 5.395 1 48.53 61 ASP B C 1
ATOM 2137 O O . ASP B 1 61 ? -2.977 -30.219 4.969 1 48.53 61 ASP B O 1
ATOM 2141 N N . ALA B 1 62 ? -3.982 -32.188 5.336 1 49.78 62 ALA B N 1
ATOM 2142 C CA . ALA B 1 62 ? -3.15 -33.188 4.68 1 49.78 62 ALA B CA 1
ATOM 2143 C C . ALA B 1 62 ? -2.742 -32.75 3.281 1 49.78 62 ALA B C 1
ATOM 2145 O O . ALA B 1 62 ? -1.625 -33.031 2.836 1 49.78 62 ALA B O 1
ATOM 2146 N N . ARG B 1 63 ? -3.711 -32.531 2.322 1 55.97 63 ARG B N 1
ATOM 2147 C CA . ARG B 1 63 ? -3.322 -32.281 0.935 1 55.97 63 ARG B CA 1
ATOM 2148 C C . ARG B 1 63 ? -2.955 -30.828 0.708 1 55.97 63 ARG B C 1
ATOM 2150 O O . ARG B 1 63 ? -3.781 -29.938 0.916 1 55.97 63 ARG B O 1
ATOM 2157 N N . SER B 1 64 ? -1.766 -30.203 0.989 1 70.94 64 SER B N 1
ATOM 2158 C CA . SER B 1 64 ? -1.212 -28.859 0.815 1 70.94 64 SER B CA 1
ATOM 2159 C C . SER B 1 64 ? -1.385 -28.375 -0.62 1 70.94 64 SER B C 1
ATOM 2161 O O . SER B 1 64 ? -1.019 -29.078 -1.566 1 70.94 64 SER B O 1
ATOM 2163 N N . TRP B 1 65 ? -2.34 -27.391 -0.828 1 86.31 65 TRP B N 1
ATOM 2164 C CA . TRP B 1 65 ? -2.549 -26.766 -2.127 1 86.31 65 TRP B CA 1
ATOM 2165 C C . TRP B 1 65 ? -1.242 -26.203 -2.678 1 86.31 65 TRP B C 1
ATOM 2167 O O . TRP B 1 65 ? -0.527 -25.484 -1.98 1 86.31 65 TRP B O 1
ATOM 2177 N N . THR B 1 66 ? -0.883 -26.797 -3.816 1 91.19 66 THR B N 1
ATOM 2178 C CA . THR B 1 66 ? 0.217 -26.172 -4.539 1 91.19 66 THR B CA 1
ATOM 2179 C C . THR B 1 66 ? -0.297 -25.047 -5.434 1 91.19 66 THR B C 1
ATOM 2181 O O . THR B 1 66 ? -1.505 -24.906 -5.641 1 91.19 66 THR B O 1
ATOM 2184 N N . GLN B 1 67 ? 0.52 -24.219 -5.895 1 92.56 67 GLN B N 1
ATOM 2185 C CA . GLN B 1 67 ? 0.113 -23.141 -6.781 1 92.56 67 GLN B CA 1
ATOM 2186 C C . GLN B 1 67 ? -0.593 -23.672 -8.023 1 92.56 67 GLN B C 1
ATOM 2188 O O . GLN B 1 67 ? -1.646 -23.156 -8.414 1 92.56 67 GLN B O 1
ATOM 2193 N N . PRO B 1 68 ? -0.08 -24.766 -8.664 1 94.56 68 PRO B N 1
ATOM 2194 C CA . PRO B 1 68 ? -0.798 -25.328 -9.812 1 94.56 68 PRO B CA 1
ATOM 2195 C C . PRO B 1 68 ? -2.195 -25.828 -9.445 1 94.56 68 PRO B C 1
ATOM 2197 O O . PRO B 1 68 ? -3.129 -25.688 -10.242 1 94.56 68 PRO B O 1
ATOM 2200 N N . ASP B 1 69 ? -2.301 -26.281 -8.258 1 95.5 69 ASP B N 1
ATOM 2201 C CA . ASP B 1 69 ? -3.617 -26.703 -7.793 1 95.5 69 ASP B CA 1
ATOM 2202 C C . ASP B 1 69 ? -4.586 -25.516 -7.742 1 95.5 69 ASP B C 1
ATOM 2204 O O . ASP B 1 69 ? -5.73 -25.625 -8.18 1 95.5 69 ASP B O 1
ATOM 2208 N N . ILE B 1 70 ? -4.094 -24.469 -7.215 1 96.56 70 ILE B N 1
ATOM 2209 C CA . ILE B 1 70 ? -4.914 -23.266 -7.07 1 96.56 70 ILE B CA 1
ATOM 2210 C C . ILE B 1 70 ? -5.273 -22.719 -8.453 1 96.56 70 ILE B C 1
ATOM 2212 O O . ILE B 1 70 ? -6.43 -22.375 -8.703 1 96.56 70 ILE B O 1
ATOM 2216 N N . ASP B 1 71 ? -4.309 -22.75 -9.328 1 97.81 71 ASP B N 1
ATOM 2217 C CA . ASP B 1 71 ? -4.535 -22.297 -10.695 1 97.81 71 ASP B CA 1
ATOM 2218 C C . ASP B 1 71 ? -5.645 -23.094 -11.367 1 97.81 71 ASP B C 1
ATOM 2220 O O . ASP B 1 71 ? -6.574 -22.516 -11.945 1 97.81 71 ASP B O 1
ATOM 2224 N N . ASN B 1 72 ? -5.535 -24.391 -11.234 1 98 72 ASN B N 1
ATOM 2225 C CA . ASN B 1 72 ? -6.516 -25.266 -11.844 1 98 72 ASN B CA 1
ATOM 2226 C C . ASN B 1 72 ? -7.902 -25.078 -11.234 1 98 72 ASN B C 1
ATOM 2228 O O . ASN B 1 72 ? -8.906 -25.141 -11.945 1 98 72 ASN B O 1
ATOM 2232 N N . LEU B 1 73 ? -7.895 -24.875 -9.977 1 98.06 73 LEU B N 1
ATOM 2233 C CA . LEU B 1 73 ? -9.164 -24.641 -9.297 1 98.06 73 LEU B CA 1
ATOM 2234 C C . LEU B 1 73 ? -9.852 -23.391 -9.867 1 98.06 73 LEU B C 1
ATOM 2236 O O . LEU B 1 73 ? -11.039 -23.438 -10.203 1 98.06 73 LEU B O 1
ATOM 2240 N N . LEU B 1 74 ? -9.164 -22.281 -10 1 98.56 74 LEU B N 1
ATOM 2241 C CA . LEU B 1 74 ? -9.727 -21.031 -10.5 1 98.56 74 LEU B CA 1
ATOM 2242 C C . LEU B 1 74 ? -10.258 -21.203 -11.922 1 98.56 74 LEU B C 1
ATOM 2244 O O . LEU B 1 74 ? -11.352 -20.75 -12.242 1 98.56 74 LEU B O 1
ATOM 2248 N N . VAL B 1 75 ? -9.492 -21.938 -12.734 1 98.75 75 VAL B N 1
ATOM 2249 C CA . VAL B 1 75 ? -9.898 -22.188 -14.117 1 98.75 75 VAL B CA 1
ATOM 2250 C C . VAL B 1 75 ? -11.172 -23.031 -14.133 1 98.75 75 VAL B C 1
ATOM 2252 O O . VAL B 1 75 ? -12.117 -22.703 -14.859 1 98.75 75 VAL B O 1
ATOM 2255 N N . SER B 1 76 ? -11.164 -24.031 -13.328 1 98.69 76 SER B N 1
ATOM 2256 C CA . SER B 1 76 ? -12.312 -24.938 -13.273 1 98.69 76 SER B CA 1
ATOM 2257 C C . SER B 1 76 ? -13.57 -24.188 -12.836 1 98.69 76 SER B C 1
ATOM 2259 O O . SER B 1 76 ? -14.656 -24.422 -13.375 1 98.69 76 SER B O 1
ATOM 2261 N N . LEU B 1 77 ? -13.438 -23.328 -11.875 1 98.69 77 LEU B N 1
ATOM 2262 C CA . LEU B 1 77 ? -14.578 -22.562 -11.383 1 98.69 77 LEU B CA 1
ATOM 2263 C C . LEU B 1 77 ? -15.094 -21.609 -12.453 1 98.69 77 LEU B C 1
ATOM 2265 O O . LEU B 1 77 ? -16.297 -21.484 -12.648 1 98.69 77 LEU B O 1
ATOM 2269 N N . CYS B 1 78 ? -14.227 -21 -13.141 1 98.38 78 CYS B N 1
ATOM 2270 C CA . CYS B 1 78 ? -14.617 -20.094 -14.227 1 98.38 78 CYS B CA 1
ATOM 2271 C C . CYS B 1 78 ? -15.32 -20.859 -15.344 1 98.38 78 CYS B C 1
ATOM 2273 O O . CYS B 1 78 ? -16.297 -20.375 -15.914 1 98.38 78 CYS B O 1
ATOM 2275 N N . ALA B 1 79 ? -14.781 -22.047 -15.617 1 98.5 79 ALA B N 1
ATOM 2276 C CA . ALA B 1 79 ? -15.375 -22.875 -16.656 1 98.5 79 ALA B CA 1
ATOM 2277 C C . ALA B 1 79 ? -16.828 -23.234 -16.328 1 98.5 79 ALA B C 1
ATOM 2279 O O . ALA B 1 79 ? -17.641 -23.438 -17.234 1 98.5 79 ALA B O 1
ATOM 2280 N N . LYS B 1 80 ? -17.125 -23.234 -15.125 1 98.5 80 LYS B N 1
ATOM 2281 C CA . LYS B 1 80 ? -18.469 -23.531 -14.664 1 98.5 80 LYS B CA 1
ATOM 2282 C C . LYS B 1 80 ? -19.328 -22.266 -14.641 1 98.5 80 LYS B C 1
ATOM 2284 O O . LYS B 1 80 ? -20.469 -22.297 -14.156 1 98.5 80 LYS B O 1
ATOM 2289 N N . GLY B 1 81 ? -18.766 -21.156 -14.992 1 98.5 81 GLY B N 1
ATOM 2290 C CA . GLY B 1 81 ? -19.516 -19.906 -15.109 1 98.5 81 GLY B CA 1
ATOM 2291 C C . GLY B 1 81 ? -19.594 -19.156 -13.797 1 98.5 81 GLY B C 1
ATOM 2292 O O . GLY B 1 81 ? -20.453 -18.266 -13.648 1 98.5 81 GLY B O 1
ATOM 2293 N N . LYS B 1 82 ? -18.75 -19.422 -12.875 1 98.75 82 LYS B N 1
ATOM 2294 C CA . LYS B 1 82 ? -18.844 -18.844 -11.531 1 98.75 82 LYS B CA 1
ATOM 2295 C C . LYS B 1 82 ? -18.141 -17.484 -11.469 1 98.75 82 LYS B C 1
ATOM 2297 O O . LYS B 1 82 ? -17.156 -17.25 -12.188 1 98.75 82 LYS B O 1
ATOM 2302 N N . ILE B 1 83 ? -18.672 -16.609 -10.602 1 98.81 83 ILE B N 1
ATOM 2303 C CA . ILE B 1 83 ? -17.969 -15.406 -10.172 1 98.81 83 ILE B CA 1
ATOM 2304 C C . ILE B 1 83 ? -17.172 -15.695 -8.906 1 98.81 83 ILE B C 1
ATOM 2306 O O . ILE B 1 83 ? -17.734 -16.016 -7.859 1 98.81 83 ILE B O 1
ATOM 2310 N N . VAL B 1 84 ? -15.828 -15.57 -9.062 1 98.88 84 VAL B N 1
ATOM 2311 C CA . VAL B 1 84 ? -14.953 -16.031 -7.992 1 98.88 84 VAL B CA 1
ATOM 2312 C C . VAL B 1 84 ? -14.266 -14.844 -7.328 1 98.88 84 VAL B C 1
ATOM 2314 O O . VAL B 1 84 ? -13.656 -14.008 -8.008 1 98.88 84 VAL B O 1
ATOM 2317 N N . ALA B 1 85 ? -14.414 -14.75 -6.008 1 98.69 85 ALA B N 1
ATOM 2318 C CA . ALA B 1 85 ? -13.578 -13.867 -5.195 1 98.69 85 ALA B CA 1
ATOM 2319 C C . ALA B 1 85 ? -12.352 -14.609 -4.676 1 98.69 85 ALA B C 1
ATOM 2321 O O . ALA B 1 85 ? -12.453 -15.438 -3.768 1 98.69 85 ALA B O 1
ATOM 2322 N N . ARG B 1 86 ? -11.227 -14.398 -5.281 1 98.5 86 ARG B N 1
ATOM 2323 C CA . ARG B 1 86 ? -9.953 -14.945 -4.828 1 98.5 86 ARG B CA 1
ATOM 2324 C C . ARG B 1 86 ? -9.273 -14 -3.842 1 98.5 86 ARG B C 1
ATOM 2326 O O . ARG B 1 86 ? -8.531 -13.094 -4.242 1 98.5 86 ARG B O 1
ATOM 2333 N N . LEU B 1 87 ? -9.461 -14.266 -2.502 1 97.25 87 LEU B N 1
ATOM 2334 C CA . LEU B 1 87 ? -8.945 -13.391 -1.45 1 97.25 87 LEU B CA 1
ATOM 2335 C C . LEU B 1 87 ? -7.492 -13.711 -1.136 1 97.25 87 LEU B C 1
ATOM 2337 O O . LEU B 1 87 ? -7.164 -14.844 -0.779 1 97.25 87 LEU B O 1
ATOM 2341 N N . LYS B 1 88 ? -6.727 -12.711 -1.325 1 96.06 88 LYS B N 1
ATOM 2342 C CA . LYS B 1 88 ? -5.309 -12.812 -0.985 1 96.06 88 LYS B CA 1
ATOM 2343 C C . LYS B 1 88 ? -4.945 -11.859 0.148 1 96.06 88 LYS B C 1
ATOM 2345 O O . LYS B 1 88 ? -5.375 -10.703 0.154 1 96.06 88 LYS B O 1
ATOM 2350 N N . GLY B 1 89 ? -4.207 -12.336 1.123 1 94.62 89 GLY B N 1
ATOM 2351 C CA . GLY B 1 89 ? -3.756 -11.453 2.191 1 94.62 89 GLY B CA 1
ATOM 2352 C C . GLY B 1 89 ? -2.943 -10.281 1.69 1 94.62 89 GLY B C 1
ATOM 2353 O O . GLY B 1 89 ? -2.102 -10.43 0.803 1 94.62 89 GLY B O 1
ATOM 2354 N N . GLY B 1 90 ? -3.271 -9.148 2.273 1 96.31 90 GLY B N 1
ATOM 2355 C CA . GLY B 1 90 ? -2.547 -7.949 1.89 1 96.31 90 GLY B CA 1
ATOM 2356 C C . GLY B 1 90 ? -3.002 -7.379 0.56 1 96.31 90 GLY B C 1
ATOM 2357 O O . GLY B 1 90 ? -4.191 -7.121 0.363 1 96.31 90 GLY B O 1
ATOM 2358 N N . CYS B 1 91 ? -2.061 -7.164 -0.301 1 97.88 91 CYS B N 1
ATOM 2359 C CA . CYS B 1 91 ? -2.287 -6.617 -1.634 1 97.88 91 CYS B CA 1
ATOM 2360 C C . CYS B 1 91 ? -1.707 -7.531 -2.705 1 97.88 91 CYS B C 1
ATOM 2362 O O . CYS B 1 91 ? -0.559 -7.965 -2.602 1 97.88 91 CYS B O 1
ATOM 2364 N N . PRO B 1 92 ? -2.488 -7.754 -3.818 1 97.94 92 PRO B N 1
ATOM 2365 C CA . PRO B 1 92 ? -1.996 -8.617 -4.891 1 97.94 92 PRO B CA 1
ATOM 2366 C C . PRO B 1 92 ? -0.71 -8.094 -5.531 1 97.94 92 PRO B C 1
ATOM 2368 O O . PRO B 1 92 ? -0.005 -8.852 -6.211 1 97.94 92 PRO B O 1
ATOM 2371 N N . SER B 1 93 ? -0.366 -6.887 -5.316 1 98.06 93 SER B N 1
ATOM 2372 C CA . SER B 1 93 ? 0.833 -6.289 -5.895 1 98.06 93 SER B CA 1
ATOM 2373 C C . SER B 1 93 ? 2.09 -6.766 -5.176 1 98.06 93 SER B C 1
ATOM 2375 O O . SER B 1 93 ? 3.199 -6.625 -5.695 1 98.06 93 SER B O 1
ATOM 2377 N N . VAL B 1 94 ? 1.967 -7.285 -3.949 1 97.81 94 VAL B N 1
ATOM 2378 C CA . VAL B 1 94 ? 3.119 -7.477 -3.074 1 97.81 94 VAL B CA 1
ATOM 2379 C C . VAL B 1 94 ? 3.191 -8.938 -2.625 1 97.81 94 VAL B C 1
ATOM 2381 O O . VAL B 1 94 ? 2.404 -9.367 -1.781 1 97.81 94 VAL B O 1
ATOM 2384 N N . PHE B 1 95 ? 4.066 -9.711 -3.176 1 95.12 95 PHE B N 1
ATOM 2385 C CA . PHE B 1 95 ? 4.383 -11.086 -2.816 1 95.12 95 PHE B CA 1
ATOM 2386 C C . PHE B 1 95 ? 3.123 -11.945 -2.797 1 95.12 95 PHE B C 1
ATOM 2388 O O . PHE B 1 95 ? 2.889 -12.688 -1.842 1 95.12 95 PHE B O 1
ATOM 2395 N N . SER B 1 96 ? 2.342 -11.875 -3.826 1 92.62 96 SER B N 1
ATOM 2396 C CA . SER B 1 96 ? 1.026 -12.508 -3.842 1 92.62 96 SER B CA 1
ATOM 2397 C C . SER B 1 96 ? 1.021 -13.75 -4.723 1 92.62 96 SER B C 1
ATOM 2399 O O . SER B 1 96 ? 0.05 -14.508 -4.727 1 92.62 96 SER B O 1
ATOM 2401 N N . ARG B 1 97 ? 2.014 -13.961 -5.566 1 91.88 97 ARG B N 1
ATOM 2402 C CA . ARG B 1 97 ? 2.059 -15.031 -6.562 1 91.88 97 ARG B CA 1
ATOM 2403 C C . ARG B 1 97 ? 0.901 -14.906 -7.547 1 91.88 97 ARG B C 1
ATOM 2405 O O . ARG B 1 97 ? 0.383 -15.922 -8.031 1 91.88 97 ARG B O 1
ATOM 2412 N N . ALA B 1 98 ? 0.445 -13.719 -7.777 1 95.69 98 ALA B N 1
ATOM 2413 C CA . ALA B 1 98 ? -0.714 -13.453 -8.625 1 95.69 98 ALA B CA 1
ATOM 2414 C C . ALA B 1 98 ? -0.433 -13.844 -10.07 1 95.69 98 ALA B C 1
ATOM 2416 O O . ALA B 1 98 ? -1.346 -14.219 -10.812 1 95.69 98 ALA B O 1
ATOM 2417 N N . ARG B 1 99 ? 0.86 -13.797 -10.43 1 96.44 99 ARG B N 1
ATOM 2418 C CA . ARG B 1 99 ? 1.205 -14.023 -11.828 1 96.44 99 ARG B CA 1
ATOM 2419 C C . ARG B 1 99 ? 0.752 -15.406 -12.289 1 96.44 99 ARG B C 1
ATOM 2421 O O . ARG B 1 99 ? 0.215 -15.555 -13.391 1 96.44 99 ARG B O 1
ATOM 2428 N N . SER B 1 100 ? 1.006 -16.391 -11.477 1 96.81 100 SER B N 1
ATOM 2429 C CA . SER B 1 100 ? 0.642 -17.766 -11.836 1 96.81 100 SER B CA 1
ATOM 2430 C C . SER B 1 100 ? -0.855 -17.875 -12.094 1 96.81 100 SER B C 1
ATOM 2432 O O . SER B 1 100 ? -1.268 -18.469 -13.102 1 96.81 100 SER B O 1
ATOM 2434 N N . GLU B 1 101 ? -1.645 -17.312 -11.281 1 97.94 101 GLU B N 1
ATOM 2435 C CA . GLU B 1 101 ? -3.098 -17.344 -11.406 1 97.94 101 GLU B CA 1
ATOM 2436 C C . GLU B 1 101 ? -3.559 -16.578 -12.641 1 97.94 101 GLU B C 1
ATOM 2438 O O . GLU B 1 101 ? -4.422 -17.031 -13.391 1 97.94 101 GLU B O 1
ATOM 2443 N N . MET B 1 102 ? -2.975 -15.422 -12.875 1 98 102 MET B N 1
ATOM 2444 C CA . MET B 1 102 ? -3.266 -14.609 -14.055 1 98 102 MET B CA 1
ATOM 2445 C C . MET B 1 102 ? -3.006 -15.391 -15.336 1 98 102 MET B C 1
ATOM 2447 O O . MET B 1 102 ? -3.863 -15.445 -16.219 1 98 102 MET B O 1
ATOM 2451 N N . ASN B 1 103 ? -1.837 -16 -15.375 1 97.62 103 ASN B N 1
ATOM 2452 C CA . ASN B 1 103 ? -1.43 -16.734 -16.562 1 97.62 103 ASN B CA 1
ATOM 2453 C C . ASN B 1 103 ? -2.367 -17.906 -16.844 1 97.62 103 ASN B C 1
ATOM 2455 O O . ASN B 1 103 ? -2.744 -18.156 -17.984 1 97.62 103 ASN B O 1
ATOM 2459 N N . ALA B 1 104 ? -2.699 -18.609 -15.789 1 98.38 104 ALA B N 1
ATOM 2460 C CA . ALA B 1 104 ? -3.582 -19.766 -15.938 1 98.38 104 ALA B CA 1
ATOM 2461 C C . ALA B 1 104 ? -4.941 -19.344 -16.5 1 98.38 104 ALA B C 1
ATOM 2463 O O . ALA B 1 104 ? -5.469 -19.984 -17.406 1 98.38 104 ALA B O 1
ATOM 2464 N N . LEU B 1 105 ? -5.508 -18.266 -15.969 1 98.62 105 LEU B N 1
ATOM 2465 C CA . LEU B 1 105 ? -6.805 -17.781 -16.422 1 98.62 105 LEU B CA 1
ATOM 2466 C C . LEU B 1 105 ? -6.738 -17.281 -17.859 1 98.62 105 LEU B C 1
ATOM 2468 O O . LEU B 1 105 ? -7.574 -17.641 -18.688 1 98.62 105 LEU B O 1
ATOM 2472 N N . ARG B 1 106 ? -5.715 -16.516 -18.141 1 97.88 106 ARG B N 1
ATOM 2473 C CA . ARG B 1 106 ? -5.535 -15.977 -19.484 1 97.88 106 ARG B CA 1
ATOM 2474 C C . ARG B 1 106 ? -5.379 -17.094 -20.516 1 97.88 106 ARG B C 1
ATOM 2476 O O . ARG B 1 106 ? -5.996 -17.062 -21.578 1 97.88 106 ARG B O 1
ATOM 2483 N N . ALA B 1 107 ? -4.547 -18.062 -20.203 1 98.12 107 ALA B N 1
ATOM 2484 C CA . ALA B 1 107 ? -4.262 -19.188 -21.109 1 98.12 107 ALA B CA 1
ATOM 2485 C C . ALA B 1 107 ? -5.531 -19.969 -21.438 1 98.12 107 ALA B C 1
ATOM 2487 O O . ALA B 1 107 ? -5.609 -20.625 -22.469 1 98.12 107 ALA B O 1
ATOM 2488 N N . ASN B 1 108 ? -6.465 -19.859 -20.594 1 98.38 108 ASN B N 1
ATOM 2489 C CA . ASN B 1 108 ? -7.703 -20.609 -20.797 1 98.38 108 ASN B CA 1
ATOM 2490 C C . ASN B 1 108 ? -8.844 -19.688 -21.234 1 98.38 108 ASN B C 1
ATOM 2492 O O . ASN B 1 108 ? -10.008 -20.109 -21.25 1 98.38 108 ASN B O 1
ATOM 2496 N N . GLY B 1 109 ? -8.523 -18.406 -21.453 1 98.19 109 GLY B N 1
ATOM 2497 C CA . GLY B 1 109 ? -9.477 -17.469 -22.047 1 98.19 109 GLY B CA 1
ATOM 2498 C C . GLY B 1 109 ? -10.445 -16.891 -21.047 1 98.19 109 GLY B C 1
ATOM 2499 O O . GLY B 1 109 ? -11.531 -16.438 -21.406 1 98.19 109 GLY B O 1
ATOM 2500 N N . PHE B 1 110 ? -10.141 -16.953 -19.781 1 98.44 110 PHE B N 1
ATOM 2501 C CA . PHE B 1 110 ? -11.031 -16.422 -18.766 1 98.44 110 PHE B CA 1
ATOM 2502 C C . PHE B 1 110 ? -10.586 -15.023 -18.344 1 98.44 110 PHE B C 1
ATOM 2504 O O . PHE B 1 110 ? -9.391 -14.734 -18.312 1 98.44 110 PHE B O 1
ATOM 2511 N N . SER B 1 111 ? -11.531 -14.227 -17.969 1 97.44 111 SER B N 1
ATOM 2512 C CA . SER B 1 111 ? -11.266 -12.859 -17.547 1 97.44 111 SER B CA 1
ATOM 2513 C C . SER B 1 111 ? -10.953 -12.805 -16.047 1 97.44 111 SER B C 1
ATOM 2515 O O . SER B 1 111 ? -11.43 -13.641 -15.281 1 97.44 111 SER B O 1
ATOM 2517 N N . TYR B 1 112 ? -10.141 -11.828 -15.719 1 98.5 112 TYR B N 1
ATOM 2518 C CA . TYR B 1 112 ? -9.859 -11.531 -14.32 1 98.5 112 TYR B CA 1
ATOM 2519 C C . TYR B 1 112 ? -9.617 -10.039 -14.109 1 98.5 112 TYR B C 1
ATOM 2521 O O . TYR B 1 112 ? -9.406 -9.305 -15.07 1 98.5 112 TYR B O 1
ATOM 2529 N N . GLU B 1 113 ? -9.695 -9.664 -12.875 1 98.12 113 GLU B N 1
ATOM 2530 C CA . GLU B 1 113 ? -9.367 -8.305 -12.453 1 98.12 113 GLU B CA 1
ATOM 2531 C C . GLU B 1 113 ? -8.523 -8.305 -11.188 1 98.12 113 GLU B C 1
ATOM 2533 O O . GLU B 1 113 ? -8.727 -9.133 -10.297 1 98.12 113 GLU B O 1
ATOM 2538 N N . LEU B 1 114 ? -7.59 -7.434 -11.18 1 98.31 114 LEU B N 1
ATOM 2539 C CA . LEU B 1 114 ? -6.77 -7.23 -9.992 1 98.31 114 LEU B CA 1
ATOM 2540 C C . LEU B 1 114 ? -7.336 -6.105 -9.133 1 98.31 114 LEU B C 1
ATOM 2542 O O . LEU B 1 114 ? -7.527 -4.988 -9.609 1 98.31 114 LEU B O 1
ATOM 2546 N N . VAL B 1 115 ? -7.602 -6.395 -7.871 1 98.19 115 VAL B N 1
ATOM 2547 C CA . VAL B 1 115 ? -8.188 -5.438 -6.941 1 98.19 115 VAL B CA 1
ATOM 2548 C C . VAL B 1 115 ? -7.203 -5.137 -5.816 1 98.19 115 VAL B C 1
ATOM 2550 O O . VAL B 1 115 ? -6.867 -6.02 -5.023 1 98.19 115 VAL B O 1
ATOM 2553 N N . PRO B 1 116 ? -6.734 -3.91 -5.691 1 98.25 116 PRO B N 1
ATOM 2554 C CA . PRO B 1 116 ? -5.723 -3.578 -4.684 1 98.25 116 PRO B CA 1
ATOM 2555 C C . PRO B 1 116 ? -6.234 -3.758 -3.256 1 98.25 116 PRO B C 1
ATOM 2557 O O . PRO B 1 116 ? -7.445 -3.736 -3.021 1 98.25 116 PRO B O 1
ATOM 2560 N N . GLY B 1 117 ? -5.348 -4.02 -2.338 1 97.94 117 GLY B N 1
ATOM 2561 C CA . GLY B 1 117 ? -5.602 -4.09 -0.907 1 97.94 117 GLY B CA 1
ATOM 2562 C C . GLY B 1 117 ? -4.531 -3.406 -0.078 1 97.94 117 GLY B C 1
ATOM 2563 O O . GLY B 1 117 ? -3.523 -2.945 -0.616 1 97.94 117 GLY B O 1
ATOM 2564 N N . ILE B 1 118 ? -4.762 -3.357 1.215 1 98.12 118 ILE B N 1
ATOM 2565 C CA . ILE B 1 118 ? -3.807 -2.77 2.145 1 98.12 118 ILE B CA 1
ATOM 2566 C C . ILE B 1 118 ? -2.682 -3.762 2.426 1 98.12 118 ILE B C 1
ATOM 2568 O O . ILE B 1 118 ? -2.92 -4.844 2.969 1 98.12 118 ILE B O 1
ATOM 2572 N N . SER B 1 119 ? -1.512 -3.432 2.016 1 97.94 119 SER B N 1
ATOM 2573 C CA . SER B 1 119 ? -0.36 -4.262 2.352 1 97.94 119 SER B CA 1
ATOM 2574 C C . SER B 1 119 ? 0.116 -4 3.777 1 97.94 119 SER B C 1
ATOM 2576 O O . SER B 1 119 ? 0.15 -2.852 4.223 1 97.94 119 SER B O 1
ATOM 2578 N N . SER B 1 120 ? 0.569 -5.07 4.445 1 97.44 120 SER B N 1
ATOM 2579 C CA . SER B 1 120 ? 1.151 -4.895 5.77 1 97.44 120 SER B CA 1
ATOM 2580 C C . SER B 1 120 ? 2.436 -4.074 5.707 1 97.44 120 SER B C 1
ATOM 2582 O O . SER B 1 120 ? 2.824 -3.447 6.695 1 97.44 120 SER B O 1
ATOM 2584 N N . ALA B 1 121 ? 3.08 -4.023 4.551 1 98.31 121 ALA B N 1
ATOM 2585 C CA . ALA B 1 121 ? 4.285 -3.211 4.379 1 98.31 121 ALA B CA 1
ATOM 2586 C C . ALA B 1 121 ? 4 -1.741 4.672 1 98.31 121 ALA B C 1
ATOM 2588 O O . ALA B 1 121 ? 4.879 -1.014 5.141 1 98.31 121 ALA B O 1
ATOM 2589 N N . LEU B 1 122 ? 2.793 -1.338 4.395 1 98.5 122 LEU B N 1
ATOM 2590 C CA . LEU B 1 122 ? 2.438 0.066 4.57 1 98.5 122 LEU B CA 1
ATOM 2591 C C . LEU B 1 122 ? 1.646 0.269 5.859 1 98.5 122 LEU B C 1
ATOM 2593 O O . LEU B 1 122 ? 1.764 1.312 6.504 1 98.5 122 LEU B O 1
ATOM 2597 N N . ALA B 1 123 ? 0.877 -0.742 6.27 1 98.25 123 ALA B N 1
ATOM 2598 C CA . ALA B 1 123 ? -0.011 -0.615 7.422 1 98.25 123 ALA B CA 1
ATOM 2599 C C . ALA B 1 123 ? 0.755 -0.807 8.727 1 98.25 123 ALA B C 1
ATOM 2601 O O . ALA B 1 123 ? 0.469 -0.14 9.727 1 98.25 123 ALA B O 1
ATOM 2602 N N . ALA B 1 124 ? 1.729 -1.717 8.734 1 98.19 124 ALA B N 1
ATOM 2603 C CA . ALA B 1 124 ? 2.432 -2.072 9.961 1 98.19 124 ALA B CA 1
ATOM 2604 C C . ALA B 1 124 ? 3.158 -0.866 10.547 1 98.19 124 ALA B C 1
ATOM 2606 O O . ALA B 1 124 ? 3.039 -0.579 11.742 1 98.19 124 ALA B O 1
ATOM 2607 N N . PRO B 1 125 ? 3.879 -0.092 9.742 1 98.62 125 PRO B N 1
ATOM 2608 C CA . PRO B 1 125 ? 4.523 1.098 10.305 1 98.62 125 PRO B CA 1
ATOM 2609 C C . PRO B 1 125 ? 3.525 2.066 10.938 1 98.62 125 PRO B C 1
ATOM 2611 O O . PRO B 1 125 ? 3.812 2.666 11.977 1 98.62 125 PRO B O 1
ATOM 2614 N N . LEU B 1 126 ? 2.381 2.23 10.336 1 98.38 126 LEU B N 1
ATOM 2615 C CA . LEU B 1 126 ? 1.364 3.115 10.898 1 98.38 126 LEU B CA 1
ATOM 2616 C C . LEU B 1 126 ? 0.885 2.602 12.25 1 98.38 126 LEU B C 1
ATOM 2618 O O . LEU B 1 126 ? 0.667 3.387 13.18 1 98.38 126 LEU B O 1
ATOM 2622 N N . ARG B 1 127 ? 0.708 1.255 12.352 1 97.38 127 ARG B N 1
ATOM 2623 C CA . ARG B 1 127 ? 0.337 0.653 13.633 1 97.38 127 ARG B CA 1
ATOM 2624 C C . ARG B 1 127 ? 1.398 0.923 14.688 1 97.38 127 ARG B C 1
ATOM 2626 O O . ARG B 1 127 ? 1.08 1.054 15.875 1 97.38 127 ARG B O 1
ATOM 2633 N N . ALA B 1 128 ? 2.6 1.013 14.242 1 98 128 ALA B N 1
ATOM 2634 C CA . ALA B 1 128 ? 3.713 1.292 15.148 1 98 128 ALA B CA 1
ATOM 2635 C C . ALA B 1 128 ? 3.828 2.787 15.43 1 98 128 ALA B C 1
ATOM 2637 O O . ALA B 1 128 ? 4.68 3.213 16.219 1 98 128 ALA B O 1
ATOM 2638 N N . GLY B 1 129 ? 3.098 3.59 14.695 1 97.62 129 GLY B N 1
ATOM 2639 C CA . GLY B 1 129 ? 2.973 4.988 15.07 1 97.62 129 GLY B CA 1
ATOM 2640 C C . GLY B 1 129 ? 3.775 5.918 14.18 1 97.62 129 GLY B C 1
ATOM 2641 O O . GLY B 1 129 ? 3.996 7.082 14.523 1 97.62 129 GLY B O 1
ATOM 2642 N N . PHE B 1 130 ? 4.289 5.426 13.055 1 97.44 130 PHE B N 1
ATOM 2643 C CA . PHE B 1 130 ? 5.078 6.301 12.195 1 97.44 130 PHE B CA 1
ATOM 2644 C C . PHE B 1 130 ? 4.816 5.992 10.727 1 97.44 130 PHE B C 1
ATOM 2646 O O . PHE B 1 130 ? 4.477 4.859 10.375 1 97.44 130 PHE B O 1
ATOM 2653 N N . PRO B 1 131 ? 4.945 7.02 9.82 1 98 131 PRO B N 1
ATOM 2654 C CA . PRO B 1 131 ? 4.93 6.781 8.375 1 98 131 PRO B CA 1
ATOM 2655 C C . PRO B 1 131 ? 6.246 6.211 7.859 1 98 131 PRO B C 1
ATOM 2657 O O . PRO B 1 131 ? 7.281 6.344 8.516 1 98 131 PRO B O 1
ATOM 2660 N N . LEU B 1 132 ? 6.23 5.652 6.66 1 97.94 132 LEU B N 1
ATOM 2661 C CA . LEU B 1 132 ? 7.422 5.07 6.055 1 97.94 132 LEU B CA 1
ATOM 2662 C C . LEU B 1 132 ? 8.305 6.152 5.441 1 97.94 132 LEU B C 1
ATOM 2664 O O . LEU B 1 132 ? 9.5 5.941 5.227 1 97.94 132 LEU B O 1
ATOM 2668 N N . THR B 1 133 ? 7.641 7.25 5.074 1 96.69 133 THR B N 1
ATOM 2669 C CA . THR B 1 133 ? 8.398 8.32 4.438 1 96.69 133 THR B CA 1
ATOM 2670 C C . THR B 1 133 ? 8.266 9.617 5.223 1 96.69 133 THR B C 1
ATOM 2672 O O . THR B 1 133 ? 7.281 9.82 5.93 1 96.69 133 THR B O 1
ATOM 2675 N N . ASP B 1 134 ? 9.234 10.383 5.148 1 95 134 ASP B N 1
ATOM 2676 C CA . ASP B 1 134 ? 9.367 11.688 5.789 1 95 134 ASP B CA 1
ATOM 2677 C C . ASP B 1 134 ? 10.25 12.617 4.965 1 95 134 ASP B C 1
ATOM 2679 O O . ASP B 1 134 ? 11.195 12.172 4.312 1 95 134 ASP B O 1
ATOM 2683 N N . VAL B 1 135 ? 9.938 13.805 5.039 1 88.75 135 VAL B N 1
ATOM 2684 C CA . VAL B 1 135 ? 10.602 14.781 4.188 1 88.75 135 VAL B CA 1
ATOM 2685 C C . VAL B 1 135 ? 12.078 14.859 4.551 1 88.75 135 VAL B C 1
ATOM 2687 O O . VAL B 1 135 ? 12.922 15.141 3.695 1 88.75 135 VAL B O 1
ATOM 2690 N N . GLU B 1 136 ? 12.43 14.562 5.754 1 89.19 136 GLU B N 1
ATOM 2691 C CA . GLU B 1 136 ? 13.805 14.75 6.219 1 89.19 136 GLU B CA 1
ATOM 2692 C C . GLU B 1 136 ? 14.508 13.406 6.406 1 89.19 136 GLU B C 1
ATOM 2694 O O . GLU B 1 136 ? 15.664 13.25 6.004 1 89.19 136 GLU B O 1
ATOM 2699 N N . ILE B 1 137 ? 13.875 12.414 6.879 1 90.56 137 ILE B N 1
ATOM 2700 C CA . ILE B 1 137 ? 14.609 11.273 7.434 1 90.56 137 ILE B CA 1
ATOM 2701 C C . ILE B 1 137 ? 14.281 10.016 6.637 1 90.56 137 ILE B C 1
ATOM 2703 O O . ILE B 1 137 ? 14.891 8.961 6.855 1 90.56 137 ILE B O 1
ATOM 2707 N N . GLY B 1 138 ? 13.43 10.031 5.691 1 92.44 138 GLY B N 1
ATOM 2708 C CA . GLY B 1 138 ? 13.016 8.883 4.902 1 92.44 138 GLY B CA 1
ATOM 2709 C C . GLY B 1 138 ? 12.461 9.258 3.541 1 92.44 138 GLY B C 1
ATOM 2710 O O . GLY B 1 138 ? 11.242 9.32 3.355 1 92.44 138 GLY B O 1
ATOM 2711 N N . LYS B 1 139 ? 13.328 9.32 2.615 1 92.94 139 LYS B N 1
ATOM 2712 C CA . LYS B 1 139 ? 12.938 9.828 1.304 1 92.94 139 LYS B CA 1
ATOM 2713 C C . LYS B 1 139 ? 12.508 8.695 0.378 1 92.94 139 LYS B C 1
ATOM 2715 O O . LYS B 1 139 ? 11.938 8.938 -0.686 1 92.94 139 LYS B O 1
ATOM 2720 N N . HIS B 1 140 ? 12.844 7.508 0.699 1 95.94 140 HIS B N 1
ATOM 2721 C CA . HIS B 1 140 ? 12.398 6.332 -0.041 1 95.94 140 HIS B CA 1
ATOM 2722 C C . HIS B 1 140 ? 12.422 5.086 0.839 1 95.94 140 HIS B C 1
ATOM 2724 O O . HIS B 1 140 ? 13.008 5.094 1.922 1 95.94 140 HIS B O 1
ATOM 2730 N N . PHE B 1 141 ? 11.672 4.055 0.457 1 98 141 PHE B N 1
ATOM 2731 C CA . PHE B 1 141 ? 11.68 2.783 1.174 1 98 141 PHE B CA 1
ATOM 2732 C C . PHE B 1 141 ? 11.688 1.611 0.198 1 98 141 PHE B C 1
ATOM 2734 O O . PHE B 1 141 ? 11.281 1.759 -0.958 1 98 141 PHE B O 1
ATOM 2741 N N . LEU B 1 142 ? 12.227 0.545 0.703 1 98.12 142 LEU B N 1
ATOM 2742 C CA . LEU B 1 142 ? 12.305 -0.708 -0.04 1 98.12 142 LEU B CA 1
ATOM 2743 C C . LEU B 1 142 ? 11.523 -1.81 0.671 1 98.12 142 LEU B C 1
ATOM 2745 O O . LEU B 1 142 ? 11.594 -1.932 1.896 1 98.12 142 LEU B O 1
ATOM 2749 N N . VAL B 1 143 ? 10.781 -2.596 -0.077 1 98.31 143 VAL B N 1
ATOM 2750 C CA . VAL B 1 143 ? 10.047 -3.736 0.458 1 98.31 143 VAL B CA 1
ATOM 2751 C C . VAL B 1 143 ? 10.625 -5.031 -0.101 1 98.31 143 VAL B C 1
ATOM 2753 O O . VAL B 1 143 ? 10.789 -5.172 -1.314 1 98.31 143 VAL B O 1
ATOM 2756 N N . CYS B 1 144 ? 10.945 -5.945 0.8 1 97.06 144 CYS B N 1
ATOM 2757 C CA . CYS B 1 144 ? 11.562 -7.219 0.448 1 97.06 144 CYS B CA 1
ATOM 2758 C C . CYS B 1 144 ? 11.008 -8.352 1.308 1 97.06 144 CYS B C 1
ATOM 2760 O O . CYS B 1 144 ? 10.625 -8.133 2.459 1 97.06 144 CYS B O 1
ATOM 2762 N N . SER B 1 145 ? 10.875 -9.539 0.713 1 93.81 145 SER B N 1
ATOM 2763 C CA . SER B 1 145 ? 10.539 -10.711 1.511 1 93.81 145 SER B CA 1
ATOM 2764 C C . SER B 1 145 ? 11.766 -11.258 2.232 1 93.81 145 SER B C 1
ATOM 2766 O O . SER B 1 14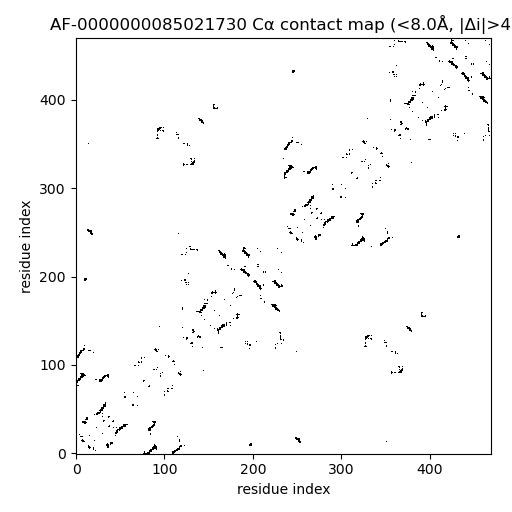5 ? 12.852 -11.32 1.656 1 93.81 145 SER B O 1
ATOM 2768 N N . ALA B 1 146 ? 11.539 -11.586 3.412 1 89.56 146 ALA B N 1
ATOM 2769 C CA . ALA B 1 146 ? 12.641 -12.18 4.168 1 89.56 146 ALA B CA 1
ATOM 2770 C C . ALA B 1 146 ? 12.391 -13.664 4.418 1 89.56 146 ALA B C 1
ATOM 2772 O O . ALA B 1 146 ? 12.953 -14.25 5.348 1 89.56 146 ALA B O 1
ATOM 2773 N N . HIS B 1 147 ? 11.57 -14.188 3.619 1 88.5 147 HIS B N 1
ATOM 2774 C CA . HIS B 1 147 ? 11.258 -15.602 3.758 1 88.5 147 HIS B CA 1
ATOM 2775 C C . HIS B 1 147 ? 12.5 -16.469 3.592 1 88.5 147 HIS B C 1
ATOM 2777 O O . HIS B 1 147 ? 12.68 -17.453 4.305 1 88.5 147 HIS B O 1
ATOM 2783 N N . ASP B 1 148 ? 13.375 -16.109 2.629 1 89.38 148 ASP B N 1
ATOM 2784 C CA . ASP B 1 148 ? 14.672 -16.734 2.395 1 89.38 148 ASP B CA 1
ATOM 2785 C C . ASP B 1 148 ? 15.781 -15.688 2.365 1 89.38 148 ASP B C 1
ATOM 2787 O O . ASP B 1 148 ? 16.172 -15.219 1.295 1 89.38 148 ASP B O 1
ATOM 2791 N N . PRO B 1 149 ? 16.312 -15.438 3.459 1 88.19 149 PRO B N 1
ATOM 2792 C CA . PRO B 1 149 ? 17.312 -14.367 3.555 1 88.19 149 PRO B CA 1
ATOM 2793 C C . PRO B 1 149 ? 18.547 -14.633 2.691 1 88.19 149 PRO B C 1
ATOM 2795 O O . PRO B 1 149 ? 19.234 -13.688 2.301 1 88.19 149 PRO B O 1
ATOM 2798 N N . SER B 1 150 ? 18.797 -15.875 2.441 1 88.31 150 SER B N 1
ATOM 2799 C CA . SER B 1 150 ? 19.969 -16.203 1.638 1 88.31 150 SER B CA 1
ATOM 2800 C C . SER B 1 150 ? 19.812 -15.719 0.202 1 88.31 150 SER B C 1
ATOM 2802 O O . SER B 1 150 ? 20.797 -15.555 -0.519 1 88.31 150 SER B O 1
ATOM 2804 N N . SER B 1 151 ? 18.609 -15.398 -0.16 1 89.19 151 SER B N 1
ATOM 2805 C CA . SER B 1 151 ? 18.328 -14.953 -1.522 1 89.19 151 SER B CA 1
ATOM 2806 C C . SER B 1 151 ? 18.359 -13.43 -1.623 1 89.19 151 SER B C 1
ATOM 2808 O O . SER B 1 151 ? 18.234 -12.875 -2.715 1 89.19 151 SER B O 1
ATOM 2810 N N . ILE B 1 152 ? 18.578 -12.773 -0.516 1 92.44 152 ILE B N 1
ATOM 2811 C CA . ILE B 1 152 ? 18.516 -11.32 -0.494 1 92.44 152 ILE B CA 1
ATOM 2812 C C . ILE B 1 152 ? 19.891 -10.742 -0.823 1 92.44 152 ILE B C 1
ATOM 2814 O O . ILE B 1 152 ? 20.906 -11.172 -0.26 1 92.44 152 ILE B O 1
ATOM 2818 N N . ASP B 1 153 ? 19.938 -9.82 -1.749 1 93.12 153 ASP B N 1
ATOM 2819 C CA . ASP B 1 153 ? 21.141 -9.07 -2.072 1 93.12 153 ASP B CA 1
ATOM 2820 C C . ASP B 1 153 ? 21.266 -7.828 -1.191 1 93.12 153 ASP B C 1
ATOM 2822 O O . ASP B 1 153 ? 21.094 -6.703 -1.666 1 93.12 153 ASP B O 1
ATOM 2826 N N . PHE B 1 154 ? 21.719 -7.996 0.003 1 94.94 154 PHE B N 1
ATOM 2827 C CA . PHE B 1 154 ? 21.75 -6.945 1.011 1 94.94 154 PHE B CA 1
ATOM 2828 C C . PHE B 1 154 ? 22.594 -5.77 0.534 1 94.94 154 PHE B C 1
ATOM 2830 O O . PHE B 1 154 ? 22.266 -4.613 0.791 1 94.94 154 PHE B O 1
ATOM 2837 N N . PRO B 1 155 ? 23.734 -5.988 -0.172 1 94.31 155 PRO B N 1
ATOM 2838 C CA . PRO B 1 155 ? 24.516 -4.855 -0.655 1 94.31 155 PRO B CA 1
ATOM 2839 C C . PRO B 1 155 ? 23.703 -3.883 -1.502 1 94.31 155 PRO B C 1
ATOM 2841 O O . PRO B 1 155 ? 23.984 -2.682 -1.512 1 94.31 155 PRO B O 1
ATOM 2844 N N . ALA B 1 156 ? 22.703 -4.363 -2.117 1 93.38 156 ALA B N 1
ATOM 2845 C CA . ALA B 1 156 ? 21.859 -3.525 -2.957 1 93.38 156 ALA B CA 1
ATOM 2846 C C . ALA B 1 156 ? 21.047 -2.543 -2.113 1 93.38 156 ALA B C 1
ATOM 2848 O O . ALA B 1 156 ? 20.453 -1.596 -2.643 1 93.38 156 ALA B O 1
ATOM 2849 N N . PHE B 1 157 ? 21 -2.77 -0.859 1 95.62 157 PHE B N 1
ATOM 2850 C CA . PHE B 1 157 ? 20.188 -1.935 0.019 1 95.62 157 PHE B CA 1
ATOM 2851 C C . PHE B 1 157 ? 21.031 -0.837 0.657 1 95.62 157 PHE B C 1
ATOM 2853 O O . PHE B 1 157 ? 20.531 -0.055 1.469 1 95.62 157 PHE B O 1
ATOM 2860 N N . LYS B 1 158 ? 22.266 -0.896 0.055 1 91.94 158 LYS B N 1
ATOM 2861 C CA . LYS B 1 158 ? 23.141 0.168 0.543 1 91.94 158 LYS B CA 1
ATOM 2862 C C . LYS B 1 158 ? 22.578 1.543 0.195 1 91.94 158 LYS B C 1
ATOM 2864 O O . LYS B 1 158 ? 22.172 1.781 -0.943 1 91.94 158 LYS B O 1
ATOM 2869 N N . GLY B 1 159 ? 22.375 2.461 1 1 91.56 159 GLY B N 1
ATOM 2870 C CA . GLY B 1 159 ? 21.906 3.818 0.754 1 91.56 159 GLY B CA 1
ATOM 2871 C C . GLY B 1 159 ? 20.406 3.965 0.835 1 91.56 159 GLY B C 1
ATOM 2872 O O . GLY B 1 159 ? 19.875 5.059 0.647 1 91.56 159 GLY B O 1
ATOM 2873 N N . VAL B 1 160 ? 19.734 2.805 0.934 1 94.38 160 VAL B N 1
ATOM 2874 C CA . VAL B 1 160 ? 18.281 2.863 1.08 1 94.38 160 VAL B CA 1
ATOM 2875 C C . VAL B 1 160 ? 17.922 3.396 2.465 1 94.38 160 VAL B C 1
ATOM 2877 O O . VAL B 1 160 ? 18.422 2.898 3.477 1 94.38 160 VAL B O 1
ATOM 2880 N N . ASP B 1 161 ? 17.062 4.426 2.518 1 95.69 161 ASP B N 1
ATOM 2881 C CA . ASP B 1 161 ? 16.719 5.082 3.773 1 95.69 161 ASP B CA 1
ATOM 2882 C C . ASP B 1 161 ? 15.961 4.129 4.699 1 95.69 161 ASP B C 1
ATOM 2884 O O . ASP B 1 161 ? 16.281 4.02 5.883 1 95.69 161 ASP B O 1
ATOM 2888 N N . THR B 1 162 ? 14.977 3.496 4.172 1 97.69 162 THR B N 1
ATOM 2889 C CA . THR B 1 162 ? 14.117 2.629 4.977 1 97.69 162 THR B CA 1
ATOM 2890 C C . THR B 1 162 ? 13.906 1.286 4.281 1 97.69 162 THR B C 1
ATOM 2892 O O . THR B 1 162 ? 13.562 1.242 3.1 1 97.69 162 THR B O 1
ATOM 2895 N N . CYS B 1 163 ? 14.18 0.172 4.973 1 97.94 163 CYS B N 1
ATOM 2896 C CA . CYS B 1 163 ? 13.938 -1.176 4.473 1 97.94 163 CYS B CA 1
ATOM 2897 C C . CYS B 1 163 ? 12.781 -1.836 5.223 1 97.94 163 CYS B C 1
ATOM 2899 O O . CYS B 1 163 ? 12.75 -1.825 6.453 1 97.94 163 CYS B O 1
ATOM 2901 N N . VAL B 1 164 ? 11.859 -2.34 4.496 1 98.56 164 VAL B N 1
ATOM 2902 C CA . VAL B 1 164 ? 10.727 -3.076 5.055 1 98.56 164 VAL B CA 1
ATOM 2903 C C . VAL B 1 164 ? 10.828 -4.547 4.66 1 98.56 164 VAL B C 1
ATOM 2905 O O . VAL B 1 164 ? 10.875 -4.879 3.475 1 98.56 164 VAL B O 1
ATOM 2908 N N . PHE B 1 165 ? 10.852 -5.438 5.652 1 97.81 165 PHE B N 1
ATOM 2909 C CA . PHE B 1 165 ? 10.945 -6.871 5.406 1 97.81 165 PHE B CA 1
ATOM 2910 C C . PHE B 1 165 ? 9.672 -7.578 5.836 1 97.81 165 PHE B C 1
ATOM 2912 O O . PHE B 1 165 ? 9.258 -7.477 6.996 1 97.81 165 PHE B O 1
ATOM 2919 N N . LEU B 1 166 ? 9.07 -8.25 4.863 1 95.88 166 LEU B N 1
ATOM 2920 C CA . LEU B 1 166 ? 7.934 -9.117 5.152 1 95.88 166 LEU B CA 1
ATOM 2921 C C . LEU B 1 166 ? 8.391 -10.555 5.398 1 95.88 166 LEU B C 1
ATOM 2923 O O . LEU B 1 166 ? 9.469 -10.953 4.949 1 95.88 166 LEU B O 1
ATOM 2927 N N . MET B 1 167 ? 7.609 -11.375 6.18 1 90.19 167 MET B N 1
ATOM 2928 C CA . MET B 1 167 ? 7.875 -12.781 6.473 1 90.19 167 MET B CA 1
ATOM 2929 C C . MET B 1 167 ? 9.242 -12.953 7.137 1 90.19 167 MET B C 1
ATOM 2931 O O . MET B 1 167 ? 10.016 -13.828 6.762 1 90.19 167 MET B O 1
ATOM 2935 N N . ALA B 1 168 ? 9.516 -12.094 8.133 1 85.69 168 ALA B N 1
ATOM 2936 C CA . ALA B 1 168 ? 10.852 -12 8.703 1 85.69 168 ALA B CA 1
ATOM 2937 C C . ALA B 1 168 ? 10.945 -12.789 10.008 1 85.69 168 ALA B C 1
ATOM 2939 O O . ALA B 1 168 ? 11.984 -12.781 10.672 1 85.69 168 ALA B O 1
ATOM 2940 N N . GLY B 1 169 ? 9.977 -13.406 10.383 1 83.44 169 GLY B N 1
ATOM 2941 C CA . GLY B 1 169 ? 9.898 -13.992 11.711 1 83.44 169 GLY B CA 1
ATOM 2942 C C . GLY B 1 169 ? 11.062 -14.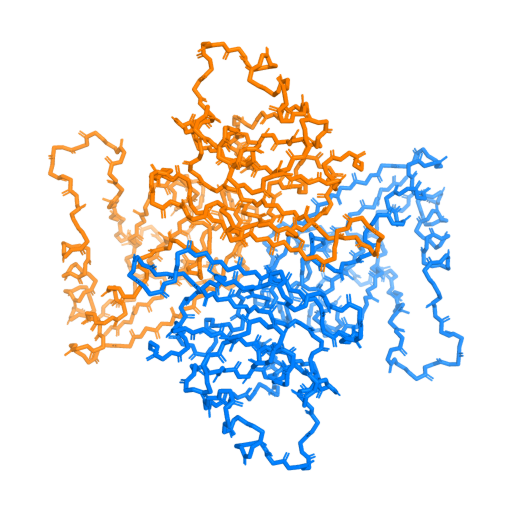93 12.016 1 83.44 169 GLY B C 1
ATOM 2943 O O . GLY B 1 169 ? 11.688 -14.82 13.07 1 83.44 169 GLY B O 1
ATOM 2944 N N . LYS B 1 170 ? 11.43 -15.727 11.078 1 83.94 170 LYS B N 1
ATOM 2945 C CA . LYS B 1 170 ? 12.469 -16.734 11.305 1 83.94 170 LYS B CA 1
ATOM 2946 C C . LYS B 1 170 ? 13.82 -16.25 10.797 1 83.94 170 LYS B C 1
ATOM 2948 O O . LYS B 1 170 ? 14.812 -16.969 10.852 1 83.94 170 LYS B O 1
ATOM 2953 N N . SER B 1 171 ? 13.812 -15.031 10.359 1 89.56 171 SER B N 1
ATOM 2954 C CA . SER B 1 171 ? 14.992 -14.578 9.633 1 89.56 171 SER B CA 1
ATOM 2955 C C . SER B 1 171 ? 15.633 -13.375 10.32 1 89.56 171 SER B C 1
ATOM 2957 O O . SER B 1 171 ? 16.5 -12.711 9.742 1 89.56 171 SER B O 1
ATOM 2959 N N . MET B 1 172 ? 15.336 -13.172 11.531 1 91.06 172 MET B N 1
ATOM 2960 C CA . MET B 1 172 ? 15.727 -11.93 12.203 1 91.06 172 MET B CA 1
ATOM 2961 C C . MET B 1 172 ? 17.234 -11.82 12.297 1 91.06 172 MET B C 1
ATOM 2963 O O . MET B 1 172 ? 17.812 -10.773 11.969 1 91.06 172 MET B O 1
ATOM 2967 N N . ASP B 1 173 ? 17.875 -12.883 12.68 1 91.31 173 ASP B N 1
ATOM 2968 C CA . ASP B 1 173 ? 19.328 -12.844 12.812 1 91.31 173 ASP B CA 1
ATOM 2969 C C . ASP B 1 173 ? 20 -12.586 11.469 1 91.31 173 ASP B C 1
ATOM 2971 O O . ASP B 1 173 ? 20.875 -11.727 11.352 1 91.31 173 ASP B O 1
ATOM 2975 N N . ALA B 1 174 ? 19.562 -13.328 10.492 1 93.69 174 ALA B N 1
ATOM 2976 C CA . ALA B 1 174 ? 20.109 -13.188 9.148 1 93.69 174 ALA B CA 1
ATOM 2977 C C . ALA B 1 174 ? 19.875 -11.781 8.602 1 93.69 174 ALA B C 1
ATOM 2979 O O . ALA B 1 174 ? 20.75 -11.219 7.938 1 93.69 174 ALA B O 1
ATOM 2980 N N . LEU B 1 175 ? 18.75 -11.219 8.906 1 94.44 175 LEU B N 1
ATOM 2981 C CA . LEU B 1 175 ? 18.406 -9.883 8.445 1 94.44 175 LEU B CA 1
ATOM 2982 C C . LEU B 1 175 ? 19.312 -8.836 9.078 1 94.44 175 LEU B C 1
ATOM 2984 O O . LEU B 1 175 ? 19.859 -7.977 8.383 1 94.44 175 LEU B O 1
ATOM 2988 N N . CYS B 1 176 ? 19.484 -8.922 10.383 1 94.5 176 CYS B N 1
ATOM 2989 C CA . CYS B 1 176 ? 20.328 -7.961 11.086 1 94.5 176 CYS B CA 1
ATOM 2990 C C . CYS B 1 176 ? 21.766 -8.039 10.602 1 94.5 176 CYS B C 1
ATOM 2992 O O . CYS B 1 176 ? 22.391 -7.008 10.32 1 94.5 176 CYS B O 1
ATOM 2994 N N . GLU B 1 177 ? 22.234 -9.211 10.445 1 94.31 177 GLU B N 1
ATOM 2995 C CA . GLU B 1 177 ? 23.609 -9.406 9.977 1 94.31 177 GLU B CA 1
ATOM 2996 C C . GLU B 1 177 ? 23.781 -8.914 8.539 1 94.31 177 GLU B C 1
ATOM 2998 O O . GLU B 1 177 ? 24.75 -8.242 8.227 1 94.31 177 GLU B O 1
ATOM 3003 N N . GLY B 1 178 ? 22.781 -9.281 7.691 1 95.38 178 GLY B N 1
ATOM 3004 C CA . GLY B 1 178 ? 22.828 -8.859 6.297 1 95.38 178 GLY B CA 1
ATOM 3005 C C . GLY B 1 178 ? 22.797 -7.352 6.129 1 95.38 178 GLY B C 1
ATOM 3006 O O . GLY B 1 178 ? 23.516 -6.801 5.289 1 95.38 178 GLY B O 1
ATOM 3007 N N . LEU B 1 179 ? 22.031 -6.68 6.938 1 96.19 179 LEU B N 1
ATOM 3008 C CA . LEU B 1 179 ? 21.938 -5.227 6.848 1 96.19 179 LEU B CA 1
ATOM 3009 C C . LEU B 1 179 ? 23.188 -4.562 7.41 1 96.19 179 LEU B C 1
ATOM 3011 O O . LEU B 1 179 ? 23.688 -3.584 6.848 1 96.19 179 LEU B O 1
ATOM 3015 N N . ALA B 1 180 ? 23.688 -5.125 8.5 1 94.56 180 ALA B N 1
ATOM 3016 C CA . ALA B 1 180 ? 24.891 -4.562 9.125 1 94.56 180 ALA B CA 1
ATOM 3017 C C . ALA B 1 180 ? 26.109 -4.75 8.242 1 94.56 180 ALA B C 1
ATOM 3019 O O . ALA B 1 180 ? 26.828 -3.789 7.949 1 94.56 180 ALA B O 1
ATOM 3020 N N . HIS B 1 181 ? 26.328 -5.898 7.711 1 94.06 181 HIS B N 1
ATOM 3021 C CA . HIS B 1 181 ? 27.562 -6.215 7.004 1 94.06 181 HIS B CA 1
ATOM 3022 C C . HIS B 1 181 ? 27.391 -6.094 5.496 1 94.06 181 HIS B C 1
ATOM 3024 O O . HIS B 1 181 ? 28.281 -5.625 4.797 1 94.06 181 HIS B O 1
ATOM 3030 N N . GLY B 1 182 ? 26.281 -6.535 5.008 1 93.31 182 GLY B N 1
ATOM 3031 C CA . GLY B 1 182 ? 26.047 -6.504 3.572 1 93.31 182 GLY B CA 1
ATOM 3032 C C . GLY B 1 182 ? 25.703 -5.121 3.055 1 93.31 182 GLY B C 1
ATOM 3033 O O . GLY B 1 182 ? 26.297 -4.648 2.086 1 93.31 182 GLY B O 1
ATOM 3034 N N . ALA B 1 183 ? 24.781 -4.5 3.701 1 94.31 183 ALA B N 1
ATOM 3035 C CA . ALA B 1 183 ? 24.312 -3.186 3.256 1 94.31 183 ALA B CA 1
ATOM 3036 C C . ALA B 1 183 ? 25.109 -2.068 3.93 1 94.31 183 ALA B C 1
ATOM 3038 O O . ALA B 1 183 ? 25.031 -0.91 3.516 1 94.31 183 ALA B O 1
ATOM 3039 N N . GLY B 1 184 ? 25.844 -2.404 5.031 1 96.06 184 GLY B N 1
ATOM 3040 C CA . GLY B 1 184 ? 26.656 -1.423 5.715 1 96.06 184 GLY B CA 1
ATOM 3041 C C . GLY B 1 184 ? 25.859 -0.478 6.594 1 96.06 184 GLY B C 1
ATOM 3042 O O . GLY B 1 184 ? 26.266 0.665 6.812 1 96.06 184 GLY B O 1
ATOM 3043 N N . LYS B 1 185 ? 24.719 -0.867 7.02 1 96.62 185 LYS B N 1
ATOM 3044 C CA . LYS B 1 185 ? 23.906 -0.024 7.891 1 96.62 185 LYS B CA 1
ATOM 3045 C C . LYS B 1 185 ? 24.516 0.049 9.297 1 96.62 185 LYS B C 1
ATOM 3047 O O . LYS B 1 185 ? 25.016 -0.948 9.812 1 96.62 185 LYS B O 1
ATOM 3052 N N . ASP B 1 186 ? 24.406 1.205 9.906 1 97.12 186 ASP B N 1
ATOM 3053 C CA . ASP B 1 186 ? 24.922 1.419 11.258 1 97.12 186 ASP B CA 1
ATOM 3054 C C . ASP B 1 186 ? 24.125 0.62 12.281 1 97.12 186 ASP B C 1
ATOM 3056 O O . ASP B 1 186 ? 22.906 0.516 12.188 1 97.12 186 ASP B O 1
ATOM 3060 N N . GLY B 1 187 ? 24.844 0.084 13.242 1 96.88 187 GLY B N 1
ATOM 3061 C CA . GLY B 1 187 ? 24.219 -0.688 14.305 1 96.88 187 GLY B CA 1
ATOM 3062 C C . GLY B 1 187 ? 23.172 0.099 15.078 1 96.88 187 GLY B C 1
ATOM 3063 O O . GLY B 1 187 ? 22.25 -0.48 15.656 1 96.88 187 GLY B O 1
ATOM 3064 N N . SER B 1 188 ? 23.25 1.399 15.109 1 97.69 188 SER B N 1
ATOM 3065 C CA . SER B 1 188 ? 22.344 2.268 15.852 1 97.69 188 SER B CA 1
ATOM 3066 C C . SER B 1 188 ? 21.109 2.605 15.023 1 97.69 188 SER B C 1
ATOM 3068 O O . SER B 1 188 ? 20.203 3.297 15.508 1 97.69 188 SER B O 1
ATOM 3070 N N . THR B 1 189 ? 21.031 2.035 13.789 1 97.5 189 THR B N 1
ATOM 3071 C CA . THR B 1 189 ? 19.875 2.297 12.961 1 97.5 189 THR B CA 1
ATOM 3072 C C . THR B 1 189 ? 18.594 1.798 13.641 1 97.5 189 THR B C 1
ATOM 3074 O O . THR B 1 189 ? 18.516 0.636 14.047 1 97.5 189 THR B O 1
ATOM 3077 N N . PRO B 1 190 ? 17.594 2.656 13.773 1 98.25 190 PRO B N 1
ATOM 3078 C CA . PRO B 1 190 ? 16.344 2.26 14.43 1 98.25 190 PRO B CA 1
ATOM 3079 C C . PRO B 1 190 ? 15.617 1.133 13.695 1 98.25 190 PRO B C 1
ATOM 3081 O O . PRO B 1 190 ? 15.648 1.076 12.461 1 98.25 190 PRO B O 1
ATOM 3084 N N . VAL B 1 191 ? 15.023 0.199 14.492 1 98.06 191 VAL B N 1
ATOM 3085 C CA . VAL B 1 191 ? 14.266 -0.936 13.969 1 98.06 191 VAL B CA 1
ATOM 3086 C C . VAL B 1 191 ? 12.938 -1.062 14.711 1 98.06 191 VAL B C 1
ATOM 3088 O O . VAL B 1 191 ? 12.883 -0.87 15.93 1 98.06 191 VAL B O 1
ATOM 3091 N N . ALA B 1 192 ? 11.898 -1.308 13.984 1 98.19 192 ALA B N 1
ATOM 3092 C CA . ALA B 1 192 ? 10.602 -1.661 14.547 1 98.19 192 ALA B CA 1
ATOM 3093 C C . ALA B 1 192 ? 10.102 -2.992 13.992 1 98.19 192 ALA B C 1
ATOM 3095 O O . ALA B 1 192 ? 10.188 -3.238 12.789 1 98.19 192 ALA B O 1
ATOM 3096 N N . LEU B 1 193 ? 9.711 -3.877 14.852 1 97.69 193 LEU B N 1
ATOM 3097 C CA . LEU B 1 193 ? 9.078 -5.137 14.484 1 97.69 193 LEU B CA 1
ATOM 3098 C C . LEU B 1 193 ? 7.602 -5.137 14.883 1 97.69 193 LEU B C 1
ATOM 3100 O O . LEU B 1 193 ? 7.262 -4.848 16.031 1 97.69 193 LEU B O 1
ATOM 3104 N N . VAL B 1 194 ? 6.75 -5.379 13.961 1 97.5 194 VAL B N 1
ATOM 3105 C CA . VAL B 1 194 ? 5.312 -5.445 14.203 1 97.5 194 VAL B CA 1
ATOM 3106 C C . VAL B 1 194 ? 4.797 -6.848 13.891 1 97.5 194 VAL B C 1
ATOM 3108 O O . VAL B 1 194 ? 4.824 -7.285 12.742 1 97.5 194 VAL B O 1
ATOM 3111 N N . ARG B 1 195 ? 4.371 -7.562 14.883 1 96.25 195 ARG B N 1
ATOM 3112 C CA . ARG B 1 195 ? 3.752 -8.867 14.703 1 96.25 195 ARG B CA 1
ATOM 3113 C C . ARG B 1 195 ? 2.242 -8.742 14.523 1 96.25 195 ARG B C 1
ATOM 3115 O O . ARG B 1 195 ? 1.597 -7.953 15.219 1 96.25 195 ARG B O 1
ATOM 3122 N N . ASP B 1 196 ? 1.722 -9.453 13.586 1 94.31 196 ASP B N 1
ATOM 3123 C CA . ASP B 1 196 ? 0.281 -9.539 13.367 1 94.31 196 ASP B CA 1
ATOM 3124 C C . ASP B 1 196 ? -0.348 -8.156 13.273 1 94.31 196 ASP B C 1
ATOM 3126 O O . ASP B 1 196 ? -1.295 -7.844 14 1 94.31 196 ASP B O 1
ATOM 3130 N N . ALA B 1 197 ? 0.283 -7.305 12.383 1 95 197 ALA B N 1
ATOM 3131 C CA . ALA B 1 197 ? -0.196 -5.938 12.203 1 95 197 ALA B CA 1
ATOM 3132 C C . ALA B 1 197 ? -1.685 -5.918 11.867 1 95 197 ALA B C 1
ATOM 3134 O O . ALA B 1 197 ? -2.131 -6.621 10.961 1 95 197 ALA B O 1
ATOM 3135 N N . CYS B 1 198 ? -2.541 -5.117 12.602 1 93.44 198 CYS B N 1
ATOM 3136 C CA . CYS B 1 198 ? -3.975 -4.93 12.414 1 93.44 198 CYS B CA 1
ATOM 3137 C C . CYS B 1 198 ? -4.75 -6.148 12.898 1 93.44 198 CYS B C 1
ATOM 3139 O O . CYS B 1 198 ? -5.98 -6.184 12.805 1 93.44 198 CYS B O 1
ATOM 3141 N N . GLY B 1 199 ? -3.998 -7.164 13.391 1 91 199 GLY B N 1
ATOM 3142 C CA . GLY B 1 199 ? -4.656 -8.375 13.859 1 91 199 GLY B CA 1
ATOM 3143 C C . GLY B 1 199 ? -4.891 -8.375 15.359 1 91 199 GLY B C 1
ATOM 3144 O O . GLY B 1 199 ? -4.562 -7.41 16.047 1 91 199 GLY B O 1
ATOM 3145 N N . ALA B 1 200 ? -5.508 -9.445 15.852 1 88.75 200 ALA B N 1
ATOM 3146 C CA . ALA B 1 200 ? -5.906 -9.562 17.25 1 88.75 200 ALA B CA 1
ATOM 3147 C C . ALA B 1 200 ? -4.691 -9.742 18.156 1 88.75 200 ALA B C 1
ATOM 3149 O O . ALA B 1 200 ? -4.742 -9.43 19.344 1 88.75 200 ALA B O 1
ATOM 3150 N N . ASN B 1 201 ? -3.559 -10.203 17.609 1 92 201 ASN B N 1
ATOM 3151 C CA . ASN B 1 201 ? -2.359 -10.484 18.391 1 92 201 ASN B CA 1
ATOM 3152 C C . ASN B 1 201 ? -1.231 -9.516 18.062 1 92 201 ASN B C 1
ATOM 3154 O O . ASN B 1 201 ? -0.06 -9.898 18.062 1 92 201 ASN B O 1
ATOM 3158 N N . GLU B 1 202 ? -1.609 -8.414 17.781 1 95.25 202 GLU B N 1
ATOM 3159 C CA . GLU B 1 202 ? -0.628 -7.398 17.406 1 95.25 202 GLU B CA 1
ATOM 3160 C C . GLU B 1 202 ? 0.341 -7.117 18.547 1 95.25 202 GLU B C 1
ATOM 3162 O O . GLU B 1 202 ? -0.068 -7.027 19.703 1 95.25 202 GLU B O 1
ATOM 3167 N N . ALA B 1 203 ? 1.579 -7.09 18.25 1 96.5 203 ALA B N 1
ATOM 3168 C CA . ALA B 1 203 ? 2.643 -6.688 19.156 1 96.5 203 ALA B CA 1
ATOM 3169 C C . ALA B 1 203 ? 3.729 -5.902 18.438 1 96.5 203 ALA B C 1
ATOM 3171 O O . ALA B 1 203 ? 4.02 -6.172 17.266 1 96.5 203 ALA B O 1
ATOM 3172 N N . ILE B 1 204 ? 4.281 -4.969 19.156 1 97.19 204 ILE B N 1
ATOM 3173 C CA . ILE B 1 204 ? 5.289 -4.102 18.562 1 97.19 204 ILE B CA 1
ATOM 3174 C C . ILE B 1 204 ? 6.531 -4.066 19.453 1 97.19 204 ILE B C 1
ATOM 3176 O O . ILE B 1 204 ? 6.426 -3.879 20.672 1 97.19 204 ILE B O 1
ATOM 3180 N N . TRP B 1 205 ? 7.645 -4.297 18.875 1 97.06 205 TRP B N 1
ATOM 3181 C CA . TRP B 1 205 ? 8.938 -4.156 19.547 1 97.06 205 TRP B CA 1
ATOM 3182 C C . TRP B 1 205 ? 9.812 -3.141 18.812 1 97.06 205 TRP B C 1
ATOM 3184 O O . TRP B 1 205 ? 9.781 -3.053 17.578 1 97.06 205 TRP B O 1
ATOM 3194 N N . ARG B 1 206 ? 10.57 -2.402 19.578 1 97.38 206 ARG B N 1
ATOM 3195 C CA . ARG B 1 206 ? 11.453 -1.379 19.031 1 97.38 206 ARG B CA 1
ATOM 3196 C C . ARG B 1 206 ? 12.875 -1.546 19.562 1 97.38 206 ARG B C 1
ATOM 3198 O O . ARG B 1 206 ? 13.078 -2.057 20.672 1 97.38 206 ARG B O 1
ATOM 3205 N N . GLY B 1 207 ? 13.781 -1.11 18.797 1 97.25 207 GLY B N 1
ATOM 3206 C CA . GLY B 1 207 ? 15.203 -1.11 19.109 1 97.25 207 GLY B CA 1
ATOM 3207 C C . GLY B 1 207 ? 16.062 -0.611 17.969 1 97.25 207 GLY B C 1
ATOM 3208 O O . GLY B 1 207 ? 15.672 0.305 17.234 1 97.25 207 GLY B O 1
ATOM 3209 N N . THR B 1 208 ? 17.297 -1.083 17.953 1 97.81 208 THR B N 1
ATOM 3210 C CA . THR B 1 208 ? 18.234 -0.829 16.875 1 97.81 208 THR B CA 1
ATOM 3211 C C . THR B 1 208 ? 18.672 -2.137 16.219 1 97.81 208 THR B C 1
ATOM 3213 O O . THR B 1 208 ? 18.312 -3.221 16.688 1 97.81 208 THR B O 1
ATOM 3216 N N . LEU B 1 209 ? 19.391 -1.954 15.102 1 97 209 LEU B N 1
ATOM 3217 C CA . LEU B 1 209 ? 19.922 -3.145 14.453 1 97 209 LEU B CA 1
ATOM 3218 C C . LEU B 1 209 ? 20.734 -3.986 15.445 1 97 209 LEU B C 1
ATOM 3220 O O . LEU B 1 209 ? 20.719 -5.219 15.375 1 97 209 LEU B O 1
ATOM 3224 N N . ASP B 1 210 ? 21.281 -3.354 16.406 1 96.44 210 ASP B N 1
ATOM 3225 C CA . ASP B 1 210 ? 22.125 -4.027 17.391 1 96.44 210 ASP B CA 1
ATOM 3226 C C . ASP B 1 210 ? 21.281 -4.629 18.516 1 96.44 210 ASP B C 1
ATOM 3228 O O . ASP B 1 210 ? 21.656 -5.641 19.109 1 96.44 210 ASP B O 1
ATOM 3232 N N . SER B 1 211 ? 20.094 -4.09 18.75 1 96.56 211 SER B N 1
ATOM 3233 C CA . SER B 1 211 ? 19.453 -4.414 20.031 1 96.56 211 SER B CA 1
ATOM 3234 C C . SER B 1 211 ? 18.109 -5.094 19.812 1 96.56 211 SER B C 1
ATOM 3236 O O . SER B 1 211 ? 17.531 -5.664 20.734 1 96.56 211 SER B O 1
ATOM 3238 N N . ILE B 1 212 ? 17.578 -5.078 18.641 1 95.88 212 ILE B N 1
ATOM 3239 C CA . ILE B 1 212 ? 16.203 -5.5 18.406 1 95.88 212 ILE B CA 1
ATOM 3240 C C . ILE B 1 212 ? 16.031 -6.965 18.812 1 95.88 212 ILE B C 1
ATOM 3242 O O . ILE B 1 212 ? 14.992 -7.355 19.344 1 95.88 212 ILE B O 1
ATOM 3246 N N . ARG 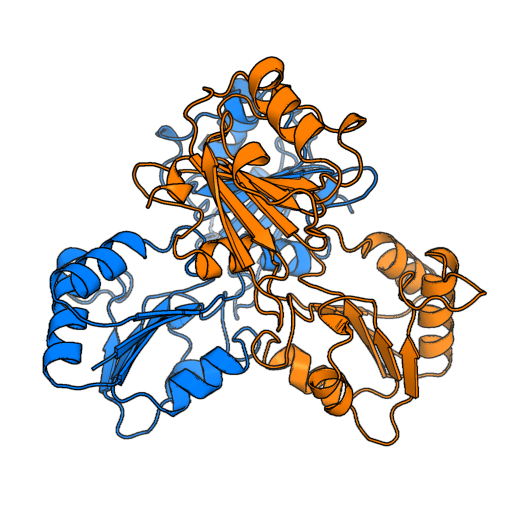B 1 213 ? 17 -7.797 18.578 1 92.12 213 ARG B N 1
ATOM 3247 C CA . ARG B 1 213 ? 16.906 -9.219 18.875 1 92.12 213 ARG B CA 1
ATOM 3248 C C . ARG B 1 213 ? 16.766 -9.445 20.375 1 92.12 213 ARG B C 1
ATOM 3250 O O . ARG B 1 213 ? 16 -10.312 20.812 1 92.12 213 ARG B O 1
ATOM 3257 N N . ALA B 1 214 ? 17.438 -8.688 21.109 1 92.81 214 ALA B N 1
ATOM 3258 C CA . ALA B 1 214 ? 17.406 -8.812 22.562 1 92.81 214 ALA B CA 1
ATOM 3259 C C . ALA B 1 214 ? 16.078 -8.297 23.125 1 92.81 214 ALA B C 1
ATOM 3261 O O . ALA B 1 214 ? 15.688 -8.672 24.234 1 92.81 214 ALA B O 1
ATOM 3262 N N . SER B 1 215 ? 15.445 -7.445 22.344 1 92.38 215 SER B N 1
ATOM 3263 C CA . SER B 1 215 ? 14.211 -6.82 22.812 1 92.38 215 SER B CA 1
ATOM 3264 C C . SER B 1 215 ? 13.023 -7.766 22.672 1 92.38 215 SER B C 1
ATOM 3266 O O . SER B 1 215 ? 11.953 -7.52 23.234 1 92.38 215 SER B O 1
ATOM 3268 N N . ILE B 1 216 ? 13.195 -8.828 21.938 1 91.31 216 ILE B N 1
ATOM 3269 C CA . ILE B 1 216 ? 12.109 -9.766 21.672 1 91.31 216 ILE B CA 1
ATOM 3270 C C . ILE B 1 216 ? 12.266 -11.008 22.531 1 91.31 216 ILE B C 1
ATOM 3272 O O . ILE B 1 216 ? 13.281 -11.703 22.453 1 91.31 216 ILE B O 1
ATOM 3276 N N . PRO B 1 217 ? 11.32 -11.273 23.266 1 90 217 PRO B N 1
ATOM 3277 C CA . PRO B 1 217 ? 11.414 -12.508 24.047 1 90 217 PRO B CA 1
ATOM 3278 C C . PRO B 1 217 ? 11.578 -13.75 23.188 1 90 217 PRO B C 1
ATOM 3280 O O . PRO B 1 217 ? 10.914 -13.875 22.141 1 90 217 PRO B O 1
ATOM 3283 N N . LYS B 1 218 ? 12.414 -14.648 23.594 1 83.81 218 LYS B N 1
ATOM 3284 C CA . LYS B 1 218 ? 12.742 -15.852 22.828 1 83.81 218 LYS B CA 1
ATOM 3285 C C . LYS B 1 218 ? 11.523 -16.75 22.641 1 83.81 218 LYS B C 1
ATOM 3287 O O . LYS B 1 218 ? 11.438 -17.5 21.672 1 83.81 218 LYS B O 1
ATOM 3292 N N . SER B 1 219 ? 10.641 -16.641 23.438 1 85.12 219 SER B N 1
ATOM 3293 C CA . SER B 1 219 ? 9.461 -17.5 23.422 1 85.12 219 SER B CA 1
ATOM 3294 C C . SER B 1 219 ? 8.438 -17.016 22.406 1 85.12 219 SER B C 1
ATOM 3296 O O . SER B 1 219 ? 7.496 -17.75 22.062 1 85.12 219 SER B O 1
ATOM 3298 N N . GLU B 1 220 ? 8.695 -15.867 21.891 1 86.31 220 GLU B N 1
ATOM 3299 C CA . GLU B 1 220 ? 7.676 -15.266 21.031 1 86.31 220 GLU B CA 1
ATOM 3300 C C . GLU B 1 220 ? 7.75 -15.82 19.625 1 86.31 220 GLU B C 1
ATOM 3302 O O . GLU B 1 220 ? 8.836 -15.922 19.047 1 86.31 220 GLU B O 1
ATOM 3307 N N . LYS B 1 221 ? 6.57 -16.328 19.188 1 87.94 221 LYS B N 1
ATOM 3308 C CA . LYS B 1 221 ? 6.434 -16.594 17.75 1 87.94 221 LYS B CA 1
ATOM 3309 C C . LYS B 1 221 ? 6.188 -15.297 16.969 1 87.94 221 LYS B C 1
ATOM 3311 O O . LYS B 1 221 ? 5.199 -14.602 17.219 1 87.94 221 LYS B O 1
ATOM 3316 N N . LEU B 1 222 ? 6.98 -15.047 16.047 1 89.94 222 LEU B N 1
ATOM 3317 C CA . LEU B 1 222 ? 7 -13.719 15.453 1 89.94 222 LEU B CA 1
ATOM 3318 C C . LEU B 1 222 ? 6.172 -13.68 14.172 1 89.94 222 LEU B C 1
ATOM 3320 O O . LEU B 1 222 ? 5.762 -12.602 13.719 1 89.94 222 LEU B O 1
ATOM 3324 N N . SER B 1 223 ? 5.832 -14.812 13.656 1 89.19 223 SER B N 1
ATOM 3325 C CA . SER B 1 223 ? 5.121 -14.828 12.383 1 89.19 223 SER B CA 1
ATOM 3326 C C . SER B 1 223 ? 3.611 -14.742 12.586 1 89.19 223 SER B C 1
ATOM 3328 O O . SER B 1 223 ? 3.074 -15.352 13.516 1 89.19 223 SER B O 1
ATOM 3330 N N . PRO B 1 224 ? 2.994 -13.992 11.758 1 92.06 224 PRO B N 1
ATOM 3331 C CA . PRO B 1 224 ? 3.545 -13.117 10.719 1 92.06 224 PRO B CA 1
ATOM 3332 C C . PRO B 1 224 ? 4.09 -11.812 11.273 1 92.06 224 PRO B C 1
ATOM 3334 O O . PRO B 1 224 ? 3.576 -11.297 12.273 1 92.06 224 PRO B O 1
ATOM 3337 N N . CYS B 1 225 ? 5.188 -11.289 10.703 1 94.94 225 CYS B N 1
ATOM 3338 C CA . CYS B 1 225 ? 5.703 -10.016 11.188 1 94.94 225 CYS B CA 1
ATOM 3339 C C . CYS B 1 225 ? 6.297 -9.195 10.047 1 94.94 225 CYS B C 1
ATOM 3341 O O . CYS B 1 225 ? 6.617 -9.734 8.984 1 94.94 225 CYS B O 1
ATOM 3343 N N . VAL B 1 226 ? 6.328 -7.949 10.258 1 97.31 226 VAL B N 1
ATOM 3344 C CA . VAL B 1 226 ? 6.977 -6.953 9.414 1 97.31 226 VAL B CA 1
ATOM 3345 C C . VAL B 1 226 ? 8.109 -6.281 10.188 1 97.31 226 VAL B C 1
ATOM 3347 O O . VAL B 1 226 ? 7.934 -5.879 11.336 1 97.31 226 VAL B O 1
ATOM 3350 N N . VAL B 1 227 ? 9.258 -6.234 9.602 1 97.81 227 VAL B N 1
ATOM 3351 C CA . VAL B 1 227 ? 10.391 -5.543 10.203 1 97.81 227 VAL B CA 1
ATOM 3352 C C . VAL B 1 227 ? 10.734 -4.297 9.391 1 97.81 227 VAL B C 1
ATOM 3354 O O . VAL B 1 227 ? 10.922 -4.375 8.172 1 97.81 227 VAL B O 1
ATOM 3357 N N . VAL B 1 228 ? 10.734 -3.188 10.047 1 98.44 228 VAL B N 1
ATOM 3358 C CA . VAL B 1 228 ? 11.117 -1.928 9.414 1 98.44 228 VAL B CA 1
ATOM 3359 C C . VAL B 1 228 ? 12.461 -1.459 9.969 1 98.44 228 VAL B C 1
ATOM 3361 O O . VAL B 1 228 ? 12.664 -1.436 11.188 1 98.44 228 VAL B O 1
ATOM 3364 N N . VAL B 1 229 ? 13.352 -1.131 9.062 1 98.25 229 VAL B N 1
ATOM 3365 C CA . VAL B 1 229 ? 14.68 -0.668 9.438 1 98.25 229 VAL B CA 1
ATOM 3366 C C . VAL B 1 229 ? 14.953 0.689 8.797 1 98.25 229 VAL B C 1
ATOM 3368 O O . VAL B 1 229 ? 14.977 0.81 7.57 1 98.25 229 VAL B O 1
ATOM 3371 N N . GLY B 1 230 ? 15.195 1.691 9.594 1 97.94 230 GLY B N 1
ATOM 3372 C CA . GLY B 1 230 ? 15.469 3.033 9.109 1 97.94 230 GLY B CA 1
ATOM 3373 C C . GLY B 1 230 ? 15.148 4.113 10.125 1 97.94 230 GLY B C 1
ATOM 3374 O O . GLY B 1 230 ? 14.461 3.855 11.117 1 97.94 230 GLY B O 1
ATOM 3375 N N . GLY B 1 231 ? 15.57 5.324 9.852 1 97.38 231 GLY B N 1
ATOM 3376 C CA . GLY B 1 231 ? 15.422 6.445 10.766 1 97.38 231 GLY B CA 1
ATOM 3377 C C . GLY B 1 231 ? 13.977 6.734 11.125 1 97.38 231 GLY B C 1
ATOM 3378 O O . GLY B 1 231 ? 13.695 7.207 12.227 1 97.38 231 GLY B O 1
ATOM 3379 N N . VAL B 1 232 ? 13.07 6.391 10.312 1 97.56 232 VAL B N 1
ATOM 3380 C CA . VAL B 1 232 ? 11.664 6.711 10.5 1 97.56 232 VAL B CA 1
ATOM 3381 C C . VAL B 1 232 ? 11.117 5.93 11.695 1 97.56 232 VAL B C 1
ATOM 3383 O O . VAL B 1 232 ? 10.102 6.316 12.289 1 97.56 232 VAL B O 1
ATOM 3386 N N . CYS B 1 233 ? 11.742 4.855 12.047 1 97.75 233 CYS B N 1
ATOM 3387 C CA . CYS B 1 233 ? 11.281 4.043 13.172 1 97.75 233 CYS B CA 1
ATOM 3388 C C . CYS B 1 233 ? 11.414 4.805 14.484 1 97.75 233 CYS B C 1
ATOM 3390 O O . CYS B 1 233 ? 10.836 4.406 15.5 1 97.75 233 CYS B O 1
ATOM 3392 N N . ALA B 1 234 ? 12.148 5.891 14.453 1 95 234 ALA B N 1
ATOM 3393 C CA . ALA B 1 234 ? 12.398 6.66 15.672 1 95 234 ALA B CA 1
ATOM 3394 C C . ALA B 1 234 ? 11.453 7.852 15.773 1 95 234 ALA B C 1
ATOM 3396 O O . ALA B 1 234 ? 11.547 8.648 16.703 1 95 234 ALA B O 1
ATOM 3397 N N . LEU B 1 235 ? 10.609 7.977 14.805 1 90.56 235 LEU B N 1
ATOM 3398 C CA . LEU B 1 235 ? 9.656 9.078 14.828 1 90.56 235 LEU B CA 1
ATOM 3399 C C . LEU B 1 235 ? 8.602 8.867 15.906 1 90.56 235 LEU B C 1
ATOM 3401 O O . LEU B 1 235 ? 8.266 7.727 16.234 1 90.56 235 LEU B O 1
#

Organism: Micromonas commoda (strain RCC299 / NOUM17 / CCMP2709) (NCBI:txid296587)

pLDDT: mean 93.6, std 8.64, range [44.88, 98.88]

Secondary structure (DSSP, 8-state):
-EEEEEE-BSSSGGGSBHHHHHHHHT-SEEEE-SGGGG-HHHHTTS-TTSEEEE--STT--SS---HHHHHHHHHHHHHTT-EEEEEESB-TTSS--HHHHHHHHHHTT-EEEEE----HHHHHHHHTT--S-BTTTBSEEEEEE-S-GGG--GGGGTT-SEEEEES-GGGHHHHHHIIIIIS---TT-EEEEEESTTSTT-EEEEEETTTHHHHS-TT----SEEEEEEGGGG-/-EEEEEE-BSSSGGGSBHHHHHHHHT-SEEEE-SGGGG-HHHHTTS-TTSEEEE--STT--SS---HHHHHHHHHHHHHTT-EEEEEESB-TTSS--HHHHHHHHHHTT-EEEEE----HHHHHHHHTT--S-BTTTBSEEEEEE-SSGGG--GGGGTT-SEEEEES-TT-HHHHHHIIIIIS---TT-EEEEEESTTSTT-EEEEEETTTHHHHS-TT----SEEEEEEGGGG-